Protein AF-J3BHJ6-F1 (afdb_monomer_lite)

Foldseek 3Di:
DDPPPPPVVVVVVVVVVVVVVVVVVVVVVLVVLVVVLCVLFQQQKKKKWKWFAFQVRDIDTAIAIWGWADFDQFKTKIKFWAVRHFDPFLDNVRGRGADHDPSDGGMDMWMWGQDPVRFTGTDDFDKDWDPLPPQPPPATMTMIMGRHGDTDGAAADDCVPDPDQKAFWWWWFAAVVGRHTDPDIDTWIWGDDPQKIFIPDFDDHRSGQTFTAGSPPSHGQWGHHAADPPDDHGGRITGGSNSVVVSCCVVCVVVVPDDDDPDPDDDDDDDDDDDDDDDDDLDDQDPLLVQAEEEEQAAVCQVCQLVCLCVVNSHDYDYDHHDPVCNNPAFAEKEALWQSNLVVSLVSLVSCVVSPRQHQYYAYDPHRDHRYIYGGDDPQSSLGGRDDNVNSVPPNIRDYPLFRFGLKQKEFAQDPAFFKKKWKWFQDRVVRHIAIDIDGGQGHGHMDIDHDPSSTTDTQWIWMAIDTPPPDDDPDDDDPPPPDDPDPVSVRVVSVPPDSVRTDTDGSYHYDDDDD

Sequence (516 aa):
MNAGKLCRALIWAGAACCLIFSWSSFAQVSSKRVEKVVNDSRRAIAKIHVTGTGPGGEHIDKEGTGFFVGSDEKRTFIVTAQHLIGAIALEQAKNPDWKVENGRVARKIDVSSLDDTNTLVPRTGTVHVLPAGAGPEGTDFVLLMIEQGRFPTLVLGDPLTEKDSIHDVILLGFSAGGTDLIKPYQIGVGQPSGISYVTSLPSREGESGGPWIDIESGKVFGVASGITSGATGATNESTIATIVRAALAIWFGGAANAMPVPEKIADTPNPEIAKPEVTPSQESAPPEFAGLDVIYFERSSDNELVRKVLHDTGLKWRKQTSDAKYAKYPSNVVTCGSDRGLLAAKSLAMMLLDKGVQVKGIAPQRKPISNKVTVEYYPNYSRHPVLTGPAVDAISACPTWSEIPSPIIKVENVCDHGRLDIYLRYFNPVENSWVTAVRYGLGPRENWIVTDEGGTVGSGLPYVLIAPVVAVDYVAGGVIEAQGKTDAADVWHTLDFIPDQYFYKTRPVVRYGCPQ

Structure (mmCIF, N/CA/C/O backbone):
data_AF-J3BHJ6-F1
#
_entry.id   AF-J3BHJ6-F1
#
loop_
_atom_site.group_PDB
_atom_site.id
_atom_site.type_symbol
_atom_site.label_atom_id
_atom_site.label_alt_id
_atom_site.label_comp_id
_atom_site.label_asym_id
_atom_site.label_entity_id
_atom_site.label_seq_id
_atom_site.pdbx_PDB_ins_code
_atom_site.Cartn_x
_atom_site.Cartn_y
_atom_site.Cartn_z
_atom_site.occupancy
_atom_site.B_iso_or_equiv
_atom_site.auth_seq_id
_atom_site.auth_comp_id
_atom_site.auth_asym_id
_atom_site.auth_atom_id
_atom_site.pdbx_PDB_model_num
ATOM 1 N N . MET A 1 1 ? -71.864 32.678 13.046 1.00 41.16 1 MET A N 1
ATOM 2 C CA . MET A 1 1 ? -70.564 33.182 13.549 1.00 41.16 1 MET A CA 1
ATOM 3 C C . MET A 1 1 ? -69.628 31.985 13.649 1.00 41.16 1 MET A C 1
ATOM 5 O O . MET A 1 1 ? -69.883 31.107 14.458 1.00 41.16 1 MET A O 1
ATOM 9 N N . ASN A 1 2 ? -68.648 31.870 12.744 1.00 38.66 2 ASN A N 1
ATOM 10 C CA . ASN A 1 2 ? -67.925 30.613 12.499 1.00 38.66 2 ASN A CA 1
ATOM 11 C C . ASN A 1 2 ? -66.576 30.552 13.230 1.00 38.66 2 ASN A C 1
ATOM 13 O O . ASN A 1 2 ? -65.609 31.190 12.820 1.00 38.66 2 ASN A O 1
ATOM 17 N N . ALA A 1 3 ? -66.507 29.691 14.248 1.00 44.12 3 ALA A N 1
ATOM 18 C CA . ALA A 1 3 ? -65.334 29.358 15.064 1.00 44.12 3 ALA A CA 1
ATOM 19 C C . ALA A 1 3 ? -64.279 28.475 14.348 1.00 44.12 3 ALA A C 1
ATOM 21 O O . ALA A 1 3 ? -63.518 27.757 14.988 1.00 44.12 3 ALA A O 1
ATOM 22 N N . GLY A 1 4 ? -64.215 28.506 13.012 1.00 39.50 4 GLY A N 1
ATOM 23 C CA . GLY A 1 4 ? -63.407 27.571 12.214 1.00 39.50 4 GLY A CA 1
ATOM 24 C C . GLY A 1 4 ? -62.048 28.092 11.734 1.00 39.50 4 GLY A C 1
ATOM 25 O O . GLY A 1 4 ? -61.316 27.347 11.090 1.00 39.50 4 GLY A O 1
ATOM 26 N N . LYS A 1 5 ? -61.698 29.363 11.984 1.00 44.12 5 LYS A N 1
ATOM 27 C CA . LYS A 1 5 ? -60.512 29.993 11.365 1.00 44.12 5 LYS A CA 1
ATOM 28 C C . LYS A 1 5 ? -59.304 30.203 12.282 1.00 44.12 5 LYS A C 1
ATOM 30 O O . LYS A 1 5 ? -58.220 30.435 11.759 1.00 44.12 5 LYS A O 1
ATOM 35 N N . LEU A 1 6 ? -59.428 30.054 13.604 1.00 45.56 6 LEU A N 1
ATOM 36 C CA . LEU A 1 6 ? -58.285 30.263 14.509 1.00 45.56 6 LEU A CA 1
ATOM 37 C C . LEU A 1 6 ? -57.364 29.041 14.677 1.00 45.56 6 LEU A C 1
ATOM 39 O O . LEU A 1 6 ? -56.221 29.199 15.089 1.00 45.56 6 LEU A O 1
ATOM 43 N N . CYS A 1 7 ? -57.804 27.832 14.318 1.00 43.16 7 CYS A N 1
ATOM 44 C CA . CYS A 1 7 ? -57.032 26.615 14.604 1.00 43.16 7 CYS A CA 1
ATOM 45 C C . CYS A 1 7 ? -55.974 26.265 13.531 1.00 43.16 7 CYS A C 1
ATOM 47 O O . CYS A 1 7 ? -55.094 25.448 13.774 1.00 43.16 7 CYS A O 1
ATOM 49 N N . ARG A 1 8 ? -56.001 26.901 12.347 1.00 43.28 8 ARG A N 1
ATOM 50 C CA . ARG A 1 8 ? -55.033 26.618 11.262 1.00 43.28 8 ARG A CA 1
ATOM 51 C C . ARG A 1 8 ? -53.787 27.512 11.257 1.00 43.28 8 ARG A C 1
ATOM 53 O O . ARG A 1 8 ? -52.798 27.134 10.641 1.00 43.28 8 ARG A O 1
ATOM 60 N N . ALA A 1 9 ? -53.798 28.645 11.961 1.00 44.38 9 ALA A N 1
ATOM 61 C CA . ALA A 1 9 ? -52.648 29.557 12.013 1.00 44.38 9 ALA A CA 1
ATOM 62 C C . ALA A 1 9 ? -51.586 29.146 13.054 1.00 44.38 9 ALA A C 1
ATOM 64 O O . ALA A 1 9 ? -50.407 29.428 12.870 1.00 44.38 9 ALA A O 1
ATOM 65 N N . LEU A 1 10 ? -51.972 28.421 14.111 1.00 44.16 10 LEU A N 1
ATOM 66 C CA . LEU A 1 10 ? -51.051 27.986 15.173 1.00 44.16 10 LEU A CA 1
ATOM 67 C C . LEU A 1 10 ? -50.219 26.741 14.819 1.00 44.16 10 LEU A C 1
ATOM 69 O O . LEU A 1 10 ? -49.172 26.523 15.418 1.00 44.16 10 LEU A O 1
ATOM 73 N N . ILE A 1 11 ? -50.622 25.962 13.810 1.00 46.56 11 ILE A N 1
ATOM 74 C CA . ILE A 1 11 ? -49.881 24.760 13.380 1.00 46.56 11 ILE A CA 1
ATOM 75 C C . ILE A 1 11 ? -48.715 25.121 12.436 1.00 46.56 11 ILE A C 1
ATOM 77 O O . ILE A 1 11 ? -47.694 24.438 12.427 1.00 46.56 11 ILE A O 1
ATOM 81 N N . TRP A 1 12 ? -48.798 26.239 11.706 1.00 41.75 12 TRP A N 1
ATOM 82 C CA . TRP A 1 12 ? -47.737 26.671 10.781 1.00 41.75 12 TRP A CA 1
ATOM 83 C C . TRP A 1 12 ? -46.576 27.422 11.454 1.00 41.75 12 TRP A C 1
ATOM 85 O O . TRP A 1 12 ? -45.466 27.412 10.928 1.00 41.75 12 TRP A O 1
ATOM 95 N N . ALA A 1 13 ? -46.779 28.006 12.640 1.00 42.84 13 ALA A N 1
ATOM 96 C CA . ALA A 1 13 ? -45.703 28.663 13.393 1.00 42.84 13 ALA A CA 1
ATOM 97 C C . ALA A 1 13 ? -44.799 27.673 14.165 1.00 42.84 13 ALA A C 1
ATOM 99 O O . ALA A 1 13 ? -43.632 27.970 14.409 1.00 42.84 13 ALA A O 1
ATOM 100 N N . GLY A 1 14 ? -45.300 26.478 14.508 1.00 40.72 14 GLY A N 1
ATOM 101 C CA . GLY A 1 14 ? -44.516 25.443 15.199 1.00 40.72 14 GLY A CA 1
ATOM 102 C C . GLY A 1 14 ? -43.522 24.707 14.291 1.00 40.72 14 GLY A C 1
ATOM 103 O O . GLY A 1 14 ? -42.405 24.413 14.707 1.00 40.72 14 GLY A O 1
ATOM 104 N N . ALA A 1 15 ? -43.885 24.468 13.026 1.00 43.59 15 ALA A N 1
ATOM 105 C CA . ALA A 1 15 ? -43.036 23.742 12.077 1.00 43.59 15 ALA A CA 1
ATOM 106 C C . ALA A 1 15 ? -41.845 24.576 11.558 1.00 43.59 15 ALA A C 1
ATOM 108 O O . ALA A 1 15 ? -40.767 24.033 11.327 1.00 43.59 15 ALA A O 1
ATOM 109 N N . ALA A 1 16 ? -42.001 25.900 11.438 1.00 42.44 16 ALA A N 1
ATOM 110 C CA . ALA A 1 16 ? -40.912 26.792 11.030 1.00 42.44 16 ALA A CA 1
ATOM 111 C C . ALA A 1 16 ? -39.845 26.967 12.130 1.00 42.44 16 ALA A C 1
ATOM 113 O O . ALA A 1 16 ? -38.661 27.091 11.827 1.00 42.44 16 ALA A O 1
ATOM 114 N N . CYS A 1 17 ? -40.234 26.906 13.410 1.00 37.22 17 CYS A N 1
ATOM 115 C CA . CYS A 1 17 ? -39.292 27.022 14.525 1.00 37.22 17 CYS A CA 1
ATOM 116 C C . CYS A 1 17 ? -38.440 25.746 14.695 1.00 37.22 17 CYS A C 1
ATOM 118 O O . CYS A 1 17 ? -37.239 25.834 14.935 1.00 37.22 17 CYS A O 1
ATOM 120 N N . CYS A 1 18 ? -39.002 24.551 14.472 1.00 38.75 18 CYS A N 1
ATOM 121 C CA . CYS A 1 18 ? -38.233 23.299 14.539 1.00 38.75 18 CYS A CA 1
ATOM 122 C C . CYS A 1 18 ? -37.221 23.122 13.391 1.00 38.75 18 CYS A C 1
ATOM 124 O O . CYS A 1 18 ? -36.191 22.477 13.585 1.00 38.75 18 CYS A O 1
ATOM 126 N N . LEU A 1 19 ? -37.456 23.720 12.218 1.00 38.03 19 LEU A N 1
ATOM 127 C CA . LEU A 1 19 ? -36.508 23.649 11.099 1.00 38.03 19 LEU A CA 1
ATOM 128 C C . LEU A 1 19 ? -35.297 24.576 11.289 1.00 38.03 19 LEU A C 1
ATOM 130 O O . LEU A 1 19 ? -34.191 24.195 10.918 1.00 38.03 19 LEU A O 1
ATOM 134 N N . ILE A 1 20 ? -35.457 25.723 11.958 1.00 42.91 20 ILE A N 1
ATOM 135 C CA . ILE A 1 20 ? -34.348 26.664 12.209 1.00 42.91 20 ILE A CA 1
ATOM 136 C C . ILE A 1 20 ? -33.437 26.192 13.363 1.00 42.91 20 ILE A C 1
ATOM 138 O O . ILE A 1 20 ? -32.231 26.427 13.324 1.00 42.91 20 ILE A O 1
ATOM 142 N N . PHE A 1 21 ? -33.958 25.458 14.356 1.00 39.09 21 PHE A N 1
ATOM 143 C CA . PHE A 1 21 ? -33.143 24.927 15.467 1.00 39.09 21 PHE A CA 1
ATOM 144 C C . PHE A 1 21 ? -32.345 23.654 15.134 1.00 39.09 21 PHE A C 1
ATOM 146 O O . PHE A 1 21 ? -31.392 23.324 15.842 1.00 39.09 21 PHE A O 1
ATOM 153 N N . SER A 1 22 ? -32.693 22.939 14.061 1.00 38.28 22 SER A N 1
ATOM 154 C CA . SER A 1 22 ? -31.949 21.738 13.657 1.00 38.28 22 SER A CA 1
ATOM 155 C C . SER A 1 22 ? -30.633 22.070 12.937 1.00 38.28 22 SER A C 1
ATOM 157 O O . SER A 1 22 ? -29.629 21.401 13.165 1.00 38.28 22 SER A O 1
ATOM 159 N N . TRP A 1 23 ? -30.579 23.145 12.145 1.00 36.09 23 TRP A N 1
ATOM 160 C CA . TRP A 1 23 ? -29.394 23.495 11.343 1.00 36.09 23 TRP A CA 1
ATOM 161 C C . TRP A 1 23 ? -28.231 24.060 12.168 1.00 36.09 23 TRP A C 1
ATOM 163 O O . TRP A 1 23 ? -27.068 23.786 11.871 1.00 36.09 23 TRP A O 1
ATOM 173 N N . SER A 1 24 ? -28.522 24.795 13.241 1.00 39.50 24 SER A N 1
ATOM 174 C CA . SER A 1 24 ? -27.497 25.341 14.140 1.00 39.50 24 SER A CA 1
ATOM 175 C C . SER A 1 24 ? -26.762 24.249 14.923 1.00 39.50 24 SER A C 1
ATOM 177 O O . SER A 1 24 ? -25.565 24.374 15.177 1.00 39.50 24 SER A O 1
ATOM 179 N N . SER A 1 25 ? -27.439 23.140 15.228 1.00 42.84 25 SER A N 1
ATOM 180 C CA . SER A 1 25 ? -26.840 22.011 15.946 1.00 42.84 25 SER A CA 1
ATOM 181 C C . SER A 1 25 ? -25.900 21.185 15.054 1.00 42.84 25 SER A C 1
ATOM 183 O O . SER A 1 25 ? -24.825 20.800 15.507 1.00 42.84 25 SER A O 1
ATOM 185 N N . PHE A 1 26 ? -26.232 20.973 13.774 1.00 43.53 26 PHE A N 1
ATOM 186 C CA . PHE A 1 26 ? -25.344 20.274 12.830 1.00 43.53 26 PHE A CA 1
ATOM 187 C C . PHE A 1 26 ? -24.079 21.081 12.493 1.00 43.53 26 PHE A C 1
ATOM 189 O O . PHE A 1 26 ? -22.978 20.528 12.528 1.00 43.53 26 PHE A O 1
ATOM 196 N N . ALA A 1 27 ? -24.202 22.394 12.258 1.00 51.09 27 ALA A N 1
ATOM 197 C CA . ALA A 1 27 ? -23.047 23.257 11.988 1.00 51.09 27 ALA A CA 1
ATOM 198 C C . ALA A 1 27 ? -22.076 23.333 13.184 1.00 51.09 27 ALA A C 1
ATOM 200 O O . ALA A 1 27 ? -20.860 23.279 13.007 1.00 51.09 27 ALA A O 1
ATOM 201 N N . GLN A 1 28 ? -22.606 23.390 14.412 1.00 52.75 28 GLN A N 1
ATOM 202 C CA . GLN A 1 28 ? -21.800 23.481 15.633 1.00 52.75 28 GLN A CA 1
ATOM 203 C C . GLN A 1 28 ? -21.138 22.146 16.028 1.00 52.75 28 GLN A C 1
ATOM 205 O O . GLN A 1 28 ? -20.083 22.139 16.663 1.00 52.75 28 GLN A O 1
ATOM 210 N N . VAL A 1 29 ? -21.734 21.001 15.670 1.00 56.84 29 VAL A N 1
ATOM 211 C CA . VAL A 1 29 ? -21.122 19.675 15.879 1.00 56.84 29 VAL A CA 1
ATOM 212 C C . VAL A 1 29 ? -20.005 19.425 14.863 1.00 56.84 29 VAL A C 1
ATOM 214 O O . VAL A 1 29 ? -18.937 18.955 15.254 1.00 56.84 29 VAL A O 1
ATOM 217 N N . SER A 1 30 ? -20.212 19.792 13.593 1.00 63.16 30 SER A N 1
ATOM 218 C CA . SER A 1 30 ? -19.185 19.705 12.545 1.00 63.16 30 SER A CA 1
ATOM 219 C C . SER A 1 30 ? -17.961 20.573 12.876 1.00 63.16 30 SER A C 1
ATOM 221 O O . SER A 1 30 ? -16.834 20.077 12.851 1.00 63.16 30 SER A O 1
ATOM 223 N N . SER A 1 31 ? -18.164 21.820 13.323 1.00 73.94 31 SER A N 1
ATOM 224 C CA . SER A 1 31 ? -17.055 22.720 13.674 1.00 73.94 31 SER A CA 1
ATOM 225 C C . SER A 1 31 ? -16.201 22.194 14.835 1.00 73.94 31 SER A C 1
ATOM 227 O O . SER A 1 31 ? -14.975 22.227 14.759 1.00 73.94 31 SER A O 1
ATOM 229 N N . LYS A 1 32 ? -16.823 21.631 15.882 1.00 83.88 32 LYS A N 1
ATOM 230 C CA . LYS A 1 32 ? -16.099 21.041 17.025 1.00 83.88 32 LYS A CA 1
ATOM 231 C C . LYS A 1 32 ? -15.287 19.804 16.642 1.00 83.88 32 LYS A C 1
ATOM 233 O O . LYS A 1 32 ? -14.196 19.605 17.172 1.00 83.88 32 LYS A O 1
ATOM 238 N N . ARG A 1 33 ? -15.815 18.957 15.750 1.00 86.94 33 ARG A N 1
ATOM 239 C CA . ARG A 1 33 ? -15.100 17.765 15.264 1.00 86.94 33 ARG A CA 1
ATOM 240 C C . ARG A 1 33 ? -13.881 18.159 14.436 1.00 86.94 33 ARG A C 1
ATOM 242 O O . ARG A 1 33 ? -12.797 17.643 14.690 1.00 86.94 33 ARG A O 1
ATOM 249 N N . VAL A 1 34 ? -14.038 19.124 13.529 1.00 90.75 34 VAL A N 1
ATOM 250 C CA . VAL A 1 34 ? -12.925 19.666 12.737 1.00 90.75 34 VAL A CA 1
ATOM 251 C C . VAL A 1 34 ? -11.851 20.265 13.637 1.00 90.75 34 VAL A C 1
ATOM 253 O O . VAL A 1 34 ? -10.687 19.899 13.515 1.00 90.75 34 VAL A O 1
ATOM 256 N N . GLU A 1 35 ? -12.224 21.135 14.580 1.00 91.38 35 GLU A N 1
ATOM 257 C CA . GLU A 1 35 ? -11.269 21.733 15.521 1.00 91.38 35 GLU A CA 1
ATOM 258 C C . GLU A 1 35 ? -10.490 20.674 16.302 1.00 91.38 35 GLU A C 1
ATOM 260 O O . GLU A 1 35 ? -9.275 20.797 16.457 1.00 91.38 35 GLU A O 1
ATOM 265 N N . LYS A 1 36 ? -11.171 19.619 16.761 1.00 93.12 36 LYS A N 1
ATOM 266 C CA . LYS A 1 36 ? -10.527 18.499 17.446 1.00 93.12 36 LYS A CA 1
ATOM 267 C C . LYS A 1 36 ? -9.514 17.800 16.537 1.00 93.12 36 LYS A C 1
ATOM 269 O O . LYS A 1 36 ? -8.357 17.690 16.922 1.00 93.12 36 LYS A O 1
ATOM 274 N N . VAL A 1 37 ? -9.919 17.377 15.338 1.00 95.44 37 VAL A N 1
ATOM 275 C CA . VAL A 1 37 ? -9.034 16.670 14.394 1.00 95.44 37 VAL A CA 1
ATOM 276 C C . VAL A 1 37 ? -7.824 17.523 14.023 1.00 95.44 37 VAL A C 1
ATOM 278 O O . VAL A 1 37 ? -6.699 17.028 14.045 1.00 95.44 37 VAL A O 1
ATOM 281 N N . VAL A 1 38 ? -8.021 18.817 13.759 1.00 94.94 38 VAL A N 1
ATOM 282 C CA . VAL A 1 38 ? -6.920 19.750 13.494 1.00 94.94 38 VAL A CA 1
ATOM 283 C C . VAL A 1 38 ? -5.983 19.854 14.695 1.00 94.94 38 VAL A C 1
ATOM 285 O O . VAL A 1 38 ? -4.770 19.760 14.524 1.00 94.94 38 VAL A O 1
ATOM 288 N N . ASN A 1 39 ? -6.507 20.050 15.906 1.00 94.06 39 ASN A N 1
ATOM 289 C CA . ASN A 1 39 ? -5.676 20.190 17.103 1.00 94.06 39 ASN A CA 1
ATOM 290 C C . ASN A 1 39 ? -4.881 18.917 17.413 1.00 94.06 39 ASN A C 1
ATOM 292 O O . ASN A 1 39 ? -3.702 19.019 17.753 1.00 94.06 39 ASN A O 1
ATOM 296 N N . ASP A 1 40 ? -5.499 17.750 17.238 1.00 94.69 40 ASP A N 1
ATOM 297 C CA . ASP A 1 40 ? -4.868 16.448 17.455 1.00 94.69 40 ASP A CA 1
ATOM 298 C C . ASP A 1 40 ? -3.788 16.164 16.390 1.00 94.69 40 ASP A C 1
ATOM 300 O O . ASP A 1 40 ? -2.757 15.562 16.691 1.00 94.69 40 ASP A O 1
ATOM 304 N N . SER A 1 41 ? -3.986 16.641 15.155 1.00 96.88 41 SER A N 1
ATOM 305 C CA . SER A 1 41 ? -3.148 16.269 14.003 1.00 96.88 41 SER A CA 1
ATOM 306 C C . SER A 1 41 ? -2.053 17.278 13.655 1.00 96.88 41 SER A C 1
ATOM 308 O O . SER A 1 41 ? -1.009 16.893 13.133 1.00 96.88 41 SER A O 1
ATOM 310 N N . ARG A 1 42 ? -2.244 18.575 13.938 1.00 96.06 42 ARG A N 1
ATOM 311 C CA . ARG A 1 42 ? -1.404 19.677 13.414 1.00 96.06 42 ARG A CA 1
ATOM 312 C C . ARG A 1 42 ? 0.096 19.530 13.675 1.00 96.06 42 ARG A C 1
ATOM 314 O O . ARG A 1 42 ? 0.900 19.962 12.858 1.00 96.06 42 ARG A O 1
ATOM 321 N N . ARG A 1 43 ? 0.488 18.921 14.798 1.00 95.38 43 ARG A N 1
ATOM 322 C CA . ARG A 1 43 ? 1.905 18.739 15.162 1.00 95.38 43 ARG A CA 1
ATOM 323 C C . ARG A 1 43 ? 2.593 17.623 14.378 1.00 95.38 43 ARG A C 1
ATOM 325 O O . ARG A 1 43 ? 3.819 17.595 14.310 1.00 95.38 43 ARG A O 1
ATOM 332 N N . ALA A 1 44 ? 1.810 16.701 13.824 1.00 97.88 44 ALA A N 1
ATOM 333 C CA . ALA A 1 44 ? 2.304 15.637 12.965 1.00 97.88 44 ALA A CA 1
ATOM 334 C C . ALA A 1 44 ? 2.437 16.085 11.500 1.00 97.88 44 ALA A C 1
ATOM 336 O O . ALA A 1 44 ? 2.988 15.342 10.693 1.00 97.88 44 ALA A O 1
ATOM 337 N N . ILE A 1 45 ? 1.957 17.287 11.157 1.00 98.25 45 ILE A N 1
ATOM 338 C CA . ILE A 1 45 ? 2.104 17.877 9.825 1.00 98.25 45 ILE A CA 1
ATOM 339 C C . ILE A 1 45 ? 3.475 18.541 9.718 1.00 98.25 45 ILE A C 1
ATOM 341 O O . ILE A 1 45 ? 3.883 19.322 10.582 1.00 98.25 45 ILE A O 1
ATOM 345 N N . ALA A 1 46 ? 4.181 18.233 8.640 1.00 98.19 46 ALA A N 1
ATOM 346 C CA . ALA A 1 46 ? 5.510 18.732 8.350 1.00 98.19 46 ALA A CA 1
ATOM 347 C C . ALA A 1 46 ? 5.490 19.623 7.105 1.00 98.19 46 ALA A C 1
ATOM 349 O O . ALA A 1 46 ? 4.896 19.272 6.089 1.00 98.19 46 ALA A O 1
ATOM 350 N N . LYS A 1 47 ? 6.179 20.759 7.173 1.00 98.25 47 LYS A N 1
ATOM 351 C CA . LYS A 1 47 ? 6.563 21.537 6.000 1.00 98.25 47 LYS A CA 1
ATOM 352 C C . LYS A 1 47 ? 7.842 20.940 5.425 1.00 98.25 47 LYS A C 1
ATOM 354 O O . LYS A 1 47 ? 8.801 20.711 6.167 1.00 98.25 47 LYS A O 1
ATOM 359 N N . ILE A 1 48 ? 7.844 20.700 4.121 1.00 97.88 48 ILE A N 1
ATOM 360 C CA . ILE A 1 48 ? 8.971 20.140 3.380 1.00 97.88 48 ILE A CA 1
ATOM 361 C C . ILE A 1 48 ? 9.458 21.196 2.396 1.00 97.88 48 ILE A C 1
ATOM 363 O O . ILE A 1 48 ? 8.678 21.722 1.604 1.00 97.88 48 ILE A O 1
ATOM 367 N N . HIS A 1 49 ? 10.748 21.498 2.450 1.00 97.31 49 HIS A N 1
ATOM 368 C CA . HIS A 1 49 ? 11.410 22.430 1.546 1.00 97.31 49 HIS A CA 1
ATOM 369 C C . HIS A 1 49 ? 12.541 21.699 0.832 1.00 97.31 49 HIS A C 1
ATOM 371 O O . HIS A 1 49 ? 13.390 21.082 1.476 1.00 97.31 49 HIS A O 1
ATOM 377 N N . VAL A 1 50 ? 12.527 21.710 -0.498 1.00 96.19 50 VAL A N 1
ATOM 378 C CA . VAL A 1 50 ? 13.517 21.021 -1.325 1.00 96.19 50 VAL A CA 1
ATOM 379 C C . VAL A 1 50 ? 14.197 22.031 -2.228 1.00 96.19 50 VAL A C 1
ATOM 381 O O . VAL A 1 50 ? 13.558 22.647 -3.075 1.00 96.19 50 VAL A O 1
ATOM 384 N N . THR A 1 51 ? 15.509 22.158 -2.078 1.00 96.69 51 THR A N 1
ATOM 385 C CA . THR A 1 51 ? 16.341 23.027 -2.915 1.00 96.69 51 THR A CA 1
ATOM 386 C C . THR A 1 51 ? 17.410 22.209 -3.615 1.00 96.69 51 THR A C 1
ATOM 388 O O . THR A 1 51 ? 17.905 21.223 -3.072 1.00 96.69 51 THR A O 1
ATOM 391 N N . GLY A 1 52 ? 17.801 22.590 -4.824 1.00 96.00 52 GLY A N 1
ATOM 392 C CA . GLY A 1 52 ? 18.837 21.855 -5.539 1.00 96.00 52 GLY A CA 1
ATOM 393 C C . GLY A 1 52 ? 19.180 22.437 -6.895 1.00 96.00 52 GLY A C 1
ATOM 394 O O . GLY A 1 52 ? 18.880 23.595 -7.196 1.00 96.00 52 GLY A O 1
ATOM 395 N N . THR A 1 53 ? 19.834 21.615 -7.704 1.00 95.31 53 THR A N 1
ATOM 396 C CA . THR A 1 53 ? 20.222 21.952 -9.073 1.00 95.31 53 THR A CA 1
ATOM 397 C C . THR A 1 53 ? 19.559 20.970 -10.028 1.00 95.31 53 THR A C 1
ATOM 399 O O . THR A 1 53 ? 19.688 19.761 -9.839 1.00 95.31 53 THR A O 1
ATOM 402 N N . GLY A 1 54 ? 18.851 21.473 -11.036 1.00 94.44 54 GLY A N 1
ATOM 403 C CA . GLY A 1 54 ? 18.253 20.653 -12.087 1.00 94.44 54 GLY A CA 1
ATOM 404 C C . GLY A 1 54 ? 19.282 20.167 -13.116 1.00 94.44 54 GLY A C 1
ATOM 405 O O . GLY A 1 54 ? 20.436 20.613 -13.098 1.00 94.44 54 GLY A O 1
ATOM 406 N N . PRO A 1 55 ? 18.913 19.246 -14.025 1.00 91.81 55 PRO A N 1
ATOM 407 C CA . PRO A 1 55 ? 19.850 18.669 -14.992 1.00 91.81 55 PRO A CA 1
ATOM 408 C C . PRO A 1 55 ? 20.528 19.704 -15.906 1.00 91.81 55 PRO A C 1
ATOM 410 O O . PRO A 1 55 ? 21.663 19.486 -16.331 1.00 91.81 55 PRO A O 1
ATOM 413 N N . GLY A 1 56 ? 19.863 20.832 -16.186 1.00 92.62 56 GLY A N 1
ATOM 414 C CA . GLY A 1 56 ? 20.398 21.938 -16.986 1.00 92.62 56 GLY A CA 1
ATOM 415 C C . GLY A 1 56 ? 21.289 22.916 -16.208 1.00 92.62 56 GLY A C 1
ATOM 416 O O . GLY A 1 56 ? 21.865 23.823 -16.808 1.00 92.62 56 GLY A O 1
ATOM 417 N N . GLY A 1 57 ? 21.455 22.727 -14.894 1.00 92.44 57 GLY A N 1
ATOM 418 C CA . GLY A 1 57 ? 22.223 23.615 -14.018 1.00 92.44 57 GLY A CA 1
ATOM 419 C C . GLY A 1 57 ? 21.404 24.736 -13.369 1.00 92.44 57 GLY A C 1
ATOM 420 O O . GLY A 1 57 ? 21.953 25.509 -12.585 1.00 92.44 57 GLY A O 1
ATOM 421 N N . GLU A 1 58 ? 20.110 24.829 -13.663 1.00 95.69 58 GLU A N 1
ATOM 422 C CA . GLU A 1 58 ? 19.182 25.760 -13.032 1.00 95.69 58 GLU A CA 1
ATOM 423 C C . GLU A 1 58 ? 18.982 25.454 -11.543 1.00 95.69 58 GLU A C 1
ATOM 425 O O . GLU A 1 58 ? 19.047 24.303 -11.107 1.00 95.69 58 GLU A O 1
ATOM 430 N N . HIS A 1 59 ? 18.723 26.493 -10.747 1.00 95.81 59 HIS A N 1
ATOM 431 C CA . HIS A 1 59 ? 18.329 26.314 -9.356 1.00 95.81 59 HIS A CA 1
ATOM 432 C C . HIS A 1 59 ? 16.845 25.953 -9.280 1.00 95.81 59 HIS A C 1
ATOM 434 O O . HIS A 1 59 ? 16.011 26.642 -9.868 1.00 95.81 59 HIS A O 1
ATOM 440 N N . ILE A 1 60 ? 16.530 24.889 -8.545 1.00 94.56 60 ILE A N 1
ATOM 441 C CA . ILE A 1 60 ? 15.160 24.444 -8.292 1.00 94.56 60 ILE A CA 1
ATOM 442 C C . ILE A 1 60 ? 14.867 24.633 -6.808 1.00 94.56 60 ILE A C 1
ATOM 444 O O . ILE A 1 60 ? 15.645 24.187 -5.961 1.00 94.56 60 ILE A O 1
ATOM 448 N N . ASP A 1 61 ? 13.731 25.262 -6.525 1.00 94.19 61 ASP A N 1
ATOM 449 C CA . ASP A 1 61 ? 13.195 25.494 -5.189 1.00 94.19 61 ASP A CA 1
ATOM 450 C C . ASP A 1 61 ? 11.725 25.051 -5.167 1.00 94.19 61 ASP A C 1
ATOM 452 O O . ASP A 1 61 ? 10.924 25.497 -5.993 1.00 94.19 61 ASP A O 1
ATOM 456 N N . LYS A 1 62 ? 11.389 24.111 -4.281 1.00 93.00 62 LYS A N 1
ATOM 457 C CA . LYS A 1 62 ? 10.047 23.541 -4.144 1.00 93.00 62 LYS A CA 1
ATOM 458 C C . LYS A 1 62 ? 9.649 23.477 -2.678 1.00 93.00 62 LYS A C 1
ATOM 460 O O . LYS A 1 62 ? 10.414 23.015 -1.832 1.00 93.00 62 LYS A O 1
ATOM 465 N N . GLU A 1 63 ? 8.402 23.826 -2.394 1.00 94.50 63 GLU A N 1
ATOM 466 C CA . GLU A 1 63 ? 7.798 23.646 -1.079 1.00 94.50 63 GLU A CA 1
ATOM 467 C C . GLU A 1 63 ? 6.566 22.750 -1.158 1.00 94.50 63 GLU A C 1
ATOM 469 O O . GLU A 1 63 ? 5.819 22.758 -2.137 1.00 94.50 63 GLU A O 1
ATOM 474 N N . GLY A 1 64 ? 6.344 21.991 -0.094 1.00 95.38 64 GLY A N 1
ATOM 475 C CA . GLY A 1 64 ? 5.154 21.180 0.059 1.00 95.38 64 GLY A CA 1
ATOM 476 C C . GLY A 1 64 ? 4.940 20.742 1.497 1.00 95.38 64 GLY A C 1
ATOM 477 O O . GLY A 1 64 ? 5.563 21.238 2.442 1.00 95.38 64 GLY A O 1
ATOM 478 N N . THR A 1 65 ? 4.052 19.774 1.653 1.00 97.62 65 THR A N 1
ATOM 479 C CA . THR A 1 65 ? 3.630 19.240 2.938 1.00 97.62 65 THR A CA 1
ATOM 480 C C . THR A 1 65 ? 3.982 17.756 3.025 1.00 97.62 65 THR A C 1
ATOM 482 O O . THR A 1 65 ? 4.004 17.021 2.043 1.00 97.62 65 THR A O 1
ATOM 485 N N . GLY A 1 66 ? 4.280 17.286 4.224 1.00 97.88 66 GLY A N 1
ATOM 486 C CA . GLY A 1 66 ? 4.310 15.873 4.565 1.00 97.88 66 GLY A CA 1
ATOM 487 C C . GLY A 1 66 ? 3.696 15.656 5.937 1.00 97.88 66 GLY A C 1
ATOM 488 O O . GLY A 1 66 ? 3.231 16.594 6.587 1.00 97.88 66 GLY A O 1
ATOM 489 N N . PHE A 1 67 ? 3.707 14.421 6.412 1.00 98.56 67 PHE A N 1
ATOM 490 C CA . PHE A 1 67 ? 3.252 14.111 7.762 1.00 98.56 67 PHE A CA 1
ATOM 491 C C . PHE A 1 67 ? 3.978 12.904 8.344 1.00 98.56 67 PHE A C 1
ATOM 493 O O . PHE A 1 67 ? 4.429 12.010 7.625 1.00 98.56 67 PHE A O 1
ATOM 500 N N . PHE A 1 68 ? 4.115 12.895 9.667 1.00 98.19 68 PHE A N 1
ATOM 501 C CA . PHE A 1 68 ? 4.797 11.837 10.402 1.00 98.19 68 PHE A CA 1
ATOM 502 C C . PHE A 1 68 ? 3.887 10.616 10.561 1.00 98.19 68 PHE A C 1
ATOM 504 O O . PHE A 1 68 ? 2.755 10.745 11.017 1.00 98.19 68 PHE A O 1
ATOM 511 N N . VAL A 1 69 ? 4.390 9.426 10.229 1.00 95.62 69 VAL A N 1
ATOM 512 C CA . VAL A 1 69 ? 3.618 8.159 10.235 1.00 95.62 69 VAL A CA 1
ATOM 513 C C . VAL A 1 69 ? 4.195 7.083 11.154 1.00 95.62 69 VAL A C 1
ATOM 515 O O . VAL A 1 69 ? 3.601 6.027 11.347 1.00 95.62 69 VAL A O 1
ATOM 518 N N . GLY A 1 70 ? 5.363 7.341 11.734 1.00 93.25 70 GLY A N 1
ATOM 519 C CA . GLY A 1 70 ? 5.998 6.483 12.727 1.00 93.25 70 GLY A CA 1
ATOM 520 C C . GLY A 1 70 ? 7.204 7.192 13.324 1.00 93.25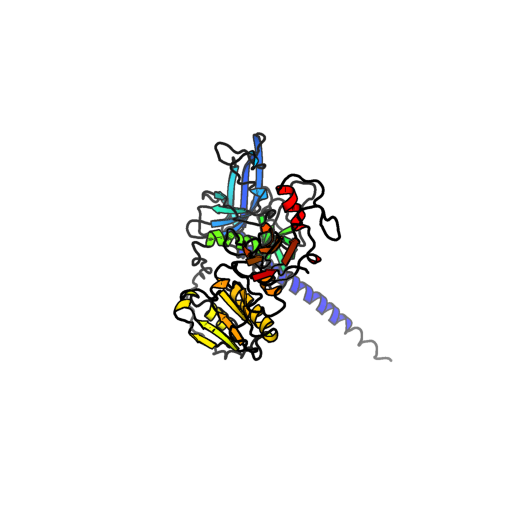 70 GLY A C 1
ATOM 521 O O . GLY A 1 70 ? 7.942 7.855 12.599 1.00 93.25 70 GLY A O 1
ATOM 522 N N . SER A 1 71 ? 7.398 7.083 14.634 1.00 93.94 71 SER A N 1
ATOM 523 C CA . SER A 1 71 ? 8.496 7.744 15.337 1.00 93.94 71 SER A CA 1
ATOM 524 C C . SER A 1 71 ? 8.969 6.870 16.494 1.00 93.94 71 SER A C 1
ATOM 526 O O . SER A 1 71 ? 8.160 6.435 17.311 1.00 93.94 71 SER A O 1
ATOM 528 N N . ASP A 1 72 ? 10.271 6.593 16.538 1.00 90.56 72 ASP A N 1
ATOM 529 C CA . ASP A 1 72 ? 10.946 5.973 17.679 1.00 90.56 72 ASP A CA 1
ATOM 530 C C . ASP A 1 72 ? 11.795 7.027 18.419 1.00 90.56 72 ASP A C 1
ATOM 532 O O . ASP A 1 72 ? 11.633 8.230 18.213 1.00 90.56 72 ASP A O 1
ATOM 536 N N . GLU A 1 73 ? 12.684 6.619 19.326 1.00 89.06 73 GLU A N 1
ATOM 537 C CA . GLU A 1 73 ? 13.530 7.568 20.064 1.00 89.06 73 GLU A CA 1
ATOM 538 C C . GLU A 1 73 ? 14.556 8.309 19.195 1.00 89.06 73 GLU A C 1
ATOM 540 O O . GLU A 1 73 ? 15.040 9.371 19.583 1.00 89.06 73 GLU A O 1
ATOM 545 N N . LYS A 1 74 ? 14.917 7.746 18.042 1.00 91.06 74 LYS A N 1
ATOM 546 C CA . LYS A 1 74 ? 16.042 8.185 17.211 1.00 91.06 74 LYS A CA 1
ATOM 547 C C . LYS A 1 74 ? 15.623 8.616 15.816 1.00 91.06 74 LYS A C 1
ATOM 549 O O . LYS A 1 74 ? 16.368 9.348 15.176 1.00 91.06 74 LYS A O 1
ATOM 554 N N . ARG A 1 75 ? 14.493 8.127 15.314 1.00 93.19 75 ARG A N 1
ATOM 555 C CA . ARG A 1 75 ? 14.097 8.258 13.914 1.00 93.19 75 ARG A CA 1
ATOM 556 C C . ARG A 1 75 ? 12.612 8.528 13.787 1.00 93.19 75 ARG A C 1
ATOM 558 O O . ARG A 1 75 ? 11.811 8.021 14.570 1.00 93.19 75 ARG A O 1
ATOM 565 N N . THR A 1 76 ? 12.253 9.256 12.740 1.00 95.25 76 THR A N 1
ATOM 566 C CA . THR A 1 76 ? 10.860 9.481 12.353 1.00 95.25 76 THR A CA 1
ATOM 567 C C . THR A 1 76 ? 10.694 9.295 10.859 1.00 95.25 76 THR A C 1
ATOM 569 O O . THR A 1 76 ? 11.537 9.723 10.075 1.00 95.25 76 THR A O 1
ATOM 572 N N . PHE A 1 77 ? 9.595 8.659 10.473 1.00 95.25 77 PHE A N 1
ATOM 573 C CA . PHE A 1 77 ? 9.211 8.416 9.093 1.00 95.25 77 PHE A CA 1
ATOM 574 C C . PHE A 1 77 ? 8.173 9.442 8.656 1.00 95.25 77 PHE A C 1
ATOM 576 O O . PHE A 1 77 ? 7.209 9.707 9.380 1.00 95.25 77 PHE A O 1
ATOM 583 N N . ILE A 1 78 ? 8.377 9.999 7.468 1.00 97.00 78 ILE A N 1
ATOM 584 C CA . ILE A 1 78 ? 7.536 11.034 6.873 1.00 97.00 78 ILE A CA 1
ATOM 585 C C . ILE A 1 78 ? 7.007 10.516 5.542 1.00 97.00 78 ILE A C 1
ATOM 587 O O . ILE A 1 78 ? 7.765 9.960 4.748 1.00 97.00 78 ILE A O 1
ATOM 591 N N . VAL A 1 79 ? 5.722 10.733 5.292 1.00 96.50 79 VAL A N 1
ATOM 592 C CA . VAL A 1 79 ? 5.110 10.558 3.974 1.00 96.50 79 VAL A CA 1
ATOM 593 C C . VAL A 1 79 ? 4.927 11.933 3.346 1.00 96.50 79 VAL A C 1
ATOM 595 O O . VAL A 1 79 ? 4.502 12.868 4.022 1.00 96.50 79 VAL A O 1
ATOM 598 N N . THR A 1 80 ? 5.268 12.063 2.067 1.00 95.88 80 THR A N 1
ATOM 599 C CA . THR A 1 80 ? 5.022 13.263 1.252 1.00 95.88 80 THR A CA 1
ATOM 600 C C . THR A 1 80 ? 4.868 12.864 -0.220 1.00 95.88 80 THR A C 1
ATOM 602 O O . THR A 1 80 ? 4.955 11.679 -0.550 1.00 95.88 80 THR A O 1
ATOM 605 N N . ALA A 1 81 ? 4.627 13.824 -1.110 1.00 92.44 81 ALA A N 1
ATOM 606 C CA . ALA A 1 81 ? 4.454 13.571 -2.535 1.00 92.44 81 ALA A CA 1
ATOM 607 C C . ALA A 1 81 ? 5.796 13.323 -3.242 1.00 92.44 81 ALA A C 1
ATOM 609 O O . ALA A 1 81 ? 6.815 13.946 -2.926 1.00 92.44 81 ALA A O 1
ATOM 610 N N . GLN A 1 82 ? 5.804 12.427 -4.231 1.00 91.12 82 GLN A N 1
ATOM 611 C CA . GLN A 1 82 ? 7.028 12.083 -4.952 1.00 91.12 82 GLN A CA 1
ATOM 612 C C . GLN A 1 82 ? 7.503 13.236 -5.835 1.00 91.12 82 GLN A C 1
ATOM 614 O O . GLN A 1 82 ? 8.698 13.516 -5.847 1.00 91.12 82 GLN A O 1
ATOM 619 N N . HIS A 1 83 ? 6.602 13.942 -6.523 1.00 87.88 83 HIS A N 1
ATOM 620 C CA . HIS A 1 83 ? 6.962 15.069 -7.399 1.00 87.88 83 HIS A CA 1
ATOM 621 C C . HIS A 1 83 ? 7.639 16.239 -6.653 1.00 87.88 83 HIS A C 1
ATOM 623 O O . HIS A 1 83 ? 8.387 17.022 -7.256 1.00 87.88 83 HIS A O 1
ATOM 629 N N . LEU A 1 84 ? 7.399 16.354 -5.340 1.00 90.38 84 LEU A N 1
ATOM 630 C CA . LEU A 1 84 ? 8.050 17.338 -4.477 1.00 90.38 84 LEU A CA 1
ATOM 631 C C . LEU A 1 84 ? 9.532 17.000 -4.287 1.00 90.38 84 LEU A C 1
ATOM 633 O O . LEU A 1 84 ? 10.396 17.859 -4.447 1.00 90.38 84 LEU A O 1
ATOM 637 N N . ILE A 1 85 ? 9.825 15.733 -3.986 1.00 92.44 85 ILE A N 1
ATOM 638 C CA . ILE A 1 85 ? 11.190 15.258 -3.739 1.00 92.44 85 ILE A CA 1
ATOM 639 C C . ILE A 1 85 ? 11.940 14.994 -5.049 1.00 92.44 85 ILE A C 1
ATOM 641 O O . ILE A 1 85 ? 13.138 15.255 -5.124 1.00 92.44 85 ILE A O 1
ATOM 645 N N . GLY A 1 86 ? 11.259 14.509 -6.085 1.00 88.56 86 GLY A N 1
ATOM 646 C CA . GLY A 1 86 ? 11.802 14.092 -7.380 1.00 88.56 86 GLY A CA 1
ATOM 647 C C . GLY A 1 86 ? 12.538 12.745 -7.350 1.00 88.56 86 GLY A C 1
ATOM 648 O O . GLY A 1 86 ? 12.725 12.120 -6.300 1.00 88.56 86 GLY A O 1
ATOM 649 N N . ALA A 1 87 ? 12.993 12.303 -8.518 1.00 85.81 87 ALA A N 1
ATOM 650 C CA . ALA A 1 87 ? 13.637 11.017 -8.741 1.00 85.81 87 ALA A CA 1
ATOM 651 C C . ALA A 1 87 ? 14.837 10.761 -7.810 1.00 85.81 87 ALA A C 1
ATOM 653 O O . ALA A 1 87 ? 15.605 11.657 -7.450 1.00 85.81 87 ALA A O 1
ATOM 654 N N . ILE A 1 88 ? 14.996 9.498 -7.407 1.00 86.25 88 ILE A N 1
ATOM 655 C CA . ILE A 1 88 ? 16.058 9.037 -6.494 1.00 86.25 88 ILE A CA 1
ATOM 656 C C . ILE A 1 88 ? 17.239 8.388 -7.225 1.00 86.25 88 ILE A C 1
ATOM 658 O O . ILE A 1 88 ? 18.229 8.035 -6.589 1.00 86.25 88 ILE A O 1
ATOM 662 N N . ALA A 1 89 ? 17.131 8.192 -8.542 1.00 86.06 89 ALA A N 1
ATOM 663 C CA . ALA A 1 89 ? 18.136 7.483 -9.319 1.00 86.06 89 ALA A CA 1
ATOM 664 C C . ALA A 1 89 ? 19.492 8.204 -9.277 1.00 86.06 89 ALA A C 1
ATOM 666 O O . ALA A 1 89 ? 19.566 9.429 -9.389 1.00 86.06 89 ALA A O 1
ATOM 667 N N . LEU A 1 90 ? 20.566 7.421 -9.151 1.00 88.25 90 LEU A N 1
ATOM 668 C CA . LEU A 1 90 ? 21.952 7.909 -9.115 1.00 88.25 90 LEU A CA 1
ATOM 669 C C . LEU A 1 90 ? 22.610 7.933 -10.505 1.00 88.25 90 LEU A C 1
ATOM 671 O O . LEU A 1 90 ? 23.804 8.188 -10.631 1.00 88.25 90 LEU A O 1
ATOM 675 N N . GLU A 1 91 ? 21.832 7.666 -11.549 1.00 88.25 91 GLU A N 1
ATOM 676 C CA . GLU A 1 91 ? 22.232 7.811 -12.943 1.00 88.25 91 GLU A CA 1
ATOM 677 C C . GLU A 1 91 ? 21.497 9.021 -13.522 1.00 88.25 91 GLU A C 1
ATOM 679 O O . GLU A 1 91 ? 20.268 9.067 -13.468 1.00 88.25 91 GLU A O 1
ATOM 684 N N . GLN A 1 92 ? 22.223 9.978 -14.114 1.00 91.69 92 GLN A N 1
ATOM 685 C CA . GLN A 1 92 ? 21.610 11.195 -14.666 1.00 91.69 92 GLN A CA 1
ATOM 686 C C . GLN A 1 92 ? 20.519 10.884 -15.702 1.00 91.69 92 GLN A C 1
ATOM 688 O O . GLN A 1 92 ? 19.482 11.535 -15.711 1.00 91.69 92 GLN A O 1
ATOM 693 N N . ALA A 1 93 ? 20.718 9.855 -16.533 1.00 89.50 93 ALA A N 1
ATOM 694 C CA . ALA A 1 93 ? 19.750 9.439 -17.552 1.00 89.50 93 ALA A CA 1
ATOM 695 C C . ALA A 1 93 ? 18.401 8.968 -16.970 1.00 89.50 93 ALA A C 1
ATOM 697 O O . ALA A 1 93 ? 17.397 8.976 -17.674 1.00 89.50 93 ALA A O 1
ATOM 698 N N . LYS A 1 94 ? 18.376 8.567 -15.693 1.00 85.38 94 LYS A N 1
ATOM 699 C CA . LYS A 1 94 ? 17.183 8.112 -14.962 1.00 85.38 94 LYS A CA 1
ATOM 700 C C . LYS A 1 94 ? 16.701 9.138 -13.926 1.00 85.38 94 LYS A C 1
ATOM 702 O O . LYS A 1 94 ? 15.762 8.853 -13.186 1.00 85.38 94 LYS A O 1
ATOM 707 N N . ASN A 1 95 ? 17.349 10.302 -13.834 1.00 86.62 95 ASN A N 1
ATOM 708 C CA . ASN A 1 95 ? 17.001 11.371 -12.902 1.00 86.62 95 ASN A CA 1
ATOM 709 C C . ASN A 1 95 ? 16.680 12.660 -13.680 1.00 86.62 95 ASN A C 1
ATOM 711 O O . ASN A 1 95 ? 17.579 13.462 -13.936 1.00 86.62 95 ASN A O 1
ATOM 715 N N . PRO A 1 96 ? 15.418 12.844 -14.107 1.00 89.44 96 PRO A N 1
ATOM 716 C CA . PRO A 1 96 ? 15.013 14.031 -14.857 1.00 89.44 96 PRO A CA 1
ATOM 717 C C . PRO A 1 96 ? 14.826 15.267 -13.967 1.00 89.44 96 PRO A C 1
ATOM 719 O O . PRO A 1 96 ? 14.770 16.377 -14.483 1.00 89.44 96 PRO A O 1
ATOM 722 N N . ASP A 1 97 ? 14.716 15.090 -12.648 1.00 89.00 97 ASP A N 1
ATOM 723 C CA . ASP A 1 97 ? 14.379 16.173 -11.721 1.00 89.00 97 ASP A CA 1
ATOM 724 C C . ASP A 1 97 ? 15.607 16.926 -11.211 1.00 89.00 97 ASP A C 1
ATOM 726 O O . ASP A 1 97 ? 15.528 18.113 -10.901 1.00 89.00 97 ASP A O 1
ATOM 730 N N . TRP A 1 98 ? 16.742 16.237 -11.096 1.00 94.06 98 TRP A N 1
ATOM 731 C CA . TRP A 1 98 ? 17.919 16.756 -10.415 1.00 94.06 98 TRP A CA 1
ATOM 732 C C . TRP A 1 98 ? 19.196 16.417 -11.167 1.00 94.06 98 TRP A C 1
ATOM 734 O O . TRP A 1 98 ? 19.336 15.370 -11.806 1.00 94.06 98 TRP A O 1
ATOM 744 N N . LYS A 1 99 ? 20.188 17.286 -11.009 1.00 94.75 99 LYS A N 1
ATOM 745 C CA . LYS A 1 99 ? 21.559 16.993 -11.387 1.00 94.75 99 LYS A CA 1
ATOM 746 C C . LYS A 1 99 ? 22.113 15.889 -10.494 1.00 94.75 99 LYS A C 1
ATOM 748 O O . LYS A 1 99 ? 21.935 15.907 -9.274 1.00 94.75 99 LYS A O 1
ATOM 753 N N . VAL A 1 100 ? 22.816 14.943 -11.097 1.00 92.62 100 VAL A N 1
ATOM 754 C CA . VAL A 1 100 ? 23.507 13.867 -10.397 1.00 92.62 100 VAL A CA 1
ATOM 755 C C . VAL A 1 100 ? 25.009 14.061 -10.547 1.00 92.62 100 VAL A C 1
ATOM 757 O O . VAL A 1 100 ? 25.555 13.992 -11.645 1.00 92.62 100 VAL A O 1
ATOM 760 N N . GLU A 1 101 ? 25.690 14.283 -9.428 1.00 88.38 101 GLU A N 1
ATOM 761 C CA . GLU A 1 101 ? 27.132 14.514 -9.379 1.00 88.38 101 GLU A CA 1
ATOM 762 C C . GLU A 1 101 ? 27.784 13.510 -8.433 1.00 88.38 101 GLU A C 1
ATOM 764 O O . GLU A 1 101 ? 27.364 13.350 -7.288 1.00 88.38 101 GLU A O 1
ATOM 769 N N . ASN A 1 102 ? 28.826 12.817 -8.903 1.00 83.69 102 ASN A N 1
ATOM 770 C CA . ASN A 1 102 ? 29.588 11.851 -8.101 1.00 83.69 102 ASN A CA 1
ATOM 771 C C . ASN A 1 102 ? 28.707 10.782 -7.420 1.00 83.69 102 ASN A C 1
ATOM 773 O O . ASN A 1 102 ? 28.930 10.420 -6.264 1.00 83.69 102 ASN A O 1
ATOM 777 N N . GLY A 1 103 ? 27.673 10.306 -8.124 1.00 81.19 103 GLY A N 1
ATOM 778 C CA . GLY A 1 103 ? 26.726 9.319 -7.597 1.00 81.19 103 GLY A CA 1
ATOM 779 C C . GLY A 1 103 ? 25.807 9.861 -6.498 1.00 81.19 103 GLY A C 1
ATOM 780 O O . GLY A 1 103 ? 25.292 9.081 -5.701 1.00 81.19 103 GLY A O 1
ATOM 781 N N . ARG A 1 104 ? 25.612 11.183 -6.418 1.00 85.25 104 ARG A N 1
ATOM 782 C CA . ARG A 1 104 ? 24.685 11.836 -5.487 1.00 85.25 104 ARG A CA 1
ATOM 783 C C . ARG A 1 104 ? 23.728 12.749 -6.233 1.00 85.25 104 AR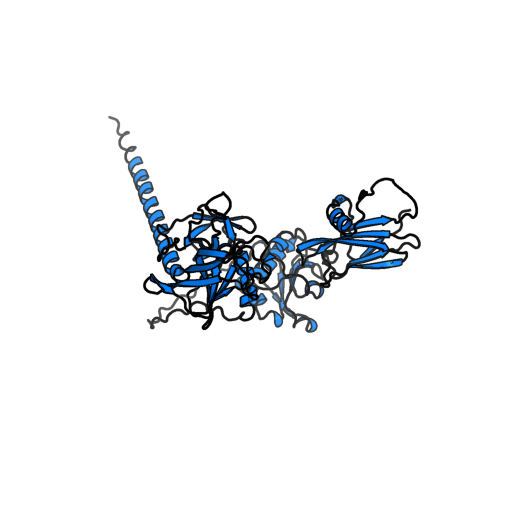G A C 1
ATOM 785 O O . ARG A 1 104 ? 24.123 13.464 -7.147 1.00 85.25 104 ARG A O 1
ATOM 792 N N . VAL A 1 105 ? 22.475 12.749 -5.799 1.00 90.12 105 VAL A N 1
ATOM 793 C CA . VAL A 1 105 ? 21.460 13.690 -6.274 1.00 90.12 105 VAL A CA 1
ATOM 794 C C . VAL A 1 105 ? 21.724 15.053 -5.631 1.00 90.12 105 VAL A C 1
ATOM 796 O O . VAL A 1 105 ? 21.765 15.149 -4.403 1.00 90.12 105 VAL A O 1
ATOM 799 N N . ALA A 1 106 ? 21.915 16.097 -6.437 1.00 90.50 106 ALA A N 1
ATOM 800 C CA . ALA A 1 106 ? 22.221 17.453 -5.986 1.00 90.50 106 ALA A CA 1
ATOM 801 C C . ALA A 1 106 ? 20.963 18.173 -5.469 1.00 90.50 106 ALA A C 1
ATOM 803 O O . ALA A 1 106 ? 20.452 19.107 -6.091 1.00 90.50 106 ALA A O 1
ATOM 804 N N . ARG A 1 107 ? 20.461 17.721 -4.315 1.00 93.94 107 ARG A N 1
ATOM 805 C CA . ARG A 1 107 ? 19.337 18.332 -3.601 1.00 93.94 107 ARG A CA 1
ATOM 806 C C . ARG A 1 107 ? 19.549 18.327 -2.092 1.00 93.94 107 ARG A C 1
ATOM 808 O O . ARG A 1 107 ? 20.212 17.446 -1.545 1.00 93.94 107 ARG A O 1
ATOM 815 N N . LYS A 1 108 ? 18.919 19.282 -1.425 1.00 95.38 108 LYS A N 1
ATOM 816 C CA . LYS A 1 108 ? 18.790 19.401 0.022 1.00 95.38 108 LYS A CA 1
ATOM 817 C C . LYS A 1 108 ? 17.310 19.353 0.374 1.00 95.38 108 LYS A C 1
ATOM 819 O O . LYS A 1 108 ? 16.505 19.997 -0.289 1.00 95.38 108 LYS A O 1
ATOM 824 N N . ILE A 1 109 ? 16.970 18.573 1.395 1.00 97.19 109 ILE A N 1
ATOM 825 C CA . ILE A 1 109 ? 15.601 18.427 1.893 1.00 97.19 109 ILE A CA 1
ATOM 826 C C . ILE A 1 109 ? 15.598 18.913 3.337 1.00 97.19 109 ILE A C 1
ATOM 828 O O . ILE A 1 109 ? 16.229 18.297 4.195 1.00 97.19 109 ILE A O 1
ATOM 832 N N . ASP A 1 110 ? 14.895 20.008 3.589 1.00 97.62 110 ASP A N 1
ATOM 833 C CA . ASP A 1 110 ? 14.690 20.578 4.911 1.00 97.62 110 ASP A CA 1
ATOM 834 C C . ASP A 1 110 ? 13.267 20.262 5.390 1.00 97.62 110 ASP A C 1
ATOM 836 O O . ASP A 1 110 ? 12.289 20.391 4.650 1.00 97.62 110 ASP A O 1
ATOM 840 N N . VAL A 1 111 ? 13.147 19.830 6.646 1.00 98.00 111 VAL A N 1
ATOM 841 C CA . VAL A 1 111 ? 11.867 19.484 7.276 1.00 98.00 111 VAL A CA 1
ATOM 842 C C . VAL A 1 111 ? 11.638 20.417 8.456 1.00 98.00 111 VAL A C 1
ATOM 844 O O . VAL A 1 111 ? 12.518 20.597 9.294 1.00 98.00 111 VAL A O 1
ATOM 847 N N . SER A 1 112 ? 10.440 20.983 8.557 1.00 98.12 112 SER A N 1
ATOM 848 C CA . SER A 1 112 ? 9.987 21.759 9.716 1.00 98.12 112 SER A CA 1
ATOM 849 C C . SER A 1 112 ? 8.614 21.268 10.166 1.00 98.12 112 SER A C 1
ATOM 851 O O . SER A 1 112 ? 7.856 20.744 9.360 1.00 98.12 112 SER A O 1
ATOM 853 N N . SER A 1 113 ? 8.252 21.422 11.438 1.00 97.62 113 SER A N 1
ATOM 854 C CA . SER A 1 113 ? 6.871 21.161 11.882 1.00 97.62 113 SER A CA 1
ATOM 855 C C . SER A 1 113 ? 6.492 22.015 13.083 1.00 97.62 113 SER A C 1
ATOM 857 O O . SER A 1 113 ? 7.360 22.623 13.709 1.00 97.62 113 SER A O 1
ATOM 859 N N . LEU A 1 114 ? 5.200 22.070 13.402 1.00 95.94 114 LEU A N 1
ATOM 860 C CA . LEU A 1 114 ? 4.693 22.875 14.511 1.00 95.94 114 LEU A CA 1
ATOM 861 C C . LEU A 1 114 ? 5.086 22.279 15.873 1.00 95.94 114 LEU A C 1
ATOM 863 O O . LEU A 1 114 ? 5.009 21.066 16.085 1.00 95.94 114 LEU A O 1
ATOM 867 N N . ASP A 1 115 ? 5.502 23.135 16.804 1.00 92.38 115 ASP A N 1
ATOM 868 C CA . ASP A 1 115 ? 5.740 22.774 18.204 1.00 92.38 115 ASP A CA 1
ATOM 869 C C . ASP A 1 115 ? 4.472 22.893 19.080 1.00 92.38 115 ASP A C 1
ATOM 871 O O . ASP A 1 115 ? 3.360 23.087 18.584 1.00 92.38 115 ASP A O 1
ATOM 875 N N . ASP A 1 116 ? 4.621 22.746 20.402 1.00 87.50 116 ASP A N 1
ATOM 876 C CA . ASP A 1 116 ? 3.519 22.869 21.371 1.00 87.50 116 ASP A CA 1
ATOM 877 C C . ASP A 1 116 ? 2.869 24.265 21.393 1.00 87.50 116 ASP A C 1
ATOM 879 O O . ASP A 1 116 ? 1.717 24.412 21.805 1.00 87.50 116 ASP A O 1
ATOM 883 N N . THR A 1 117 ? 3.585 25.284 20.916 1.00 90.56 117 THR A N 1
ATOM 884 C CA . THR A 1 117 ? 3.137 26.681 20.848 1.00 90.56 117 THR A CA 1
ATOM 885 C C . THR A 1 117 ? 2.577 27.071 19.478 1.00 90.56 117 THR A C 1
ATOM 887 O O . THR A 1 117 ? 2.179 28.219 19.295 1.00 90.56 117 THR A O 1
ATOM 890 N N . ASN A 1 118 ? 2.481 26.121 18.537 1.00 88.62 118 ASN A N 1
ATOM 891 C CA . ASN A 1 118 ? 2.161 26.351 17.122 1.00 88.62 118 ASN A CA 1
ATOM 892 C C . ASN A 1 118 ? 3.202 27.179 16.367 1.00 88.62 118 ASN A C 1
ATOM 894 O O . ASN A 1 118 ? 2.874 27.804 15.363 1.00 88.62 118 ASN A O 1
ATOM 898 N N . THR A 1 119 ? 4.453 27.166 16.813 1.00 94.56 119 THR A N 1
ATOM 899 C CA . THR A 1 119 ? 5.546 27.786 16.069 1.00 94.56 119 THR A CA 1
ATOM 900 C C . THR A 1 119 ? 6.137 26.760 15.108 1.00 94.56 119 THR A C 1
ATOM 902 O O . THR A 1 119 ? 6.427 25.627 15.503 1.00 94.56 119 THR A O 1
ATOM 905 N N . LEU A 1 120 ? 6.322 27.136 13.839 1.00 96.50 120 LEU A N 1
ATOM 906 C CA . LEU A 1 120 ? 7.025 26.301 12.868 1.00 96.50 120 LEU A CA 1
ATOM 907 C C . LEU A 1 120 ? 8.517 26.276 13.207 1.00 96.50 120 LEU A C 1
ATOM 909 O O . LEU A 1 120 ? 9.192 27.300 13.127 1.00 96.50 120 LEU A O 1
ATOM 913 N N . VAL A 1 121 ? 9.029 25.102 13.573 1.00 96.81 121 VAL A N 1
ATOM 914 C CA . VAL A 1 121 ? 10.431 24.935 13.964 1.00 96.81 121 VAL A CA 1
ATOM 915 C C . VAL A 1 121 ? 11.161 23.956 13.034 1.00 96.81 121 VAL A C 1
ATOM 917 O O . VAL A 1 121 ? 10.597 22.909 12.686 1.00 96.81 121 VAL A O 1
ATOM 920 N N . PRO A 1 122 ? 12.418 24.251 12.645 1.00 97.06 122 PRO A N 1
ATOM 921 C CA . PRO A 1 122 ? 13.235 23.337 11.854 1.00 97.06 122 PRO A CA 1
ATOM 922 C C . PRO A 1 122 ? 13.535 22.037 12.597 1.00 97.06 122 PRO A C 1
ATOM 924 O O . PRO A 1 122 ? 13.748 22.023 13.813 1.00 97.06 122 PRO A O 1
ATOM 927 N N . ARG A 1 123 ? 13.599 20.933 11.854 1.00 95.69 123 ARG A N 1
ATOM 928 C CA . ARG A 1 123 ? 14.039 19.625 12.344 1.00 95.69 123 ARG A CA 1
ATOM 929 C C . ARG A 1 123 ? 15.465 19.383 11.868 1.00 95.69 123 ARG A C 1
ATOM 931 O O . ARG A 1 123 ? 15.765 19.524 10.690 1.00 95.69 123 ARG A O 1
ATOM 938 N N . THR A 1 124 ? 16.359 19.096 12.809 1.00 92.31 124 THR A N 1
ATOM 939 C CA . THR A 1 124 ? 17.815 19.146 12.598 1.00 92.31 124 THR A CA 1
ATOM 940 C C . THR A 1 124 ? 18.434 17.789 12.280 1.00 92.31 124 THR A C 1
ATOM 942 O O . THR A 1 124 ? 19.619 17.725 11.953 1.00 92.31 124 THR A O 1
ATOM 945 N N . GLY A 1 125 ? 17.664 16.703 12.391 1.00 90.88 125 GLY A N 1
ATOM 946 C CA . GLY A 1 125 ? 18.121 15.372 12.001 1.00 90.88 125 GLY A CA 1
ATOM 947 C C . GLY A 1 125 ? 18.457 15.295 10.510 1.00 90.88 125 GLY A C 1
ATOM 948 O O . GLY A 1 125 ? 17.874 15.997 9.685 1.00 90.88 125 GLY A O 1
ATOM 949 N N . THR A 1 126 ? 19.389 14.412 10.150 1.00 92.00 126 THR A N 1
ATOM 950 C CA . THR A 1 126 ? 19.680 14.130 8.738 1.00 92.00 126 THR A CA 1
ATOM 951 C C . THR A 1 126 ? 18.475 13.465 8.079 1.00 92.00 126 THR A C 1
ATOM 953 O O . THR A 1 126 ? 17.898 12.538 8.647 1.00 92.00 126 THR A O 1
ATOM 956 N N . VAL A 1 127 ? 18.096 13.953 6.896 1.00 94.62 127 VAL A N 1
ATOM 957 C CA . VAL A 1 127 ? 16.954 13.457 6.120 1.00 94.62 127 VAL A CA 1
ATOM 958 C C . VAL A 1 127 ? 17.440 12.498 5.040 1.00 94.62 127 VAL A C 1
ATOM 960 O O . VAL A 1 127 ? 18.282 12.841 4.212 1.00 94.62 127 VAL A O 1
ATOM 963 N N . HIS A 1 128 ? 16.855 11.308 5.023 1.00 91.25 128 HIS A N 1
ATOM 964 C CA . HIS A 1 128 ? 17.102 10.257 4.048 1.00 91.25 128 HIS A CA 1
ATOM 965 C C . HIS A 1 128 ? 15.855 10.029 3.205 1.00 91.25 128 HIS A C 1
ATOM 967 O O . HIS A 1 128 ? 14.746 9.987 3.736 1.00 91.25 128 HIS A O 1
ATOM 973 N N . VAL A 1 129 ? 16.038 9.828 1.901 1.00 90.50 129 VAL A N 1
ATOM 974 C CA . VAL A 1 129 ? 14.958 9.382 1.014 1.00 90.50 129 VAL A CA 1
ATOM 975 C C . VAL A 1 129 ? 14.995 7.865 0.956 1.00 90.50 129 VAL A C 1
ATOM 977 O O . VAL A 1 129 ? 16.001 7.281 0.552 1.00 90.50 129 VAL A O 1
ATOM 980 N N . LEU A 1 130 ? 13.916 7.227 1.391 1.00 85.19 130 LEU A N 1
ATOM 981 C CA . LEU A 1 130 ? 13.809 5.779 1.411 1.00 85.19 130 LEU A CA 1
ATOM 982 C C . LEU A 1 130 ? 13.247 5.282 0.076 1.00 85.19 130 LEU A C 1
ATOM 984 O O . LEU A 1 130 ? 12.300 5.879 -0.442 1.00 85.19 130 LEU A O 1
ATOM 988 N N . PRO A 1 131 ? 13.763 4.172 -0.480 1.00 71.81 131 PRO A N 1
ATOM 989 C CA . PRO A 1 131 ? 13.081 3.516 -1.580 1.00 71.81 131 PRO A CA 1
ATOM 990 C C . PRO A 1 131 ? 11.700 3.054 -1.098 1.00 71.81 131 PRO A C 1
ATOM 992 O O . PRO A 1 131 ? 11.581 2.250 -0.168 1.00 71.81 131 PRO A O 1
ATOM 995 N N . ALA A 1 132 ? 10.644 3.574 -1.722 1.00 59.66 132 ALA A N 1
ATOM 996 C CA . ALA A 1 132 ? 9.312 3.003 -1.612 1.00 59.66 132 ALA A CA 1
ATOM 997 C C . ALA A 1 132 ? 9.361 1.661 -2.356 1.00 59.66 132 ALA A C 1
ATOM 999 O O . ALA A 1 132 ? 9.224 1.613 -3.575 1.00 59.66 132 ALA A O 1
ATOM 1000 N N . GLY A 1 133 ? 9.728 0.585 -1.651 1.00 49.97 133 GLY A N 1
ATOM 1001 C CA . GLY A 1 133 ? 9.894 -0.734 -2.258 1.00 49.97 133 GLY A CA 1
ATOM 1002 C C . GLY A 1 133 ? 8.648 -1.109 -3.056 1.00 49.97 133 GLY A C 1
ATOM 1003 O O . GLY A 1 133 ? 7.557 -1.008 -2.511 1.00 49.97 133 GLY A O 1
ATOM 1004 N N . ALA A 1 134 ? 8.824 -1.475 -4.330 1.00 38.75 134 ALA A N 1
ATOM 1005 C CA . ALA A 1 134 ? 7.782 -1.955 -5.246 1.00 38.75 134 ALA A CA 1
ATOM 1006 C C . ALA A 1 134 ? 6.397 -1.287 -5.081 1.00 38.75 134 ALA A C 1
ATOM 1008 O O . ALA A 1 134 ? 5.370 -1.965 -5.118 1.00 38.75 134 ALA A O 1
ATOM 1009 N N . GLY A 1 135 ? 6.352 0.036 -4.875 1.00 45.22 135 GLY A N 1
ATOM 1010 C CA . GLY A 1 135 ? 5.111 0.779 -5.071 1.00 45.22 135 GLY A CA 1
ATOM 1011 C C . GLY A 1 135 ? 4.659 0.598 -6.526 1.00 45.22 135 GLY A C 1
ATOM 1012 O O . GLY A 1 135 ? 5.528 0.470 -7.395 1.00 45.22 135 GLY A O 1
ATOM 1013 N N . PRO A 1 136 ? 3.347 0.545 -6.818 1.00 51.53 136 PRO A N 1
ATOM 1014 C CA . PRO A 1 136 ? 2.878 0.482 -8.197 1.00 51.53 136 PRO A CA 1
ATOM 1015 C C . PRO A 1 136 ? 3.499 1.628 -9.001 1.00 51.53 136 PRO A C 1
ATOM 1017 O O . PRO A 1 136 ? 3.535 2.767 -8.526 1.00 51.53 136 PRO A O 1
ATOM 1020 N N . GLU A 1 137 ? 3.997 1.344 -10.206 1.00 57.00 137 GLU A N 1
ATOM 1021 C CA . GLU A 1 137 ? 4.421 2.410 -11.113 1.00 57.00 137 GLU A CA 1
ATOM 1022 C C . GLU A 1 137 ? 3.270 3.418 -11.275 1.00 57.00 137 GLU A C 1
ATOM 1024 O O . GLU A 1 137 ? 2.120 3.034 -11.488 1.00 57.00 137 GLU A O 1
ATOM 1029 N N . GLY A 1 138 ? 3.570 4.711 -11.122 1.00 63.00 138 GLY A N 1
ATOM 1030 C CA . GLY A 1 138 ? 2.583 5.786 -11.259 1.00 63.00 138 GLY A CA 1
ATOM 1031 C C . GLY A 1 138 ? 1.969 6.325 -9.960 1.00 63.00 138 GLY A C 1
ATOM 1032 O O . GLY A 1 138 ? 1.121 7.209 -10.042 1.00 63.00 138 GLY A O 1
ATOM 1033 N N . THR A 1 139 ? 2.382 5.872 -8.770 1.00 77.44 139 THR A N 1
ATOM 1034 C CA . THR A 1 139 ? 1.936 6.498 -7.507 1.00 77.44 139 THR A CA 1
ATOM 1035 C C . THR A 1 139 ? 2.795 7.700 -7.120 1.00 77.44 139 THR A C 1
ATOM 1037 O O . THR A 1 139 ? 4.016 7.589 -7.071 1.00 77.44 139 THR A O 1
ATOM 1040 N N . ASP A 1 140 ? 2.174 8.824 -6.765 1.00 86.94 140 ASP A N 1
ATOM 1041 C CA . ASP A 1 140 ? 2.864 10.070 -6.407 1.00 86.94 140 ASP A CA 1
ATOM 1042 C C . ASP A 1 140 ? 3.067 10.206 -4.886 1.00 86.94 140 ASP A C 1
ATOM 1044 O O . ASP A 1 140 ? 2.523 11.097 -4.233 1.00 86.94 140 ASP A O 1
ATOM 1048 N N . PHE A 1 141 ? 3.867 9.314 -4.295 1.00 89.62 141 PHE A N 1
ATOM 1049 C CA . PHE A 1 141 ? 4.292 9.437 -2.897 1.00 89.62 141 PHE A CA 1
ATOM 1050 C C . PHE A 1 141 ? 5.722 8.942 -2.678 1.00 89.62 141 PHE A C 1
ATOM 1052 O O . PHE A 1 141 ? 6.253 8.120 -3.422 1.00 89.62 141 PHE A O 1
ATOM 1059 N N . VAL A 1 142 ? 6.353 9.429 -1.614 1.00 89.94 142 VAL A N 1
ATOM 1060 C CA . VAL A 1 142 ? 7.701 9.029 -1.211 1.00 89.94 142 VAL A CA 1
ATOM 1061 C C . VAL A 1 142 ? 7.819 8.988 0.306 1.00 89.94 142 VAL A C 1
ATOM 1063 O O . VAL A 1 142 ? 7.139 9.716 1.034 1.00 89.94 142 VAL A O 1
ATOM 1066 N N . LEU A 1 143 ? 8.701 8.110 0.777 1.00 92.69 143 LEU A N 1
ATOM 1067 C CA . LEU A 1 143 ? 9.020 7.947 2.185 1.00 92.69 143 LEU A CA 1
ATOM 1068 C C . LEU A 1 143 ? 10.335 8.655 2.505 1.00 92.69 143 LEU A C 1
ATOM 1070 O O . LEU A 1 143 ? 11.356 8.420 1.857 1.00 92.69 143 LEU A O 1
ATOM 1074 N N . LEU A 1 144 ? 10.316 9.490 3.537 1.00 94.62 144 LEU A N 1
ATOM 1075 C CA . LEU A 1 144 ? 11.516 10.072 4.127 1.00 94.62 144 LEU A CA 1
ATOM 1076 C C . LEU A 1 144 ? 11.742 9.489 5.519 1.00 94.62 144 LEU A C 1
ATOM 1078 O O . LEU A 1 144 ? 10.795 9.131 6.220 1.00 94.62 144 LEU A O 1
ATOM 1082 N N . MET A 1 145 ? 12.998 9.450 5.945 1.00 94.94 145 MET A N 1
ATOM 1083 C CA . MET A 1 145 ? 13.375 9.171 7.325 1.00 94.94 145 MET A CA 1
ATOM 1084 C C . MET A 1 145 ? 14.296 10.271 7.824 1.00 94.94 145 MET A C 1
ATOM 1086 O O . MET A 1 145 ? 15.321 10.549 7.212 1.00 94.94 145 MET A O 1
ATOM 1090 N N . ILE A 1 146 ? 13.917 10.904 8.928 1.00 96.19 146 ILE A N 1
ATOM 1091 C CA . ILE A 1 146 ? 14.758 11.857 9.642 1.00 96.19 146 ILE A CA 1
ATOM 1092 C C . ILE A 1 146 ? 15.389 11.158 10.844 1.00 96.19 146 ILE A C 1
ATOM 1094 O O . ILE A 1 146 ? 14.692 10.486 11.606 1.00 96.19 146 ILE A O 1
ATOM 1098 N N . GLU A 1 147 ? 16.691 11.351 11.055 1.00 95.06 147 GLU A N 1
ATOM 1099 C CA . GLU A 1 147 ? 17.429 10.905 12.250 1.00 95.06 147 GLU A CA 1
ATOM 1100 C C . GLU A 1 147 ? 17.124 11.789 13.472 1.00 95.06 147 GLU A C 1
ATOM 1102 O O . GLU A 1 147 ? 18.002 12.369 14.111 1.00 95.06 147 GLU A O 1
ATOM 1107 N N . GLN A 1 148 ? 15.835 11.947 13.758 1.00 93.25 148 GLN A N 1
ATOM 1108 C CA . GLN A 1 148 ? 15.307 12.625 14.927 1.00 93.25 148 GLN A CA 1
ATOM 1109 C C . GLN A 1 148 ? 13.961 11.989 15.289 1.00 93.25 148 GLN A C 1
ATOM 1111 O O . GLN A 1 148 ? 13.088 11.830 14.434 1.00 93.25 148 GLN A O 1
ATOM 1116 N N . GLY A 1 149 ? 13.812 11.586 16.548 1.00 91.88 149 GLY A N 1
ATOM 1117 C CA . GLY A 1 149 ? 12.658 10.841 17.047 1.00 91.88 149 GLY A CA 1
ATOM 1118 C C . GLY A 1 149 ? 11.675 11.656 17.891 1.00 91.88 149 GLY A C 1
ATOM 1119 O O . GLY A 1 149 ? 11.841 12.863 18.074 1.00 91.88 149 GLY A O 1
ATOM 1120 N N . ARG A 1 150 ? 10.699 10.947 18.472 1.00 92.19 150 ARG A N 1
ATOM 1121 C CA . ARG A 1 150 ? 9.684 11.439 19.426 1.00 92.19 150 ARG A CA 1
ATOM 1122 C C . ARG A 1 150 ? 8.757 12.526 18.877 1.00 92.19 150 ARG A C 1
ATOM 1124 O O . ARG A 1 150 ? 8.352 13.432 19.606 1.00 92.19 150 ARG A O 1
ATOM 1131 N N . PHE A 1 151 ? 8.395 12.426 17.605 1.00 94.31 151 PHE A N 1
ATOM 1132 C CA . PHE A 1 151 ? 7.374 13.287 17.019 1.00 94.31 151 PHE A CA 1
ATOM 1133 C C . PHE A 1 151 ? 5.983 12.644 17.100 1.00 94.31 151 PHE A C 1
ATOM 1135 O O . PHE A 1 151 ? 5.869 11.419 17.024 1.00 94.31 151 PHE A O 1
ATOM 1142 N N . PRO A 1 152 ? 4.913 13.447 17.244 1.00 94.62 152 PRO A N 1
ATOM 1143 C CA . PRO A 1 152 ? 3.549 12.945 17.119 1.00 94.62 152 PRO A CA 1
ATOM 1144 C C . PRO A 1 152 ? 3.329 12.404 15.707 1.00 94.62 152 PRO A C 1
ATOM 1146 O O . PRO A 1 152 ? 3.858 12.952 14.745 1.00 94.62 152 PRO A O 1
ATOM 1149 N N . THR A 1 153 ? 2.557 11.330 15.581 1.00 96.69 153 THR A N 1
ATOM 1150 C CA . THR A 1 153 ? 2.344 10.636 14.305 1.00 96.69 153 THR A CA 1
ATOM 1151 C C . THR A 1 153 ? 0.862 10.537 13.991 1.00 96.69 153 THR A C 1
ATOM 1153 O O . THR A 1 153 ? 0.030 10.516 14.898 1.00 96.69 153 THR A O 1
ATOM 1156 N N . LEU A 1 154 ? 0.536 10.484 12.702 1.00 97.56 154 LEU A N 1
ATOM 1157 C CA . LEU A 1 154 ? -0.801 10.182 12.219 1.00 97.56 154 LEU A CA 1
ATOM 1158 C C . LEU A 1 154 ? -0.922 8.697 11.904 1.00 97.56 154 LEU A C 1
ATOM 1160 O O . LEU A 1 154 ? 0.003 8.064 11.392 1.00 97.56 154 LEU A O 1
ATOM 1164 N N . VAL A 1 155 ? -2.105 8.159 12.178 1.00 95.38 155 VAL A N 1
ATOM 1165 C CA . VAL A 1 155 ? -2.444 6.774 11.863 1.00 95.38 155 VAL A CA 1
ATOM 1166 C C . VAL A 1 155 ? -2.984 6.715 10.440 1.00 95.38 155 VAL A C 1
ATOM 1168 O O . VAL A 1 155 ? -3.933 7.421 10.099 1.00 95.38 155 VAL A O 1
ATOM 1171 N N . LEU A 1 156 ? -2.397 5.853 9.612 1.00 95.19 156 LEU A N 1
ATOM 1172 C CA . LEU A 1 156 ? -2.944 5.547 8.294 1.00 95.19 156 LEU A CA 1
ATOM 1173 C C . LEU A 1 156 ? -4.186 4.670 8.443 1.00 95.19 156 LEU A C 1
ATOM 1175 O O . LEU A 1 156 ? -4.158 3.641 9.122 1.00 95.19 156 LEU A O 1
ATOM 1179 N N . GLY A 1 157 ? -5.268 5.086 7.802 1.00 92.31 157 GLY A N 1
ATOM 1180 C CA . GLY A 1 157 ? -6.456 4.270 7.645 1.00 92.31 157 GLY A CA 1
ATOM 1181 C C . GLY A 1 157 ? -6.343 3.291 6.490 1.00 92.31 157 GLY A C 1
ATOM 1182 O O . GLY A 1 157 ? -5.304 3.170 5.839 1.00 92.31 157 GLY A O 1
ATOM 1183 N N . ASP A 1 158 ? -7.443 2.591 6.250 1.00 90.56 158 ASP A N 1
ATOM 1184 C CA . ASP A 1 158 ? -7.564 1.661 5.138 1.00 90.56 158 ASP A CA 1
ATOM 1185 C C . ASP A 1 158 ? -8.926 1.846 4.457 1.00 90.56 158 ASP A C 1
ATOM 1187 O O . ASP A 1 158 ? -9.836 1.042 4.669 1.00 90.56 158 ASP A O 1
ATOM 1191 N N . PRO A 1 159 ? -9.089 2.927 3.670 1.00 80.25 159 PRO A N 1
ATOM 1192 C CA . PRO A 1 159 ? -10.371 3.290 3.061 1.00 80.25 159 PRO A CA 1
ATOM 1193 C C . PRO A 1 159 ? -10.931 2.224 2.105 1.00 80.25 159 PRO A C 1
ATOM 1195 O O . PRO A 1 159 ? -12.096 2.304 1.740 1.00 80.25 159 PRO A O 1
ATOM 1198 N N . LEU A 1 160 ? -10.143 1.217 1.704 1.00 79.94 160 LEU A N 1
ATOM 1199 C CA . LEU A 1 160 ? -10.639 0.066 0.934 1.00 79.94 160 LEU A CA 1
ATOM 1200 C C . LEU A 1 160 ? -11.382 -0.968 1.793 1.00 79.94 160 LEU A C 1
ATOM 1202 O O . LEU A 1 160 ? -12.074 -1.825 1.249 1.00 79.94 160 LEU A O 1
ATOM 1206 N N . THR A 1 161 ? -11.215 -0.912 3.114 1.00 77.56 161 THR A N 1
ATOM 1207 C CA . THR A 1 161 ? -11.766 -1.881 4.079 1.00 77.56 161 THR A CA 1
ATOM 1208 C C . THR A 1 161 ? -12.702 -1.245 5.108 1.00 77.56 161 THR A C 1
ATOM 1210 O O . THR A 1 161 ? -13.372 -1.962 5.851 1.00 77.56 161 THR A O 1
ATOM 1213 N N . GLU A 1 162 ? -12.750 0.089 5.177 1.00 75.88 162 GLU A N 1
ATOM 1214 C CA . GLU A 1 162 ? -13.685 0.805 6.045 1.00 75.88 162 GLU A CA 1
ATOM 1215 C C . GLU A 1 162 ? -15.131 0.575 5.565 1.00 75.88 162 GLU A C 1
ATOM 1217 O O . GLU A 1 162 ? -15.410 0.380 4.381 1.00 75.88 162 GLU A O 1
ATOM 1222 N N . LYS A 1 163 ? -16.066 0.537 6.520 1.00 66.69 163 LYS A N 1
ATOM 1223 C CA . LYS A 1 163 ? -17.471 0.168 6.273 1.00 66.69 163 LYS A CA 1
ATOM 1224 C C . LYS A 1 163 ? -18.183 1.149 5.339 1.00 66.69 163 LYS A C 1
ATOM 1226 O O . LYS A 1 163 ? -19.021 0.739 4.537 1.00 66.69 163 LYS A O 1
ATOM 1231 N N . ASP A 1 164 ? -17.876 2.429 5.497 1.00 73.44 164 ASP A N 1
ATOM 1232 C CA . ASP A 1 164 ? -18.378 3.494 4.646 1.00 73.44 164 ASP A CA 1
ATOM 1233 C C . ASP A 1 164 ? -17.335 3.748 3.562 1.00 73.44 164 ASP A C 1
ATOM 1235 O O . ASP A 1 164 ? -16.156 3.870 3.859 1.00 73.44 164 ASP A O 1
ATOM 1239 N N . SER A 1 165 ? -17.748 3.800 2.298 1.00 75.69 165 SER A N 1
ATOM 1240 C CA . SER A 1 165 ? -16.832 4.091 1.188 1.00 75.69 165 SER A CA 1
ATOM 1241 C C . SER A 1 165 ? -16.667 5.591 0.942 1.00 75.69 165 SER A C 1
ATOM 1243 O O . SER A 1 165 ? -15.918 5.991 0.061 1.00 75.69 165 SER A O 1
ATOM 1245 N N . ILE A 1 166 ? -17.422 6.427 1.654 1.00 86.94 166 ILE A N 1
ATOM 1246 C CA . ILE A 1 166 ? -17.477 7.875 1.470 1.00 86.94 166 ILE A CA 1
ATOM 1247 C C . ILE A 1 166 ? -17.281 8.524 2.834 1.00 86.94 166 ILE A C 1
ATOM 1249 O O . ILE A 1 166 ? -18.000 8.200 3.778 1.00 86.94 166 ILE A O 1
ATOM 1253 N N . HIS A 1 167 ? -16.342 9.460 2.914 1.00 89.88 167 HIS A N 1
ATOM 1254 C CA . HIS A 1 167 ? -15.915 10.068 4.167 1.00 89.88 167 HIS A CA 1
ATOM 1255 C C . HIS A 1 167 ? -15.864 11.583 4.078 1.00 89.88 167 HIS A C 1
ATOM 1257 O O . HIS A 1 167 ? -15.396 12.136 3.080 1.00 89.88 167 HIS A O 1
ATOM 1263 N N . ASP A 1 168 ? -16.268 12.249 5.155 1.00 94.00 168 ASP A N 1
ATOM 1264 C CA . ASP A 1 168 ? -15.985 13.666 5.334 1.00 94.00 168 ASP A CA 1
ATOM 1265 C C . ASP A 1 168 ? -14.508 13.820 5.705 1.00 94.00 168 ASP A C 1
ATOM 1267 O O . ASP A 1 168 ? -14.057 13.365 6.758 1.00 94.00 168 ASP A O 1
ATOM 1271 N N . VAL A 1 169 ? -13.741 14.467 4.833 1.00 96.25 169 VAL A N 1
ATOM 1272 C CA . VAL A 1 169 ? -12.291 14.604 4.968 1.00 96.25 169 VAL A CA 1
ATOM 1273 C C . VAL A 1 169 ? -11.858 16.059 5.031 1.00 96.25 169 VAL A C 1
ATOM 1275 O O . VAL A 1 169 ? -12.494 16.959 4.483 1.00 96.25 169 VAL A O 1
ATOM 1278 N N . ILE A 1 170 ? -10.718 16.282 5.668 1.00 96.56 170 ILE A N 1
ATOM 1279 C CA . ILE A 1 170 ? -10.021 17.562 5.721 1.00 96.56 170 ILE A CA 1
ATOM 1280 C C . ILE A 1 170 ? -8.580 17.377 5.244 1.00 96.56 170 ILE A C 1
ATOM 1282 O O . ILE A 1 170 ? -7.904 16.436 5.656 1.00 96.56 170 ILE A O 1
ATOM 1286 N N . LEU A 1 171 ? -8.099 18.284 4.393 1.00 96.50 171 LEU A N 1
ATOM 1287 C CA . LEU A 1 171 ? -6.680 18.379 4.051 1.00 96.50 171 LEU A CA 1
ATOM 1288 C C . LEU A 1 171 ? -5.988 19.321 5.029 1.00 96.50 171 LEU A C 1
ATOM 1290 O O . LEU A 1 171 ? -6.446 20.445 5.243 1.00 96.50 171 LEU A O 1
ATOM 1294 N N . LEU A 1 172 ? -4.883 18.865 5.615 1.00 97.25 172 LEU A N 1
ATOM 1295 C CA . LEU A 1 172 ? -3.997 19.716 6.402 1.00 97.25 172 LEU A CA 1
ATOM 1296 C C . LEU A 1 172 ? -2.680 19.910 5.655 1.00 97.25 172 LEU A C 1
ATOM 1298 O O . LEU A 1 172 ? -1.956 18.951 5.414 1.00 97.25 172 LEU A O 1
ATOM 1302 N N . GLY A 1 173 ? -2.339 21.156 5.340 1.00 95.94 173 GLY A N 1
ATOM 1303 C CA . GLY A 1 173 ? -1.061 21.483 4.723 1.00 95.94 173 GLY A CA 1
ATOM 1304 C C . GLY A 1 173 ? -0.660 22.936 4.901 1.00 95.94 173 GLY A C 1
ATOM 1305 O O . GLY A 1 173 ? -1.435 23.762 5.388 1.00 95.94 173 GLY A O 1
ATOM 1306 N N . PHE A 1 174 ? 0.589 23.222 4.551 1.00 95.31 174 PHE A N 1
ATOM 1307 C CA . PHE A 1 174 ? 1.153 24.567 4.546 1.00 95.31 174 PHE A CA 1
ATOM 1308 C C . PHE A 1 174 ? 0.951 25.213 3.179 1.00 95.31 174 PHE A C 1
ATOM 1310 O O . PHE A 1 174 ? 0.989 24.536 2.156 1.00 95.31 174 PHE A O 1
ATOM 1317 N N . SER A 1 175 ? 0.785 26.534 3.142 1.00 88.94 175 SER A N 1
ATOM 1318 C CA . SER A 1 175 ? 0.890 27.264 1.879 1.00 88.94 175 SER A CA 1
ATOM 1319 C C . SER A 1 175 ? 2.352 27.415 1.482 1.00 88.94 175 SER A C 1
ATOM 1321 O O . SER A 1 175 ? 3.229 27.518 2.348 1.00 88.94 175 SER A O 1
ATOM 1323 N N . ALA A 1 176 ? 2.609 27.536 0.180 1.00 85.50 176 ALA A N 1
ATOM 1324 C CA . ALA A 1 176 ? 3.901 28.011 -0.304 1.00 85.50 176 ALA A CA 1
ATOM 1325 C C . ALA A 1 176 ? 4.269 29.349 0.375 1.00 85.50 176 ALA A C 1
ATOM 1327 O O . ALA A 1 176 ? 3.428 30.238 0.535 1.00 85.50 176 ALA A O 1
ATOM 1328 N N . GLY A 1 177 ? 5.499 29.455 0.876 1.00 88.56 177 GLY A N 1
ATOM 1329 C CA . GLY A 1 177 ? 6.022 30.572 1.669 1.00 88.56 177 GLY A CA 1
ATOM 1330 C C . GLY A 1 177 ? 5.408 30.740 3.068 1.00 88.56 177 GLY A C 1
ATOM 1331 O O . GLY A 1 177 ? 5.875 31.572 3.842 1.00 88.56 177 GLY A O 1
ATOM 1332 N N . GLY A 1 178 ? 4.381 29.963 3.427 1.00 91.25 178 GLY A N 1
ATOM 1333 C CA . GLY A 1 178 ? 3.653 30.100 4.689 1.00 91.25 178 GLY A CA 1
ATOM 1334 C C . GLY A 1 178 ? 4.335 29.409 5.867 1.00 91.25 178 GLY A C 1
ATOM 1335 O O . GLY A 1 178 ? 5.039 28.411 5.699 1.00 91.25 178 GLY A O 1
ATOM 1336 N N . THR A 1 179 ? 4.092 29.923 7.072 1.00 94.12 179 THR A N 1
ATOM 1337 C CA . THR A 1 179 ? 4.543 29.322 8.342 1.00 94.12 179 THR A CA 1
ATOM 1338 C C . THR A 1 179 ? 3.427 28.612 9.103 1.00 94.12 179 THR A C 1
ATOM 1340 O O . THR A 1 179 ? 3.701 27.919 10.077 1.00 94.12 179 THR A O 1
ATOM 1343 N N . ASP A 1 180 ? 2.183 28.764 8.654 1.00 93.25 180 ASP A N 1
ATOM 1344 C CA . ASP A 1 180 ? 0.987 28.218 9.288 1.00 93.25 180 ASP A CA 1
ATOM 1345 C C . ASP A 1 180 ? 0.263 27.239 8.362 1.00 93.25 180 ASP A C 1
ATOM 1347 O O . ASP A 1 180 ? 0.390 27.302 7.135 1.00 93.25 180 ASP A O 1
ATOM 1351 N N . LEU A 1 181 ? -0.547 26.360 8.959 1.00 94.19 181 LEU A N 1
ATOM 1352 C CA . LEU A 1 181 ? -1.495 25.545 8.203 1.00 94.19 181 LEU A CA 1
ATOM 1353 C C . LEU A 1 181 ? -2.538 26.436 7.518 1.00 94.19 181 LEU A C 1
ATOM 1355 O O . LEU A 1 181 ? -3.022 27.412 8.104 1.00 94.19 181 LEU A O 1
ATOM 1359 N N . ILE A 1 182 ? -2.914 26.066 6.296 1.00 91.81 182 ILE A N 1
ATOM 1360 C CA . ILE A 1 182 ? -3.858 26.818 5.474 1.00 91.81 182 ILE A CA 1
ATOM 1361 C C . ILE A 1 182 ? -5.231 26.893 6.150 1.00 91.81 182 ILE A C 1
ATOM 1363 O O . ILE A 1 182 ? -5.813 25.893 6.569 1.00 91.81 182 ILE A O 1
ATOM 1367 N N . LYS A 1 183 ? -5.772 28.114 6.214 1.00 89.56 183 LYS A N 1
ATOM 1368 C CA . LYS A 1 183 ? -7.112 28.426 6.729 1.00 89.56 183 LYS A CA 1
ATOM 1369 C C . LYS A 1 183 ? -7.917 29.210 5.678 1.00 89.56 183 LYS A C 1
ATOM 1371 O O . LYS A 1 183 ? -7.319 29.929 4.879 1.00 89.56 183 LYS A O 1
ATOM 1376 N N . PRO A 1 184 ? -9.260 29.125 5.678 1.00 87.25 184 PRO A N 1
ATOM 1377 C CA . PRO A 1 184 ? -10.072 28.249 6.518 1.00 87.25 184 PRO A CA 1
ATOM 1378 C C . PRO A 1 184 ? -9.916 26.781 6.115 1.00 87.25 184 PRO A C 1
ATOM 1380 O O . PRO A 1 184 ? -9.713 26.467 4.940 1.00 87.25 184 PRO A O 1
ATOM 1383 N N . TYR A 1 185 ? -10.047 25.902 7.104 1.00 89.56 185 TYR A N 1
ATOM 1384 C CA . TYR A 1 185 ? -10.110 24.467 6.885 1.00 89.56 185 TYR A CA 1
ATOM 1385 C C . TYR A 1 185 ? -11.390 24.118 6.129 1.00 89.56 185 TYR A C 1
ATOM 1387 O O . TYR A 1 185 ? -12.485 24.480 6.564 1.00 89.56 185 TYR A O 1
ATOM 1395 N N . GLN A 1 186 ? -11.252 23.444 4.991 1.00 86.88 186 GLN A N 1
ATOM 1396 C CA . GLN A 1 186 ? -12.390 23.033 4.179 1.00 86.88 186 GLN A CA 1
ATOM 1397 C C . GLN A 1 186 ? -12.676 21.552 4.390 1.00 86.88 186 GLN A C 1
ATOM 1399 O O . GLN A 1 186 ? -11.768 20.725 4.345 1.00 86.88 186 GLN A O 1
ATOM 1404 N N . ILE A 1 187 ? -13.952 21.247 4.609 1.00 92.00 187 ILE A N 1
ATOM 1405 C CA . ILE A 1 187 ? -14.457 19.879 4.647 1.00 92.00 187 ILE A CA 1
ATOM 1406 C C . ILE A 1 187 ? -14.806 19.492 3.215 1.00 92.00 187 ILE A C 1
ATOM 1408 O O . ILE A 1 187 ? -15.610 20.167 2.566 1.00 92.00 187 ILE A O 1
ATOM 1412 N N . GLY A 1 188 ? -14.172 18.437 2.728 1.00 90.88 188 GLY A N 1
ATOM 1413 C CA . GLY A 1 188 ? -14.515 17.779 1.479 1.00 90.88 188 GLY A CA 1
ATOM 1414 C C . GLY A 1 188 ? -15.116 16.407 1.738 1.00 90.88 188 GLY A C 1
ATOM 1415 O O . GLY A 1 188 ? -15.169 15.933 2.868 1.00 90.88 188 GLY A O 1
ATOM 1416 N N . VAL A 1 189 ? -15.524 15.758 0.660 1.00 91.12 189 VAL A N 1
ATOM 1417 C CA . VAL A 1 189 ? -15.936 14.357 0.652 1.00 91.12 189 VAL A CA 1
ATOM 1418 C C . VAL A 1 189 ? -14.868 13.565 -0.085 1.00 91.12 189 VAL A C 1
ATOM 1420 O O . VAL A 1 189 ? -14.455 13.980 -1.164 1.00 91.12 189 VAL A O 1
ATOM 1423 N N . GLY A 1 190 ? -14.402 12.459 0.483 1.00 91.94 190 GLY A N 1
ATOM 1424 C CA . GLY A 1 190 ? -13.403 11.579 -0.112 1.00 91.94 190 GLY A CA 1
ATOM 1425 C C . GLY A 1 190 ? -13.912 10.150 -0.245 1.00 91.94 190 GLY A C 1
ATOM 1426 O O . GLY A 1 190 ? -14.701 9.696 0.580 1.00 91.94 190 GLY A O 1
ATOM 1427 N N . GLN A 1 191 ? -13.468 9.450 -1.285 1.00 91.19 191 GLN A N 1
ATOM 1428 C CA . GLN A 1 191 ? -13.785 8.040 -1.506 1.00 91.19 191 GLN A CA 1
ATOM 1429 C C . GLN A 1 191 ? -12.657 7.333 -2.274 1.00 91.19 191 GLN A C 1
ATOM 1431 O O . GLN A 1 191 ? -11.961 7.971 -3.074 1.00 91.19 191 GLN A O 1
ATOM 1436 N N . PRO A 1 192 ? -12.460 6.021 -2.075 1.00 87.56 192 PRO A N 1
ATOM 1437 C CA . PRO A 1 192 ? -11.529 5.253 -2.882 1.00 87.56 192 PRO A CA 1
ATOM 1438 C C . PRO A 1 192 ? -12.032 5.120 -4.327 1.00 87.56 192 PRO A C 1
ATOM 1440 O O . PRO A 1 192 ? -13.220 4.933 -4.583 1.00 87.56 192 PRO A O 1
ATOM 1443 N N . SER A 1 193 ? -11.106 5.174 -5.280 1.00 82.94 193 SER A N 1
ATOM 1444 C CA . SER A 1 193 ? -11.345 4.927 -6.703 1.00 82.94 193 SER A CA 1
ATOM 1445 C C . SER A 1 193 ? -10.168 4.134 -7.270 1.00 82.94 193 SER A C 1
ATOM 1447 O O . SER A 1 193 ? -9.154 4.696 -7.688 1.00 82.94 193 SER A O 1
ATOM 1449 N N . GLY A 1 194 ? -10.277 2.804 -7.239 1.00 81.31 194 GLY A N 1
ATOM 1450 C CA . GLY A 1 194 ? -9.179 1.908 -7.606 1.00 81.31 194 GLY A CA 1
ATOM 1451 C C . GLY A 1 194 ? -7.992 2.053 -6.650 1.00 81.31 194 GLY A C 1
ATOM 1452 O O . GLY A 1 194 ? -8.123 1.799 -5.456 1.00 81.31 194 GLY A O 1
ATOM 1453 N N . ILE A 1 195 ? -6.838 2.460 -7.185 1.00 76.38 195 ILE A N 1
ATOM 1454 C CA . ILE A 1 195 ? -5.605 2.719 -6.417 1.00 76.38 195 ILE A CA 1
ATOM 1455 C C . ILE A 1 195 ? -5.464 4.181 -5.957 1.00 76.38 195 ILE A C 1
ATOM 1457 O O . ILE A 1 195 ? -4.490 4.526 -5.288 1.00 76.38 195 ILE A O 1
ATOM 1461 N N . SER A 1 196 ? -6.430 5.032 -6.300 1.00 86.75 196 SER A N 1
ATOM 1462 C CA . SER A 1 196 ? -6.451 6.449 -5.941 1.00 86.75 196 SER A CA 1
ATOM 1463 C C . SER A 1 196 ? -7.491 6.721 -4.855 1.00 86.75 196 SER A C 1
ATOM 1465 O O . SER A 1 196 ? -8.453 5.973 -4.676 1.00 86.75 196 SER A O 1
ATOM 1467 N N . TYR A 1 197 ? -7.316 7.823 -4.137 1.00 90.75 197 TYR A N 1
ATOM 1468 C CA . TYR A 1 197 ? -8.331 8.413 -3.274 1.00 90.75 197 TYR A CA 1
ATOM 1469 C C . TYR A 1 197 ? -8.790 9.723 -3.910 1.00 90.75 197 TYR A C 1
ATOM 1471 O O . TYR A 1 197 ? -7.965 10.594 -4.177 1.00 90.75 197 TYR A O 1
ATOM 1479 N N . VAL A 1 198 ? -10.082 9.842 -4.207 1.00 91.31 198 VAL A N 1
ATOM 1480 C CA . VAL A 1 198 ? -10.640 10.994 -4.925 1.00 91.31 198 VAL A CA 1
ATOM 1481 C C . VAL A 1 198 ? -11.454 11.830 -3.959 1.00 91.31 198 VAL A C 1
ATOM 1483 O O . VAL A 1 198 ? -12.322 11.307 -3.260 1.00 91.31 198 VAL A O 1
ATOM 1486 N N . THR A 1 199 ? -11.192 13.131 -3.938 1.00 92.88 199 THR A N 1
ATOM 1487 C CA . THR A 1 199 ? -11.874 14.086 -3.065 1.00 92.88 199 THR A CA 1
ATOM 1488 C C . THR A 1 199 ? -12.756 15.055 -3.850 1.00 92.88 199 THR A C 1
ATOM 1490 O O . THR A 1 199 ? -12.632 15.232 -5.061 1.00 92.88 199 THR A O 1
ATOM 1493 N N . SER A 1 200 ? -13.687 15.715 -3.167 1.00 88.25 200 SER A N 1
ATOM 1494 C CA . SER A 1 200 ? -14.514 16.780 -3.745 1.00 88.25 200 SER A CA 1
ATOM 1495 C C . SER A 1 200 ? -13.787 18.126 -3.819 1.00 88.25 200 SER A C 1
ATOM 1497 O O . SER A 1 200 ? -14.318 19.082 -4.380 1.00 88.25 200 SER A O 1
ATOM 1499 N N . LEU A 1 201 ? -12.609 18.225 -3.199 1.00 88.62 201 LEU A N 1
ATOM 1500 C CA . LEU A 1 201 ? -11.799 19.433 -3.104 1.00 88.62 201 LEU A CA 1
ATOM 1501 C C . LEU A 1 201 ? -10.395 19.137 -3.625 1.00 88.62 201 LEU A C 1
ATOM 1503 O O . LEU A 1 201 ? -9.786 18.175 -3.158 1.00 88.62 201 LEU A O 1
ATOM 1507 N N . PRO A 1 202 ? -9.856 19.951 -4.540 1.00 89.81 202 PRO A N 1
ATOM 1508 C CA . PRO A 1 202 ? -8.490 19.764 -4.983 1.00 89.81 202 PRO A CA 1
ATOM 1509 C C . PRO A 1 202 ? -7.495 20.282 -3.935 1.00 89.81 202 PRO A C 1
ATOM 1511 O O . PRO A 1 202 ? -7.820 21.183 -3.155 1.00 89.81 202 PRO A O 1
ATOM 1514 N N . SER A 1 203 ? -6.270 19.753 -3.934 1.00 87.69 203 SER A N 1
ATOM 1515 C CA . SER A 1 203 ? -5.187 20.303 -3.107 1.00 87.69 203 SER A CA 1
ATOM 1516 C C . SER A 1 203 ? -4.735 21.667 -3.630 1.00 87.69 203 SER A C 1
ATOM 1518 O O . SER A 1 203 ? -4.672 21.875 -4.844 1.00 87.69 203 SER A O 1
ATOM 1520 N N . ARG A 1 204 ? -4.348 22.581 -2.743 1.00 87.19 204 ARG A N 1
ATOM 1521 C CA . ARG A 1 204 ? -3.789 23.890 -3.104 1.00 87.19 204 ARG A CA 1
ATOM 1522 C C . ARG A 1 204 ? -2.267 23.838 -3.214 1.00 87.19 204 ARG A C 1
ATOM 1524 O O . ARG A 1 204 ? -1.613 22.882 -2.802 1.00 87.19 204 ARG A O 1
ATOM 1531 N N . GLU A 1 205 ? -1.693 24.906 -3.753 1.00 85.00 205 GLU A N 1
ATOM 1532 C CA . GLU A 1 205 ? -0.243 25.079 -3.815 1.00 85.00 205 GLU A CA 1
ATOM 1533 C C . GLU A 1 205 ? 0.387 25.034 -2.407 1.00 85.00 205 GLU A C 1
ATOM 1535 O O . GLU A 1 205 ? -0.040 25.747 -1.495 1.00 85.00 205 GLU A O 1
ATOM 1540 N N . GLY A 1 206 ? 1.395 24.174 -2.235 1.00 88.62 206 GLY A N 1
ATOM 1541 C CA . GLY A 1 206 ? 2.043 23.884 -0.949 1.00 88.62 206 GLY A CA 1
ATOM 1542 C C . GLY A 1 206 ? 1.420 22.724 -0.156 1.00 88.62 206 GLY A C 1
ATOM 1543 O O . GLY A 1 206 ? 2.095 22.129 0.687 1.00 88.62 206 GLY A O 1
ATOM 1544 N N . GLU A 1 207 ? 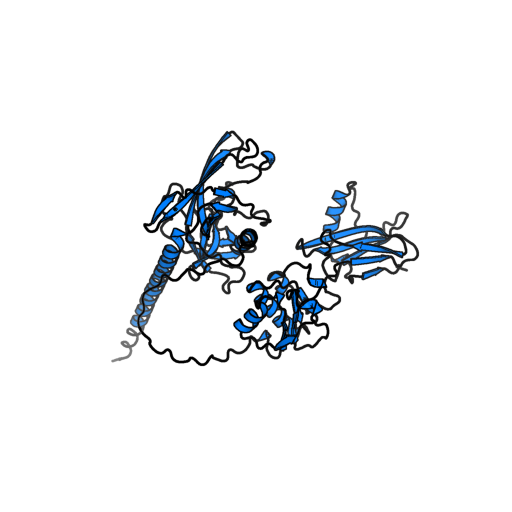0.181 22.316 -0.451 1.00 92.88 207 GLU A N 1
ATOM 1545 C CA . GLU A 1 207 ? -0.475 21.196 0.247 1.00 92.88 207 GLU A CA 1
ATOM 1546 C C . GLU A 1 207 ? -0.082 19.821 -0.311 1.00 92.88 207 GLU A C 1
ATOM 1548 O O . GLU A 1 207 ? -0.417 18.800 0.291 1.00 92.88 207 GLU A O 1
ATOM 1553 N N . SER A 1 208 ? 0.654 19.778 -1.428 1.00 92.06 208 SER A N 1
ATOM 1554 C CA . SER A 1 208 ? 1.202 18.553 -2.018 1.00 92.06 208 SER A CA 1
ATOM 1555 C C . SER A 1 208 ? 1.927 17.704 -0.977 1.00 92.06 208 SER A C 1
ATOM 1557 O O . SER A 1 208 ? 2.862 18.180 -0.338 1.00 92.06 208 SER A O 1
ATOM 1559 N N . GLY A 1 209 ? 1.523 16.444 -0.839 1.00 94.50 209 GLY A N 1
ATOM 1560 C CA . GLY A 1 209 ? 2.034 15.484 0.138 1.00 94.50 209 GLY A CA 1
ATOM 1561 C C . GLY A 1 209 ? 1.360 15.548 1.512 1.00 94.50 209 GLY A C 1
ATOM 1562 O O . GLY A 1 209 ? 1.673 14.732 2.381 1.00 94.50 209 GLY A O 1
ATOM 1563 N N . GLY A 1 210 ? 0.429 16.483 1.721 1.00 97.00 210 GLY A N 1
ATOM 1564 C CA . GLY A 1 210 ? -0.367 16.593 2.939 1.00 97.00 210 GLY A CA 1
ATOM 1565 C C . GLY A 1 210 ? -1.395 15.465 3.100 1.00 97.00 210 GLY A C 1
ATOM 1566 O O . GLY A 1 210 ? -1.821 14.861 2.112 1.00 97.00 210 GLY A O 1
ATOM 1567 N N . PRO A 1 211 ? -1.804 15.146 4.339 1.00 98.12 211 PRO A N 1
ATOM 1568 C CA . PRO A 1 211 ? -2.782 14.100 4.602 1.00 98.12 211 PRO A CA 1
ATOM 1569 C C . PRO A 1 211 ? -4.224 14.582 4.396 1.00 98.12 211 PRO A C 1
ATOM 1571 O O . PRO A 1 211 ? -4.638 15.600 4.955 1.00 98.12 211 PRO A O 1
ATOM 1574 N N . TRP A 1 212 ? -5.016 13.779 3.686 1.00 97.62 212 TRP A N 1
ATOM 1575 C CA . TRP A 1 212 ? -6.476 13.799 3.763 1.00 97.62 212 TRP A CA 1
ATOM 1576 C C . TRP A 1 212 ? -6.922 12.984 4.974 1.00 97.62 212 TRP A C 1
ATOM 1578 O O . TRP A 1 212 ? -6.817 11.755 4.972 1.00 97.62 212 TRP A O 1
ATOM 1588 N N . ILE A 1 213 ? -7.386 13.673 6.013 1.00 98.06 213 ILE A N 1
ATOM 1589 C CA . ILE A 1 213 ? -7.767 13.086 7.298 1.00 98.06 213 ILE A CA 1
ATOM 1590 C C . ILE A 1 213 ? -9.282 12.941 7.352 1.00 98.06 213 ILE A C 1
ATOM 1592 O O . ILE A 1 213 ? -10.003 13.919 7.169 1.00 98.06 213 ILE A O 1
ATOM 1596 N N . ASP A 1 214 ? -9.761 11.734 7.626 1.00 96.44 214 ASP A N 1
ATOM 1597 C CA . ASP A 1 214 ? -11.170 11.484 7.906 1.00 96.44 214 ASP A CA 1
ATOM 1598 C C . ASP A 1 214 ? -11.570 12.120 9.241 1.00 96.44 214 ASP A C 1
ATOM 1600 O O . ASP A 1 214 ? -10.924 11.916 10.273 1.00 96.44 214 ASP A O 1
ATOM 1604 N N . ILE A 1 215 ? -12.629 12.926 9.216 1.00 94.94 215 ILE A N 1
ATOM 1605 C CA . ILE A 1 215 ? -13.052 13.737 10.362 1.00 94.94 215 ILE A CA 1
ATOM 1606 C C . ILE A 1 215 ? -13.603 12.858 11.489 1.00 94.94 215 ILE A C 1
ATOM 1608 O O . ILE A 1 215 ? -13.519 13.236 12.662 1.00 94.94 215 ILE A O 1
ATOM 1612 N N . GLU A 1 216 ? -14.166 11.694 11.162 1.00 91.50 216 GLU A N 1
ATOM 1613 C CA . GLU A 1 216 ? -14.760 10.804 12.160 1.00 91.50 216 GLU A CA 1
ATOM 1614 C C . GLU A 1 216 ? -13.707 9.984 12.908 1.00 91.50 216 GLU A C 1
ATOM 1616 O O . GLU A 1 216 ? -13.712 9.939 14.141 1.00 91.50 216 GLU A O 1
ATOM 1621 N N . SER A 1 217 ? -12.786 9.359 12.178 1.00 92.75 217 SER A N 1
ATOM 1622 C CA . SER A 1 217 ? -11.764 8.473 12.735 1.00 92.75 217 SER A CA 1
ATOM 1623 C C . SER A 1 217 ? -10.464 9.187 13.111 1.00 92.75 217 SER A C 1
ATOM 1625 O O . SER A 1 217 ? -9.697 8.658 13.918 1.00 92.75 217 SER A O 1
ATOM 1627 N N . GLY A 1 218 ? -10.186 10.360 12.533 1.00 95.12 218 GLY A N 1
ATOM 1628 C CA . GLY A 1 218 ? -8.900 11.051 12.658 1.00 95.12 218 GLY A CA 1
ATOM 1629 C C . GLY A 1 218 ? -7.743 10.345 11.939 1.00 95.12 218 GLY A C 1
ATOM 1630 O O . GLY A 1 218 ? -6.582 10.683 12.172 1.00 95.12 218 GLY A O 1
ATOM 1631 N N . LYS A 1 219 ? -8.032 9.344 11.098 1.00 96.75 219 LYS A N 1
ATOM 1632 C CA . LYS A 1 219 ? -7.033 8.601 10.323 1.00 96.75 219 LYS A CA 1
ATOM 1633 C C . LYS A 1 219 ? -6.805 9.250 8.960 1.00 96.75 219 LYS A C 1
ATOM 1635 O O . LYS A 1 219 ? -7.689 9.896 8.406 1.00 96.75 219 LYS A O 1
ATOM 1640 N N . VAL A 1 220 ? -5.629 9.026 8.385 1.00 97.88 220 VAL A N 1
ATOM 1641 C CA . VAL A 1 220 ? -5.293 9.487 7.031 1.00 97.88 220 VAL A CA 1
ATOM 1642 C C . VAL A 1 220 ? -5.793 8.481 6.001 1.00 97.88 220 VAL A C 1
ATOM 1644 O O . VAL A 1 220 ? -5.396 7.318 6.058 1.00 97.88 220 VAL A O 1
ATOM 1647 N N . PHE A 1 221 ? -6.617 8.916 5.047 1.00 96.25 221 PHE A N 1
ATOM 1648 C CA . PHE A 1 221 ? -7.147 8.074 3.962 1.00 96.25 221 PHE A CA 1
ATOM 1649 C C . PHE A 1 221 ? -6.516 8.358 2.598 1.00 96.25 221 PHE A C 1
ATOM 1651 O O . PHE A 1 221 ? -6.521 7.490 1.725 1.00 96.25 221 PHE A O 1
ATOM 1658 N N . GLY A 1 222 ? -5.881 9.516 2.434 1.00 95.44 222 GLY A N 1
ATOM 1659 C CA . GLY A 1 222 ? -5.146 9.844 1.219 1.00 95.44 222 GLY A CA 1
ATOM 1660 C C . GLY A 1 222 ? -3.961 10.764 1.475 1.00 95.44 222 GLY A C 1
ATOM 1661 O O . GLY A 1 222 ? -3.901 11.456 2.489 1.00 95.44 222 GLY A O 1
ATOM 1662 N N . VAL A 1 223 ? -3.029 10.777 0.531 1.00 95.25 223 VAL A N 1
ATOM 1663 C CA . VAL A 1 223 ? -1.906 11.714 0.459 1.00 95.25 223 VAL A CA 1
ATOM 1664 C C . VAL A 1 223 ? -2.139 12.606 -0.746 1.00 95.25 223 VAL A C 1
ATOM 1666 O O . VAL A 1 223 ? -2.186 12.104 -1.870 1.00 95.25 223 VAL A O 1
ATOM 1669 N N . ALA A 1 224 ? -2.317 13.902 -0.504 1.00 94.19 224 ALA A N 1
ATOM 1670 C CA . ALA A 1 224 ? -2.589 14.879 -1.543 1.00 94.19 224 ALA A CA 1
ATOM 1671 C C . ALA A 1 224 ? -1.500 14.844 -2.618 1.00 94.19 224 ALA A C 1
ATOM 1673 O O . ALA A 1 224 ? -0.319 15.037 -2.323 1.00 94.19 224 ALA A O 1
ATOM 1674 N N . SER A 1 225 ? -1.902 14.619 -3.863 1.00 84.25 225 SER A N 1
ATOM 1675 C CA . SER A 1 225 ? -1.033 14.808 -5.019 1.00 84.25 225 SER A CA 1
ATOM 1676 C C . SER A 1 225 ? -1.165 16.244 -5.509 1.00 84.25 225 SER A C 1
ATOM 1678 O O . SER A 1 225 ? -2.223 16.853 -5.409 1.00 84.25 225 SER A O 1
ATOM 1680 N N . GLY A 1 226 ? -0.055 16.809 -5.964 1.00 64.62 226 GLY A N 1
ATOM 1681 C CA . GLY A 1 226 ? 0.046 18.222 -6.308 1.00 64.62 226 GLY A CA 1
ATOM 1682 C C . GLY A 1 226 ? -0.324 18.530 -7.749 1.00 64.62 226 GLY A C 1
ATOM 1683 O O . GLY A 1 226 ? -0.643 17.645 -8.538 1.00 64.62 226 GLY A O 1
ATOM 1684 N N . ILE A 1 227 ? -0.202 19.810 -8.103 1.00 52.75 227 ILE A N 1
ATOM 1685 C CA . ILE A 1 227 ? -0.281 20.303 -9.482 1.00 52.75 227 ILE A CA 1
ATOM 1686 C C . ILE A 1 227 ? 0.821 19.609 -10.297 1.00 52.75 227 ILE A C 1
ATOM 1688 O O . ILE A 1 227 ? 1.995 19.972 -10.207 1.00 52.75 227 ILE A O 1
ATOM 1692 N N . THR A 1 228 ? 0.461 18.604 -11.094 1.00 43.62 228 THR A N 1
ATOM 1693 C CA . THR A 1 228 ? 1.357 18.082 -12.127 1.00 43.62 228 THR A CA 1
ATOM 1694 C C . THR A 1 228 ? 1.677 19.223 -13.084 1.00 43.62 228 THR A C 1
ATOM 1696 O O . THR A 1 228 ? 0.778 19.911 -13.559 1.00 43.62 228 THR A O 1
ATOM 1699 N N . SER A 1 229 ? 2.953 19.431 -13.387 1.00 38.34 229 SER A N 1
ATOM 1700 C CA . SER A 1 229 ? 3.484 20.527 -14.211 1.00 38.34 229 SER A CA 1
ATOM 1701 C C . SER A 1 229 ? 3.018 20.542 -15.683 1.00 38.34 229 SER A C 1
ATOM 1703 O O . SER A 1 229 ? 3.554 21.298 -16.490 1.00 38.34 229 SER A O 1
ATOM 1705 N N . GLY A 1 230 ? 2.003 19.757 -16.054 1.00 35.84 230 GLY A N 1
ATOM 1706 C CA . GLY A 1 230 ? 1.313 19.841 -17.338 1.00 35.84 230 GLY A CA 1
ATOM 1707 C C . GLY A 1 230 ? -0.080 20.440 -17.162 1.00 35.84 230 GLY A C 1
ATOM 1708 O O . GLY A 1 230 ? -0.852 19.864 -16.420 1.00 35.84 230 GLY A O 1
ATOM 1709 N N . ALA A 1 231 ? -0.350 21.566 -17.844 1.00 30.41 231 ALA A N 1
ATOM 1710 C CA . ALA A 1 231 ? -1.606 22.228 -18.281 1.00 30.41 231 ALA A CA 1
ATOM 1711 C C . ALA A 1 231 ? -2.967 22.077 -17.539 1.00 30.41 231 ALA A C 1
ATOM 1713 O O . ALA A 1 231 ? -3.888 22.841 -17.831 1.00 30.41 231 ALA A O 1
ATOM 1714 N N . THR A 1 232 ? -3.144 21.160 -16.601 1.00 36.31 232 THR A N 1
ATOM 1715 C CA . THR A 1 232 ? -4.358 20.889 -15.834 1.00 36.31 232 THR A CA 1
ATOM 1716 C C . THR A 1 232 ? -4.043 21.162 -14.369 1.00 36.31 232 THR A C 1
ATOM 1718 O O . THR A 1 232 ? -3.135 20.551 -13.819 1.00 36.31 232 THR A O 1
ATOM 1721 N N . GLY A 1 233 ? -4.724 22.147 -13.780 1.00 49.06 233 GLY A N 1
ATOM 1722 C CA . GLY A 1 233 ? -4.428 22.699 -12.456 1.00 49.06 233 GLY A CA 1
ATOM 1723 C C . GLY A 1 233 ? -4.638 21.746 -11.270 1.00 49.06 233 GLY A C 1
ATOM 1724 O O . GLY A 1 233 ? -4.455 20.541 -11.367 1.00 49.06 233 GLY A O 1
ATOM 1725 N N . ALA A 1 234 ? -4.988 22.325 -10.119 1.00 63.91 234 ALA A N 1
ATOM 1726 C CA . ALA A 1 234 ? -5.200 21.630 -8.849 1.00 63.91 234 ALA A CA 1
ATOM 1727 C C . ALA A 1 234 ? -5.984 20.308 -9.016 1.00 63.91 234 ALA A C 1
ATOM 1729 O O . ALA A 1 234 ? -7.089 20.311 -9.561 1.00 63.91 234 ALA A O 1
ATOM 1730 N N . THR A 1 235 ? -5.406 19.196 -8.552 1.00 77.94 235 THR A N 1
ATOM 1731 C CA . THR A 1 235 ? -5.997 17.855 -8.666 1.00 77.94 235 THR A CA 1
ATOM 1732 C C . THR A 1 235 ? -6.731 17.468 -7.388 1.00 77.94 235 THR A C 1
ATOM 1734 O O . THR A 1 235 ? -6.350 17.857 -6.282 1.00 77.94 235 THR A O 1
ATOM 1737 N N . ASN A 1 236 ? -7.817 16.723 -7.556 1.00 86.69 236 ASN A N 1
ATOM 1738 C CA . ASN A 1 236 ? -8.577 16.091 -6.486 1.00 86.69 236 ASN A CA 1
ATOM 1739 C C . ASN A 1 236 ? -8.298 14.582 -6.383 1.00 86.69 236 ASN A C 1
ATOM 1741 O O . ASN A 1 236 ? -8.942 13.885 -5.601 1.00 86.69 236 ASN A O 1
ATOM 1745 N N . GLU A 1 237 ? -7.358 14.071 -7.175 1.00 88.25 237 GLU A N 1
ATOM 1746 C CA . GLU A 1 237 ? -6.836 12.719 -7.038 1.00 88.25 237 GLU A CA 1
ATOM 1747 C C . GLU A 1 237 ? -5.652 12.716 -6.072 1.00 88.25 237 GLU A C 1
ATOM 1749 O O . GLU A 1 237 ? -4.863 13.656 -5.993 1.00 88.25 237 GLU A O 1
ATOM 1754 N N . SER A 1 238 ? -5.556 11.668 -5.269 1.00 91.25 238 SER A N 1
ATOM 1755 C CA . SER A 1 238 ? -4.561 11.520 -4.213 1.00 91.25 238 SER A CA 1
ATOM 1756 C C . SER A 1 238 ? -4.114 10.069 -4.130 1.00 91.25 238 SER A C 1
ATOM 1758 O O . SER A 1 238 ? -4.860 9.154 -4.486 1.00 91.25 238 SER A O 1
ATOM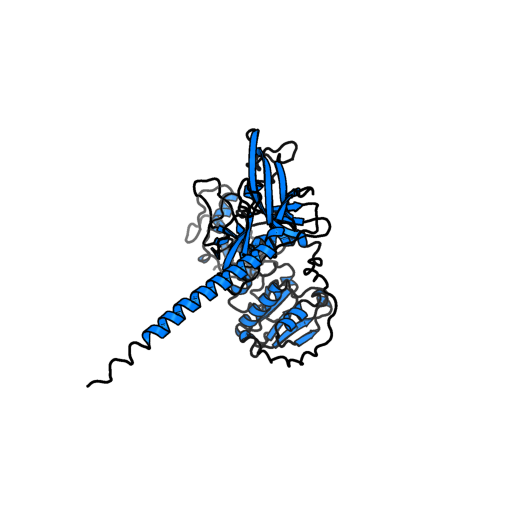 1760 N N . THR A 1 239 ? -2.910 9.832 -3.617 1.00 91.25 239 THR A N 1
ATOM 1761 C CA . THR A 1 239 ? -2.462 8.459 -3.357 1.00 91.25 239 THR A CA 1
ATOM 1762 C C . THR A 1 239 ? -3.249 7.893 -2.177 1.00 91.25 239 THR A C 1
ATOM 1764 O O . THR A 1 239 ? -3.275 8.498 -1.104 1.00 91.25 239 THR A O 1
ATOM 1767 N N . ILE A 1 240 ? -3.883 6.732 -2.346 1.00 92.00 240 ILE A N 1
ATOM 1768 C CA . ILE A 1 240 ? -4.668 6.098 -1.279 1.00 92.00 240 ILE A CA 1
ATOM 1769 C C . ILE A 1 240 ? -3.775 5.604 -0.129 1.00 92.00 240 ILE A C 1
ATOM 1771 O O . ILE A 1 240 ? -2.722 4.996 -0.347 1.00 92.00 240 ILE A O 1
ATOM 1775 N N . ALA A 1 241 ? -4.202 5.825 1.119 1.00 93.25 241 ALA A N 1
ATOM 1776 C CA . ALA A 1 241 ? -3.412 5.477 2.304 1.00 93.25 241 ALA A CA 1
ATOM 1777 C C . ALA A 1 241 ? -3.105 3.973 2.423 1.00 93.25 241 ALA A C 1
ATOM 1779 O O . ALA A 1 241 ? -2.067 3.608 2.977 1.00 93.25 241 ALA A O 1
ATOM 1780 N N . THR A 1 242 ? -3.945 3.098 1.858 1.00 88.44 242 THR A N 1
ATOM 1781 C CA . THR A 1 242 ? -3.718 1.645 1.844 1.00 88.44 242 THR A CA 1
ATOM 1782 C C . THR A 1 242 ? -2.398 1.275 1.154 1.00 88.44 242 THR A C 1
ATOM 1784 O O . THR A 1 242 ? -1.652 0.435 1.660 1.00 88.44 242 THR A O 1
ATOM 1787 N N . ILE A 1 243 ? -2.046 1.948 0.051 1.00 85.44 243 ILE A N 1
ATOM 1788 C CA . ILE A 1 243 ? -0.780 1.710 -0.667 1.00 85.44 243 ILE A CA 1
ATOM 1789 C C . ILE A 1 243 ? 0.408 2.215 0.151 1.00 85.44 243 ILE A C 1
ATOM 1791 O O . ILE A 1 243 ? 1.413 1.519 0.297 1.00 85.44 243 ILE A O 1
ATOM 1795 N N . VAL A 1 244 ? 0.271 3.398 0.752 1.00 88.50 244 VAL A N 1
ATOM 1796 C CA . VAL A 1 244 ? 1.300 3.979 1.625 1.00 88.50 244 VAL A CA 1
ATOM 1797 C C . VAL A 1 244 ? 1.586 3.055 2.813 1.00 88.50 244 VAL A C 1
ATOM 1799 O O . VAL A 1 244 ? 2.744 2.797 3.146 1.00 88.50 244 VAL A O 1
ATOM 1802 N N . ARG A 1 245 ? 0.534 2.498 3.424 1.00 87.69 245 ARG A N 1
ATOM 1803 C CA . ARG A 1 245 ? 0.632 1.536 4.528 1.00 87.69 245 ARG A CA 1
ATOM 1804 C C . ARG A 1 245 ? 1.374 0.265 4.108 1.00 87.69 245 ARG A C 1
ATOM 1806 O O . ARG A 1 245 ? 2.220 -0.208 4.867 1.00 87.69 245 ARG A O 1
ATOM 1813 N N . ALA A 1 246 ? 1.104 -0.260 2.912 1.00 82.12 246 ALA A N 1
ATOM 1814 C CA . ALA A 1 246 ? 1.813 -1.422 2.380 1.00 82.12 246 ALA A CA 1
ATOM 1815 C C . ALA A 1 246 ? 3.314 -1.134 2.177 1.00 82.12 246 ALA A C 1
ATOM 1817 O O . ALA A 1 246 ? 4.154 -1.927 2.604 1.00 82.12 246 ALA A O 1
ATOM 1818 N N . ALA A 1 247 ? 3.662 0.030 1.619 1.00 80.94 247 ALA A N 1
ATOM 1819 C CA . ALA A 1 247 ? 5.055 0.439 1.427 1.00 80.94 247 ALA A CA 1
ATOM 1820 C C . ALA A 1 247 ? 5.810 0.621 2.758 1.00 80.94 247 ALA A C 1
ATOM 1822 O O . ALA A 1 247 ? 6.971 0.228 2.892 1.00 80.94 247 ALA A O 1
ATOM 1823 N N . LEU A 1 248 ? 5.145 1.174 3.776 1.00 81.75 248 LEU A N 1
ATOM 1824 C CA . LEU A 1 248 ? 5.715 1.347 5.114 1.00 81.75 248 LEU A CA 1
ATOM 1825 C C . LEU A 1 248 ? 5.960 0.023 5.847 1.00 81.75 248 LEU A C 1
ATOM 1827 O O . LEU A 1 248 ? 6.890 -0.062 6.651 1.00 81.75 248 LEU A O 1
ATOM 1831 N N . ALA A 1 249 ? 5.174 -1.022 5.572 1.00 79.31 249 ALA A N 1
ATOM 1832 C CA . ALA A 1 249 ? 5.326 -2.324 6.223 1.00 79.31 249 ALA A CA 1
ATOM 1833 C C . ALA A 1 249 ? 6.722 -2.939 6.004 1.00 79.31 249 ALA A C 1
ATOM 1835 O O . ALA A 1 249 ? 7.234 -3.624 6.888 1.00 79.31 249 ALA A O 1
ATOM 1836 N N . ILE A 1 250 ? 7.376 -2.636 4.878 1.00 72.56 250 ILE A N 1
ATOM 1837 C CA . ILE A 1 250 ? 8.753 -3.062 4.576 1.00 72.56 250 ILE A CA 1
ATOM 1838 C C . ILE A 1 250 ? 9.744 -2.455 5.581 1.00 72.56 250 ILE A C 1
ATOM 1840 O O . ILE A 1 250 ? 10.642 -3.137 6.072 1.00 72.56 250 ILE A O 1
ATOM 1844 N N . TRP A 1 251 ? 9.552 -1.182 5.927 1.00 72.81 251 TRP A N 1
ATOM 1845 C CA . TRP A 1 251 ? 10.440 -0.429 6.815 1.00 72.81 251 TRP A CA 1
ATOM 1846 C C . TRP A 1 251 ? 10.159 -0.687 8.297 1.00 72.81 251 TRP A C 1
ATOM 1848 O O . TRP A 1 251 ? 11.082 -0.672 9.112 1.00 72.81 251 TRP A O 1
ATOM 1858 N N . PHE A 1 252 ? 8.910 -1.001 8.646 1.00 72.00 252 PHE A N 1
ATOM 1859 C CA . PHE A 1 252 ? 8.527 -1.400 10.003 1.00 72.00 252 PHE A CA 1
ATOM 1860 C C . PHE A 1 252 ? 8.696 -2.907 10.276 1.00 72.00 252 PHE A C 1
ATOM 1862 O O . PHE A 1 252 ? 8.726 -3.318 11.436 1.00 72.00 252 PHE A O 1
ATOM 1869 N N . GLY A 1 253 ? 8.885 -3.734 9.241 1.00 50.78 253 GLY A N 1
ATOM 1870 C CA . GLY A 1 253 ? 8.999 -5.198 9.316 1.00 50.78 253 GLY A CA 1
ATOM 1871 C C . GLY A 1 253 ? 10.233 -5.752 10.046 1.00 50.78 253 GLY A C 1
ATOM 1872 O O . GLY A 1 253 ? 10.291 -6.949 10.309 1.00 50.78 253 GLY A O 1
ATOM 1873 N N . GLY A 1 254 ? 11.192 -4.903 10.434 1.00 41.06 254 GLY A N 1
ATOM 1874 C CA . GLY A 1 254 ? 12.288 -5.249 11.357 1.00 41.06 254 GLY A CA 1
ATOM 1875 C C . GLY A 1 254 ? 12.033 -4.863 12.825 1.00 41.06 254 GLY A C 1
ATOM 1876 O O . GLY A 1 254 ? 12.818 -5.218 13.699 1.00 41.06 254 GLY A O 1
ATOM 1877 N N . ALA A 1 255 ? 10.942 -4.143 13.103 1.00 35.81 255 ALA A N 1
ATOM 1878 C CA . ALA A 1 255 ? 10.578 -3.581 14.406 1.00 35.81 255 ALA A CA 1
ATOM 1879 C C . ALA A 1 255 ? 9.102 -3.864 14.753 1.00 35.81 255 ALA A C 1
ATOM 1881 O O . ALA A 1 255 ? 8.443 -3.066 15.419 1.00 35.81 255 ALA A O 1
ATOM 1882 N N . ALA A 1 256 ? 8.578 -5.013 14.312 1.00 30.91 256 ALA A N 1
ATOM 1883 C CA . ALA A 1 256 ? 7.164 -5.393 14.389 1.00 30.91 256 ALA A CA 1
ATOM 1884 C C . ALA A 1 256 ? 6.593 -5.609 15.815 1.00 30.91 256 ALA A C 1
ATOM 1886 O O . ALA A 1 256 ? 5.556 -6.241 15.962 1.00 30.91 256 ALA A O 1
ATOM 1887 N N . ASN A 1 257 ? 7.223 -5.061 16.861 1.00 35.03 257 ASN A N 1
ATOM 1888 C CA . ASN A 1 257 ? 6.691 -5.006 18.229 1.00 35.03 257 ASN A CA 1
ATOM 1889 C C . ASN A 1 257 ? 6.771 -3.606 18.876 1.00 35.03 257 ASN A C 1
ATOM 1891 O O . ASN A 1 257 ? 6.581 -3.490 20.083 1.00 35.03 257 ASN A O 1
ATOM 1895 N N . ALA A 1 258 ? 7.035 -2.534 18.121 1.00 30.67 258 ALA A N 1
ATOM 1896 C CA . ALA A 1 258 ? 7.117 -1.183 18.681 1.00 30.67 258 ALA A CA 1
ATOM 1897 C C . ALA A 1 258 ? 6.297 -0.165 17.873 1.00 30.67 258 ALA A C 1
ATOM 1899 O O . ALA A 1 258 ? 6.835 0.770 17.292 1.00 30.67 258 ALA A O 1
ATOM 1900 N N . MET A 1 259 ? 4.975 -0.325 17.873 1.00 32.59 259 MET A N 1
ATOM 1901 C CA . MET A 1 259 ? 4.096 0.844 17.855 1.00 32.59 259 MET A CA 1
ATOM 1902 C C . MET A 1 259 ? 3.593 1.038 19.286 1.00 32.59 259 MET A C 1
ATOM 1904 O O . MET A 1 259 ? 2.754 0.252 19.734 1.00 32.59 259 MET A O 1
ATOM 1908 N N . PRO A 1 260 ? 4.110 2.019 20.047 1.00 33.28 260 PRO A N 1
ATOM 1909 C CA . PRO A 1 260 ? 3.478 2.377 21.298 1.00 33.28 260 PRO A CA 1
ATOM 1910 C C . PRO A 1 260 ? 2.104 2.971 20.981 1.00 33.28 260 PRO A C 1
ATOM 1912 O O . PRO A 1 260 ? 1.972 3.967 20.271 1.00 33.28 260 PRO A O 1
ATOM 1915 N N . VAL A 1 261 ? 1.071 2.335 21.531 1.00 33.31 261 VAL A N 1
ATOM 1916 C CA . VAL A 1 261 ? -0.186 3.006 21.876 1.00 33.31 261 VAL A CA 1
ATOM 1917 C C . VAL A 1 261 ? 0.196 4.282 22.637 1.00 33.31 261 VAL A C 1
ATOM 1919 O O . VAL A 1 261 ? 1.060 4.180 23.512 1.00 33.31 261 VAL A O 1
ATOM 1922 N N . PRO A 1 262 ? -0.375 5.462 22.329 1.00 35.50 262 PRO A N 1
ATOM 1923 C CA . PRO A 1 262 ? -0.018 6.689 23.028 1.00 35.50 262 PRO A CA 1
ATOM 1924 C C . PRO A 1 262 ? -0.153 6.466 24.533 1.00 35.50 262 PRO A C 1
ATOM 1926 O O . PRO A 1 262 ? -1.217 6.096 25.038 1.00 35.50 262 PRO A O 1
ATOM 1929 N N . GLU A 1 263 ? 0.970 6.633 25.225 1.00 31.09 263 GLU A N 1
ATOM 1930 C CA . GLU A 1 263 ? 1.061 6.552 26.670 1.00 31.09 263 GLU A CA 1
ATOM 1931 C C . GLU A 1 263 ? 0.118 7.620 27.228 1.00 31.09 263 GLU A C 1
ATOM 1933 O O . GLU A 1 263 ? 0.311 8.822 27.027 1.00 31.09 263 GLU A O 1
ATOM 1938 N N . LYS A 1 264 ? -0.978 7.174 27.853 1.00 30.94 264 LYS A N 1
ATOM 1939 C CA . LYS A 1 264 ? -1.844 8.052 28.633 1.00 30.94 264 LYS A CA 1
ATOM 1940 C C . LYS A 1 264 ? -0.957 8.753 29.653 1.00 30.94 264 LYS A C 1
ATOM 1942 O O . LYS A 1 264 ? -0.434 8.104 30.556 1.00 30.94 264 LYS A O 1
ATOM 1947 N N . ILE A 1 265 ? -0.825 10.066 29.505 1.00 32.78 265 ILE A N 1
ATOM 1948 C CA . ILE A 1 265 ? -0.288 10.940 30.540 1.00 32.78 265 ILE A CA 1
ATOM 1949 C C . ILE A 1 265 ? -1.098 10.657 31.806 1.00 32.78 265 ILE A C 1
ATOM 1951 O O . ILE A 1 265 ? -2.329 10.723 31.807 1.00 32.78 265 ILE A O 1
ATOM 1955 N N . ALA A 1 266 ? -0.385 10.219 32.836 1.00 30.22 266 ALA A N 1
ATOM 1956 C CA . ALA A 1 266 ? -0.938 9.864 34.123 1.00 30.22 266 ALA A CA 1
ATOM 1957 C C . ALA A 1 266 ? -1.540 11.106 34.787 1.00 30.22 266 ALA A C 1
ATOM 1959 O O . ALA A 1 266 ? -0.806 12.025 35.141 1.00 30.22 266 ALA A O 1
ATOM 1960 N N . ASP A 1 267 ? -2.852 11.083 35.011 1.00 31.92 267 ASP A N 1
ATOM 1961 C CA . ASP A 1 267 ? -3.486 11.906 36.032 1.00 31.92 267 ASP A CA 1
ATOM 1962 C C . ASP A 1 267 ? -3.746 11.052 37.283 1.00 31.92 267 ASP A C 1
ATOM 1964 O O . ASP A 1 267 ? -4.283 9.944 37.232 1.00 31.92 267 ASP A O 1
ATOM 1968 N N . THR A 1 268 ? -3.284 11.611 38.397 1.00 30.97 268 THR A N 1
ATOM 1969 C CA . THR A 1 268 ? -3.387 11.244 39.820 1.00 30.97 268 THR A CA 1
ATOM 1970 C C . THR A 1 268 ? -4.753 10.662 40.258 1.00 30.97 268 THR A C 1
ATOM 1972 O O . THR A 1 268 ? -5.780 10.923 39.632 1.00 30.97 268 THR A O 1
ATOM 1975 N N . PRO A 1 269 ? -4.799 9.878 41.358 1.00 35.31 269 PRO A N 1
ATOM 1976 C CA . PRO A 1 269 ? -5.892 8.967 41.671 1.00 35.31 269 PRO A CA 1
ATOM 1977 C C . PRO A 1 269 ? -7.085 9.689 42.307 1.00 35.31 269 PRO A C 1
ATOM 1979 O O . PRO A 1 269 ? -6.917 10.526 43.192 1.00 35.31 269 PRO A O 1
ATOM 1982 N N . ASN A 1 270 ? -8.298 9.293 41.921 1.00 30.95 270 ASN A N 1
ATOM 1983 C CA . ASN A 1 270 ? -9.519 9.584 42.672 1.00 30.95 270 ASN A CA 1
ATOM 1984 C C . ASN A 1 270 ? -10.344 8.284 42.803 1.00 30.95 270 ASN A C 1
ATOM 1986 O O . ASN A 1 270 ? -10.281 7.445 41.899 1.00 30.95 270 ASN A O 1
ATOM 1990 N N . PRO A 1 271 ? -11.029 8.061 43.938 1.00 41.97 271 PRO A N 1
ATOM 1991 C CA . PRO A 1 271 ? -11.267 6.737 44.491 1.00 41.97 271 PRO A CA 1
ATOM 1992 C C . PRO A 1 271 ? -12.449 6.009 43.852 1.00 41.97 271 PRO A C 1
ATOM 1994 O O . PRO A 1 271 ? -13.342 6.606 43.254 1.00 41.97 271 PRO A O 1
ATOM 1997 N N . GLU A 1 272 ? -12.403 4.690 44.032 1.00 43.75 272 GLU A N 1
ATOM 1998 C CA . GLU A 1 272 ? -13.407 3.682 43.707 1.00 43.75 272 GLU A CA 1
ATOM 1999 C C . GLU A 1 272 ? -14.853 4.193 43.708 1.00 43.75 272 GLU A C 1
ATOM 2001 O O . GLU A 1 272 ? -15.440 4.498 44.745 1.00 43.75 272 GLU A O 1
ATOM 2006 N N . ILE A 1 273 ? -15.467 4.155 42.526 1.00 39.53 273 ILE A N 1
ATOM 2007 C CA . ILE A 1 273 ? -16.910 3.981 42.393 1.00 39.53 273 ILE A CA 1
ATOM 2008 C C . ILE A 1 273 ? -17.108 2.642 41.689 1.00 39.53 273 ILE A C 1
ATOM 2010 O O . ILE A 1 273 ? -16.710 2.462 40.536 1.00 39.53 273 ILE A O 1
ATOM 2014 N N . ALA A 1 274 ? -17.685 1.692 42.425 1.00 42.50 274 ALA A N 1
ATOM 2015 C CA . ALA A 1 274 ? -18.005 0.352 41.962 1.00 42.50 274 ALA A CA 1
ATOM 2016 C C . ALA A 1 274 ? -18.808 0.408 40.652 1.00 42.50 274 ALA A C 1
ATOM 2018 O O . ALA A 1 274 ? -19.904 0.970 40.591 1.00 42.50 274 ALA A O 1
ATOM 2019 N N . LYS A 1 275 ? -18.241 -0.177 39.594 1.00 36.03 275 LYS A N 1
ATOM 2020 C CA . LYS A 1 275 ? -18.892 -0.317 38.293 1.00 36.03 275 LYS A CA 1
ATOM 2021 C C . LYS A 1 275 ? -19.724 -1.608 38.308 1.00 36.03 275 LYS A C 1
ATOM 2023 O O . LYS A 1 275 ? -19.175 -2.648 38.670 1.00 36.03 275 LYS A O 1
ATOM 2028 N N . PRO A 1 276 ? -21.015 -1.574 37.940 1.00 39.00 276 PRO A N 1
ATOM 2029 C CA . PRO A 1 276 ? -21.847 -2.769 37.912 1.00 39.00 276 PRO A CA 1
ATOM 2030 C C . PRO A 1 276 ? -21.381 -3.732 36.814 1.00 39.00 276 PRO A C 1
ATOM 2032 O O . PRO A 1 276 ? -21.028 -3.324 35.705 1.00 39.00 276 PRO A O 1
ATOM 2035 N N . GLU A 1 277 ? -21.385 -5.014 37.161 1.00 37.22 277 GLU A N 1
ATOM 2036 C CA . GLU A 1 277 ? -21.073 -6.153 36.307 1.00 37.22 277 GLU A CA 1
ATOM 2037 C C . GLU A 1 277 ? -22.099 -6.235 35.165 1.00 37.22 277 GLU A C 1
ATOM 2039 O O . GLU A 1 277 ? -23.261 -6.592 35.358 1.00 37.22 277 GLU A O 1
ATOM 2044 N N . VAL A 1 278 ? -21.683 -5.829 33.964 1.00 35.09 278 VAL A N 1
ATOM 2045 C CA . VAL A 1 278 ? -22.492 -5.952 32.749 1.00 35.09 278 VAL A CA 1
ATOM 2046 C C . VAL A 1 278 ? -22.385 -7.394 32.273 1.00 35.09 278 VAL A C 1
ATOM 2048 O O . VAL A 1 278 ? -21.334 -7.826 31.803 1.00 35.09 278 VAL A O 1
ATOM 2051 N N . THR A 1 279 ? -23.480 -8.142 32.393 1.00 35.50 279 THR A N 1
ATOM 2052 C CA . THR A 1 279 ? -23.624 -9.457 31.767 1.00 35.50 279 THR A CA 1
ATOM 2053 C C . THR A 1 279 ? -23.450 -9.303 30.249 1.00 35.50 279 THR A C 1
ATOM 2055 O O . THR A 1 279 ? -24.193 -8.524 29.645 1.00 35.50 279 THR A O 1
ATOM 2058 N N . PRO A 1 280 ? -22.485 -9.992 29.610 1.00 42.47 280 PRO A N 1
ATOM 2059 C CA . PRO A 1 280 ? -22.272 -9.862 28.177 1.00 42.47 280 PRO A CA 1
ATOM 2060 C C . PRO A 1 280 ? -23.505 -10.371 27.430 1.00 42.47 280 PRO A C 1
ATOM 2062 O O . PRO A 1 280 ? -23.909 -11.528 27.564 1.00 42.47 280 PRO A O 1
ATOM 2065 N N . SER A 1 281 ? -24.113 -9.469 26.660 1.00 42.12 281 SER A N 1
ATOM 2066 C CA . SER A 1 281 ? -25.149 -9.775 25.679 1.00 42.12 281 SER A CA 1
ATOM 2067 C C . SER A 1 281 ? -24.652 -10.901 24.771 1.00 42.12 281 SER A C 1
ATOM 2069 O O . SER A 1 281 ? -23.584 -10.776 24.175 1.00 42.12 281 SER A O 1
ATOM 2071 N N . GLN A 1 282 ? -25.407 -12.000 24.680 1.00 49.88 282 GLN A N 1
ATOM 2072 C CA . GLN A 1 282 ? -25.168 -13.068 23.707 1.00 49.88 282 GLN A CA 1
ATOM 2073 C C . GLN A 1 282 ? -25.337 -12.498 22.296 1.00 49.88 282 GLN A C 1
ATOM 2075 O O . GLN A 1 282 ? -26.431 -12.489 21.738 1.00 49.88 282 GLN A O 1
ATOM 2080 N N . GLU A 1 283 ? -24.244 -12.003 21.731 1.00 56.81 283 GLU A N 1
ATOM 2081 C CA . GLU A 1 283 ? -24.173 -11.614 20.334 1.00 56.81 283 GLU A CA 1
ATOM 2082 C C . GLU A 1 283 ? -24.318 -12.888 19.491 1.00 56.81 283 GLU A C 1
ATOM 2084 O O . GLU A 1 283 ? -23.556 -13.851 19.617 1.00 56.81 283 GLU A O 1
ATOM 2089 N N . SER A 1 284 ? -25.398 -12.960 18.714 1.00 65.81 284 SER A N 1
ATOM 2090 C CA . SER A 1 284 ? -25.634 -14.068 17.795 1.00 65.81 284 SER A CA 1
ATOM 2091 C C . SER A 1 284 ? -24.502 -14.108 16.773 1.00 65.81 284 SER A C 1
ATOM 2093 O O . SER A 1 284 ? -24.196 -13.077 16.178 1.00 65.81 284 SER A O 1
ATOM 2095 N N . ALA A 1 285 ? -23.908 -15.288 16.558 1.00 70.31 285 ALA A N 1
ATOM 2096 C CA . ALA A 1 285 ? -22.857 -15.473 15.559 1.00 70.31 285 ALA A CA 1
ATOM 2097 C C . ALA A 1 285 ? -23.289 -14.899 14.194 1.00 70.31 285 ALA A C 1
ATOM 2099 O O . ALA A 1 285 ? -24.479 -15.000 13.864 1.00 70.31 285 ALA A O 1
ATOM 2100 N N . PRO A 1 286 ? -22.357 -14.337 13.398 1.00 84.75 286 PRO A N 1
ATOM 2101 C CA . PRO A 1 286 ? -22.700 -13.749 12.111 1.00 84.75 286 PRO A CA 1
ATOM 2102 C C . PRO A 1 286 ? -23.460 -14.755 11.224 1.00 84.75 286 PRO A C 1
ATOM 2104 O O . PRO A 1 286 ? -23.158 -15.957 11.278 1.00 84.75 286 PRO A O 1
ATOM 2107 N N . PRO A 1 287 ? -24.464 -14.308 10.443 1.00 87.75 287 PRO A N 1
ATOM 2108 C CA . PRO A 1 287 ? -25.396 -15.190 9.737 1.00 87.75 287 PRO A CA 1
ATOM 2109 C C . PRO A 1 287 ? -24.725 -16.250 8.858 1.00 87.75 287 PRO A C 1
ATOM 2111 O O . PRO A 1 287 ? -25.222 -17.371 8.749 1.00 87.75 287 PRO A O 1
ATOM 2114 N N . GLU A 1 288 ? -23.583 -15.929 8.257 1.00 91.31 288 GLU A N 1
ATOM 2115 C CA . GLU A 1 288 ? -22.833 -16.833 7.391 1.00 91.31 288 GLU A CA 1
ATOM 2116 C C . GLU A 1 288 ? -22.237 -18.042 8.134 1.00 91.31 288 GLU A C 1
ATOM 2118 O O . GLU A 1 288 ? -22.034 -19.088 7.521 1.00 91.31 288 GLU A O 1
ATOM 2123 N N . PHE A 1 289 ? -22.023 -17.954 9.452 1.00 93.38 289 PHE A N 1
ATOM 2124 C CA . PHE A 1 289 ? -21.527 -19.060 10.282 1.00 93.38 289 PHE A CA 1
ATOM 2125 C C . PHE A 1 289 ? -22.654 -19.919 10.875 1.00 93.38 289 PHE A C 1
ATOM 2127 O O . PHE A 1 289 ? -22.388 -20.893 11.587 1.00 93.38 289 PHE A O 1
ATOM 2134 N N . ALA A 1 290 ? -23.921 -19.597 10.598 1.00 90.31 290 ALA A N 1
ATOM 2135 C CA . ALA A 1 290 ? -25.060 -20.304 11.170 1.00 90.31 290 ALA A CA 1
ATOM 2136 C C . ALA A 1 290 ? -25.068 -21.797 10.784 1.00 90.31 290 ALA A C 1
ATOM 2138 O O . ALA A 1 290 ? -25.203 -22.180 9.620 1.00 90.31 290 ALA A O 1
ATOM 2139 N N . GLY A 1 291 ? -24.956 -22.665 11.796 1.00 89.19 291 GLY A N 1
ATOM 2140 C CA . GLY A 1 291 ? -24.934 -24.121 11.618 1.00 89.19 291 GLY A CA 1
ATOM 2141 C C . GLY A 1 291 ? -23.609 -24.682 11.089 1.00 89.19 291 GLY A C 1
ATOM 2142 O O . GLY A 1 291 ? -23.560 -25.864 10.742 1.00 89.19 291 GLY A O 1
ATOM 2143 N N . LEU A 1 292 ? -22.554 -23.863 11.033 1.00 92.69 292 LEU A N 1
ATOM 2144 C CA . LEU A 1 292 ? -21.201 -24.294 10.697 1.00 92.69 292 LEU A CA 1
ATOM 2145 C C . LEU A 1 292 ? -20.364 -24.505 11.961 1.00 92.69 292 LEU A C 1
ATOM 2147 O O . LEU A 1 292 ? -20.485 -23.789 12.951 1.00 92.69 292 LEU A O 1
ATOM 2151 N N . ASP A 1 293 ? -19.498 -25.508 11.910 1.00 93.62 293 ASP A N 1
ATOM 2152 C CA . ASP A 1 293 ? -18.526 -25.822 12.950 1.00 93.62 293 ASP A CA 1
ATOM 2153 C C . ASP A 1 293 ? -17.157 -25.278 12.524 1.00 93.62 293 ASP A C 1
ATOM 2155 O O . ASP A 1 293 ? -16.535 -25.795 11.588 1.00 93.62 293 ASP A O 1
ATOM 2159 N N . VAL A 1 294 ? -16.722 -24.200 13.184 1.00 95.75 294 VAL A N 1
ATOM 2160 C CA . VAL A 1 294 ? -15.415 -23.575 12.952 1.00 95.75 294 VAL A CA 1
ATOM 2161 C C . VAL A 1 294 ? -14.362 -24.316 13.769 1.00 95.75 294 VAL A C 1
ATOM 2163 O O . VAL A 1 294 ? -14.443 -24.377 14.997 1.00 95.75 294 VAL A O 1
ATOM 2166 N N . ILE A 1 295 ? -13.361 -24.886 13.103 1.00 96.31 295 ILE A N 1
ATOM 2167 C CA . ILE A 1 295 ? -12.302 -25.662 13.757 1.00 96.31 295 ILE A CA 1
ATOM 2168 C C . ILE A 1 295 ? -10.952 -25.004 13.513 1.00 96.31 295 ILE A C 1
ATOM 2170 O O . ILE A 1 295 ? -10.522 -24.837 12.374 1.00 96.31 295 ILE A O 1
ATOM 2174 N N . TYR A 1 296 ? -10.237 -24.698 14.587 1.00 97.06 296 TYR A N 1
ATOM 2175 C CA . TYR A 1 296 ? -8.858 -24.234 14.503 1.00 97.06 296 TYR A CA 1
ATOM 2176 C C . TYR A 1 296 ? -7.907 -25.370 14.871 1.00 97.06 296 TYR A C 1
ATOM 2178 O O . TYR A 1 296 ? -7.960 -25.901 15.985 1.00 97.06 296 TYR A O 1
ATOM 2186 N N . PHE A 1 297 ? -7.034 -25.740 13.932 1.00 95.62 297 PHE A N 1
ATOM 2187 C CA . PHE A 1 297 ? -5.949 -26.680 14.184 1.00 95.62 297 PHE A CA 1
ATOM 2188 C C . PHE A 1 297 ? -4.779 -25.939 14.816 1.00 95.62 297 PHE A C 1
ATOM 2190 O O . PHE A 1 297 ? -3.922 -25.433 14.098 1.00 95.62 297 PHE A O 1
ATOM 2197 N N . GLU A 1 298 ? -4.760 -25.880 16.146 1.00 93.50 298 GLU A N 1
ATOM 2198 C CA . GLU A 1 298 ? -3.870 -24.996 16.897 1.00 93.50 298 GLU A CA 1
ATOM 2199 C C . GLU A 1 298 ? -2.389 -25.235 16.591 1.00 93.50 298 GLU A C 1
ATOM 2201 O O . GLU A 1 298 ? -1.926 -26.383 16.557 1.00 93.50 298 GLU A O 1
ATOM 2206 N N . ARG A 1 299 ? -1.645 -24.141 16.392 1.00 91.31 299 ARG A N 1
ATOM 2207 C CA . ARG A 1 299 ? -0.204 -24.150 16.110 1.00 91.31 299 ARG A CA 1
ATOM 2208 C C . ARG A 1 299 ? 0.518 -23.148 16.992 1.00 91.31 299 ARG A C 1
ATOM 2210 O O . ARG A 1 299 ? 0.047 -22.030 17.182 1.00 91.31 299 ARG A O 1
ATOM 2217 N N . SER A 1 300 ? 1.695 -23.521 17.487 1.00 87.69 300 SER A N 1
ATOM 2218 C CA . SER A 1 300 ? 2.510 -22.622 18.312 1.00 87.69 300 SER A CA 1
ATOM 2219 C C . SER A 1 300 ? 3.071 -21.452 17.502 1.00 87.69 300 SER A C 1
ATOM 2221 O O . SER A 1 300 ? 3.180 -20.344 18.012 1.00 87.69 300 SER A O 1
ATOM 2223 N N . SER A 1 301 ? 3.361 -21.672 16.220 1.00 88.69 301 SER A N 1
ATOM 2224 C CA . SER A 1 301 ? 3.858 -20.649 15.292 1.00 88.69 301 SER A CA 1
ATOM 2225 C C . SER A 1 301 ? 2.831 -19.584 14.903 1.00 88.69 301 SER A C 1
ATOM 2227 O O . SER A 1 301 ? 3.216 -18.586 14.304 1.00 88.69 301 SER A O 1
ATOM 2229 N N . ASP A 1 302 ? 1.548 -19.773 15.229 1.00 89.12 302 ASP A N 1
ATOM 2230 C CA . ASP A 1 302 ? 0.529 -18.734 15.035 1.00 89.12 302 ASP A CA 1
ATOM 2231 C C . ASP A 1 302 ? 0.615 -17.634 16.107 1.00 89.12 302 ASP A C 1
ATOM 2233 O O . ASP A 1 302 ? -0.097 -16.637 16.005 1.00 89.12 302 ASP A O 1
ATOM 2237 N N . ASN A 1 303 ? 1.475 -17.793 17.128 1.00 87.50 303 ASN A N 1
ATOM 2238 C CA . ASN A 1 303 ? 1.702 -16.823 18.207 1.00 87.50 303 ASN A CA 1
ATOM 2239 C C . ASN A 1 303 ? 0.394 -16.304 18.826 1.00 87.50 303 ASN A C 1
ATOM 2241 O O . ASN A 1 303 ? 0.243 -15.114 19.087 1.00 87.50 303 ASN A O 1
ATOM 2245 N N . GLU A 1 304 ? -0.577 -17.202 19.016 1.00 91.00 304 GLU A N 1
ATOM 2246 C CA . GLU A 1 304 ? -1.915 -16.906 19.546 1.00 91.00 304 GLU A CA 1
ATOM 2247 C C . GLU A 1 304 ? -2.809 -16.013 18.674 1.00 91.00 304 GLU A C 1
ATOM 2249 O O . GLU A 1 304 ? -3.967 -15.781 19.030 1.00 91.00 304 GLU A O 1
ATOM 2254 N N . LEU A 1 305 ? -2.331 -15.561 17.512 1.00 92.44 305 LEU A N 1
ATOM 2255 C CA . LEU A 1 305 ? -3.029 -14.584 16.685 1.00 92.44 305 LEU A CA 1
ATOM 2256 C C . LEU A 1 305 ? -4.369 -15.129 16.187 1.00 92.44 305 LEU A C 1
ATOM 2258 O O . LEU A 1 305 ? -5.401 -14.517 16.439 1.00 92.44 305 LEU A O 1
ATOM 2262 N N . VAL A 1 306 ? -4.378 -16.324 15.585 1.00 95.50 306 VAL A N 1
ATOM 2263 C CA . VAL A 1 306 ? -5.606 -16.981 15.094 1.00 95.50 306 VAL A CA 1
ATOM 2264 C C . VAL A 1 306 ? -6.621 -17.183 16.223 1.00 95.50 306 VAL A C 1
ATOM 2266 O O . VAL A 1 306 ? -7.803 -16.890 16.055 1.00 95.50 306 VAL A O 1
ATOM 2269 N N . ARG A 1 307 ? -6.163 -17.630 17.403 1.00 95.56 307 ARG A N 1
ATOM 2270 C CA . ARG A 1 307 ? -7.028 -17.821 18.578 1.00 95.56 307 ARG A CA 1
ATOM 2271 C C . ARG A 1 307 ? -7.660 -16.502 19.012 1.00 95.56 307 ARG A C 1
ATOM 2273 O O . ARG A 1 307 ? -8.853 -16.468 19.305 1.00 95.56 307 ARG A O 1
ATOM 2280 N N . LYS A 1 308 ? -6.866 -15.431 19.036 1.00 93.75 308 LYS A N 1
ATOM 2281 C CA . LYS A 1 308 ? -7.329 -14.089 19.379 1.00 93.75 308 LYS A CA 1
ATOM 2282 C C . LYS A 1 308 ? -8.371 -13.588 18.380 1.00 93.75 308 LYS A C 1
ATOM 2284 O O . LYS A 1 308 ? -9.424 -13.153 18.819 1.00 93.75 308 LYS A O 1
ATOM 2289 N N . VAL A 1 309 ? -8.150 -13.741 17.069 1.00 94.81 309 VAL A N 1
ATOM 2290 C CA . VAL A 1 309 ? -9.150 -13.371 16.044 1.00 94.81 309 VAL A CA 1
ATOM 2291 C C . VAL A 1 309 ? -10.472 -14.099 16.273 1.00 94.81 309 VAL A C 1
ATOM 2293 O O . VAL A 1 309 ? -11.530 -13.475 16.306 1.00 94.81 309 VAL A O 1
ATOM 2296 N N . LEU A 1 310 ? -10.425 -15.417 16.468 1.00 95.25 310 LEU A N 1
ATOM 2297 C CA . LEU A 1 310 ? -11.627 -16.226 16.669 1.00 95.25 310 LEU A CA 1
ATOM 2298 C C . LEU A 1 310 ? -12.374 -15.876 17.967 1.00 95.25 310 LEU A C 1
ATOM 2300 O O . LEU A 1 310 ? -13.594 -15.987 18.021 1.00 95.25 310 LEU A O 1
ATOM 2304 N N . HIS A 1 311 ? -11.654 -15.459 19.011 1.00 93.50 311 HIS A N 1
ATOM 2305 C CA . HIS A 1 311 ? -12.249 -15.000 20.265 1.00 93.50 311 HIS A CA 1
ATOM 2306 C C . HIS A 1 311 ? -12.846 -13.591 20.137 1.00 93.50 311 HIS A C 1
ATOM 2308 O O . HIS A 1 311 ? -13.993 -13.374 20.520 1.00 93.50 311 HIS A O 1
ATOM 2314 N N . ASP A 1 312 ? -12.092 -12.648 19.569 1.00 89.75 312 ASP A N 1
ATOM 2315 C CA . ASP A 1 312 ? -12.484 -11.241 19.412 1.00 89.75 312 ASP A CA 1
ATOM 2316 C C . ASP A 1 312 ? -13.702 -11.076 18.485 1.00 89.75 312 ASP A C 1
ATOM 2318 O O . ASP A 1 312 ? -14.448 -10.112 18.609 1.00 89.75 312 ASP A O 1
ATOM 2322 N N . THR A 1 313 ? -13.920 -12.025 17.572 1.00 87.50 313 THR A N 1
ATOM 2323 C CA . THR A 1 313 ? -15.070 -12.055 16.650 1.00 87.50 313 THR A CA 1
ATOM 2324 C C . THR A 1 313 ? -16.324 -12.697 17.251 1.00 87.50 313 THR A C 1
ATOM 2326 O O . THR A 1 313 ? -17.351 -12.775 16.580 1.00 87.50 313 THR A O 1
ATOM 2329 N N . GLY A 1 314 ? -16.258 -13.207 18.487 1.00 89.31 314 GLY A N 1
ATOM 2330 C CA . GLY A 1 314 ? -17.383 -13.892 19.132 1.00 89.31 314 GLY A CA 1
ATOM 2331 C C . GLY A 1 314 ? -17.794 -15.203 18.447 1.00 89.31 314 GLY A C 1
ATOM 2332 O O . GLY A 1 314 ? -18.850 -15.764 18.753 1.00 89.31 314 GLY A O 1
ATOM 2333 N N . LEU A 1 315 ? -16.979 -15.717 17.518 1.00 91.25 315 LEU A N 1
ATOM 2334 C CA . LEU A 1 315 ? -17.274 -16.952 16.806 1.00 91.25 315 LEU A CA 1
ATOM 2335 C C . LEU A 1 315 ? -17.225 -18.140 17.769 1.00 91.25 315 LEU A C 1
ATOM 2337 O O . LEU A 1 315 ? -16.301 -18.301 18.564 1.00 91.25 315 LEU A O 1
ATOM 2341 N N . LYS A 1 316 ? -18.206 -19.040 17.668 1.00 93.19 316 LYS A N 1
ATOM 2342 C CA . LYS A 1 316 ? -18.115 -20.346 18.329 1.00 93.19 316 LYS A CA 1
ATOM 2343 C C . LYS A 1 316 ? -17.179 -21.228 17.514 1.00 93.19 316 LYS A C 1
ATOM 2345 O O . LYS A 1 316 ? -17.519 -21.631 16.406 1.00 93.19 316 LYS A O 1
ATOM 2350 N N . TRP A 1 317 ? -16.022 -21.551 18.078 1.00 95.94 317 TRP A N 1
ATOM 2351 C CA . TRP A 1 317 ? -15.031 -22.410 17.439 1.00 95.94 317 TRP A CA 1
ATOM 2352 C C . TRP A 1 317 ? -14.562 -23.513 18.387 1.00 95.94 317 TRP A C 1
ATOM 2354 O O . TRP A 1 317 ? -14.705 -23.425 19.609 1.00 95.94 317 TRP A O 1
ATOM 2364 N N . ARG A 1 318 ? -14.003 -24.582 17.817 1.00 96.19 318 ARG A N 1
ATOM 2365 C CA . ARG A 1 318 ? -13.398 -25.681 18.571 1.00 96.19 318 ARG A CA 1
ATOM 2366 C C . ARG A 1 318 ? -11.928 -25.810 18.229 1.00 96.19 318 ARG A C 1
ATOM 2368 O O . ARG A 1 318 ? -11.522 -25.748 17.069 1.00 96.19 318 ARG A O 1
ATOM 2375 N N . LYS A 1 319 ? -11.136 -26.036 19.266 1.00 95.12 319 LYS A N 1
ATOM 2376 C CA . LYS A 1 319 ? -9.725 -26.363 19.140 1.00 95.12 319 LYS A CA 1
ATOM 2377 C C . LYS A 1 319 ? -9.569 -27.814 18.699 1.00 95.12 319 LYS A C 1
ATOM 2379 O O . LYS A 1 319 ? -10.175 -28.712 19.280 1.00 95.12 319 LYS A O 1
ATOM 2384 N N . GLN A 1 320 ? -8.706 -28.039 17.720 1.00 94.88 320 GLN A N 1
ATOM 2385 C CA . GLN A 1 320 ? -8.213 -29.356 17.355 1.00 94.88 320 GLN A CA 1
ATOM 2386 C C . GLN A 1 320 ? -6.687 -29.351 17.413 1.00 94.88 320 GLN A C 1
ATOM 2388 O O . GLN A 1 320 ? -6.039 -28.402 16.980 1.00 94.88 320 GLN A O 1
ATOM 2393 N N . THR A 1 321 ? -6.094 -30.403 17.970 1.00 90.88 321 THR A N 1
ATOM 2394 C CA . THR A 1 321 ? -4.635 -30.530 18.019 1.00 90.88 321 THR A CA 1
ATOM 2395 C C . THR A 1 321 ? -4.098 -30.754 16.608 1.00 90.88 321 THR A C 1
ATOM 2397 O O . THR A 1 321 ? -4.560 -31.657 15.903 1.00 90.88 321 THR A O 1
ATOM 2400 N N . SER A 1 322 ? -3.141 -29.929 16.180 1.00 87.19 322 SER A N 1
ATOM 2401 C CA . SER A 1 322 ? -2.442 -30.136 14.912 1.00 87.19 322 SER A CA 1
ATOM 2402 C C . SER A 1 322 ? -1.494 -31.340 14.990 1.00 87.19 322 SER A C 1
ATOM 2404 O O . SER A 1 322 ? -1.020 -31.723 16.059 1.00 87.19 322 SER A O 1
ATOM 2406 N N . ASP A 1 323 ? -1.218 -31.965 13.845 1.00 87.50 323 ASP A N 1
ATOM 2407 C CA . ASP A 1 323 ? -0.154 -32.968 13.741 1.00 87.50 323 ASP A CA 1
ATOM 2408 C C . ASP A 1 323 ? 1.186 -32.326 14.145 1.00 87.50 323 ASP A C 1
ATOM 2410 O O . ASP A 1 323 ? 1.542 -31.255 13.640 1.00 87.50 323 ASP A O 1
ATOM 2414 N N . ALA A 1 324 ? 1.935 -32.993 15.029 1.00 86.06 324 ALA A N 1
ATOM 2415 C CA . ALA A 1 324 ? 3.222 -32.532 15.548 1.00 86.06 324 ALA A CA 1
ATOM 2416 C C . ALA A 1 324 ? 4.207 -32.139 14.434 1.00 86.06 324 ALA A C 1
ATOM 2418 O O . ALA A 1 324 ? 4.968 -31.182 14.590 1.00 86.06 324 ALA A O 1
ATOM 2419 N N . LYS A 1 325 ? 4.153 -32.809 13.271 1.00 89.50 325 LYS A N 1
ATOM 2420 C CA . LYS A 1 325 ? 4.975 -32.471 12.098 1.00 89.50 325 LYS A CA 1
ATOM 2421 C C . LYS A 1 325 ? 4.745 -31.040 11.611 1.00 89.50 325 LYS A C 1
ATOM 2423 O O . LYS A 1 325 ? 5.670 -30.408 11.094 1.00 89.50 325 LYS A O 1
ATOM 2428 N N . TYR A 1 326 ? 3.518 -30.543 11.744 1.00 87.62 326 TYR A N 1
ATOM 2429 C CA . TYR A 1 326 ? 3.102 -29.258 11.202 1.00 87.62 326 TYR A CA 1
ATOM 2430 C C . TYR A 1 326 ? 2.916 -28.165 12.264 1.00 87.62 326 TYR A C 1
ATOM 2432 O O . TYR A 1 326 ? 2.732 -27.010 11.891 1.00 87.62 326 TYR A O 1
ATOM 2440 N N . ALA A 1 327 ? 2.998 -28.485 13.559 1.00 86.69 327 ALA A N 1
ATOM 2441 C CA . ALA A 1 327 ? 2.778 -27.535 14.656 1.00 86.69 327 ALA A CA 1
ATOM 2442 C C . ALA A 1 327 ? 3.720 -26.309 14.639 1.00 86.69 327 ALA A C 1
ATOM 2444 O O . ALA A 1 327 ? 3.374 -25.266 15.184 1.00 86.69 327 ALA A O 1
ATOM 2445 N N . LYS A 1 328 ? 4.890 -26.436 13.995 1.00 89.44 328 LYS A N 1
ATOM 2446 C CA . LYS A 1 328 ? 5.912 -25.384 13.854 1.00 89.44 328 LYS A CA 1
ATOM 2447 C C . LYS A 1 328 ? 5.704 -24.417 12.679 1.00 89.44 328 LYS A C 1
ATOM 2449 O O . LYS A 1 328 ? 6.498 -23.494 12.528 1.00 89.44 328 LYS A O 1
ATOM 2454 N N . TYR A 1 329 ? 4.732 -24.673 11.802 1.00 90.81 329 TYR A N 1
ATOM 2455 C CA . TYR A 1 329 ? 4.452 -23.824 10.640 1.00 90.81 329 TYR A CA 1
ATOM 2456 C C . TYR A 1 329 ? 3.148 -23.064 10.856 1.00 90.81 329 TYR A C 1
ATOM 2458 O O . TYR A 1 329 ? 2.180 -23.697 11.277 1.00 90.81 329 TYR A O 1
ATOM 2466 N N . PRO A 1 330 ? 3.089 -21.751 10.574 1.00 92.69 330 PRO A N 1
ATOM 2467 C CA . PRO A 1 330 ? 1.879 -20.971 10.792 1.00 92.69 330 PRO A CA 1
ATOM 2468 C C . PRO A 1 330 ? 0.743 -21.465 9.896 1.00 92.69 330 PRO A C 1
ATOM 2470 O O . PRO A 1 330 ? 0.975 -21.986 8.801 1.00 92.69 330 PRO A O 1
ATOM 2473 N N . SER A 1 331 ? -0.488 -21.309 10.367 1.00 95.31 331 SER A N 1
ATOM 2474 C CA . SER A 1 331 ? -1.689 -21.555 9.582 1.00 95.31 331 SER A CA 1
ATOM 2475 C C . SER A 1 331 ? -1.666 -20.679 8.333 1.00 95.31 331 SER A C 1
ATOM 2477 O O . SER A 1 331 ? -1.334 -19.497 8.390 1.00 95.31 331 SER A O 1
ATOM 2479 N N . ASN A 1 332 ? -1.987 -21.273 7.187 1.00 90.38 332 ASN A N 1
ATOM 2480 C CA . ASN A 1 332 ? -1.893 -20.603 5.891 1.00 90.38 332 ASN A CA 1
ATOM 2481 C C . ASN A 1 332 ? -3.113 -20.831 4.998 1.00 90.38 332 ASN A C 1
ATOM 2483 O O . ASN A 1 332 ? -3.128 -20.337 3.875 1.00 90.38 332 ASN A O 1
ATOM 2487 N N . VAL A 1 333 ? -4.117 -21.583 5.449 1.00 94.62 333 VAL A N 1
ATOM 2488 C CA . VAL A 1 333 ? -5.302 -21.900 4.652 1.00 94.62 333 VAL A CA 1
ATOM 2489 C C . VAL A 1 333 ? -6.554 -21.858 5.516 1.00 94.62 333 VAL A C 1
ATOM 2491 O O . VAL A 1 333 ? -6.561 -22.372 6.636 1.00 94.62 333 VAL A O 1
ATOM 2494 N N . VAL A 1 334 ? -7.631 -21.310 4.949 1.00 96.81 334 VAL A N 1
ATOM 2495 C CA . VAL A 1 334 ? -8.998 -21.526 5.437 1.00 96.81 334 VAL A CA 1
ATOM 2496 C C . VAL A 1 334 ? -9.675 -22.560 4.546 1.00 96.81 334 VAL A C 1
ATOM 2498 O O . VAL A 1 334 ? -9.639 -22.445 3.325 1.00 96.81 334 VAL A O 1
ATOM 2501 N N . THR A 1 335 ? -10.275 -23.601 5.113 1.00 95.25 335 THR A N 1
ATOM 2502 C CA . THR A 1 335 ? -10.936 -24.636 4.312 1.00 95.25 335 THR A CA 1
ATOM 2503 C C . THR A 1 335 ? -12.447 -24.461 4.273 1.00 95.25 335 THR A C 1
ATOM 2505 O O . THR A 1 335 ? -13.067 -24.094 5.271 1.00 95.25 335 THR A O 1
ATOM 2508 N N . CYS A 1 336 ? -13.050 -24.803 3.139 1.00 92.38 336 CYS A N 1
ATOM 2509 C CA . CYS A 1 336 ? -14.492 -24.953 2.983 1.00 92.38 336 CYS A CA 1
ATOM 2510 C C . CYS A 1 336 ? -14.833 -26.430 2.719 1.00 92.38 336 CYS A C 1
ATOM 2512 O O . CYS A 1 336 ? -14.109 -27.154 2.032 1.00 92.38 336 CYS A O 1
ATOM 2514 N N . GLY A 1 337 ? -15.922 -26.919 3.318 1.00 85.88 337 GLY A N 1
ATOM 2515 C CA . GLY A 1 337 ? -16.405 -28.289 3.092 1.00 85.88 337 GLY A CA 1
ATOM 2516 C C . GLY A 1 337 ? -17.357 -28.436 1.900 1.00 85.88 337 GLY A C 1
ATOM 2517 O O . GLY A 1 337 ? -17.569 -29.545 1.418 1.00 85.88 337 GLY A O 1
ATOM 2518 N N . SER A 1 338 ? -17.969 -27.334 1.461 1.00 85.25 338 SER A N 1
ATOM 2519 C CA . SER A 1 338 ? -18.902 -27.232 0.330 1.00 85.25 338 SER A CA 1
ATOM 2520 C C . SER A 1 338 ? -19.100 -25.756 -0.038 1.00 85.25 338 SER A C 1
ATOM 2522 O O . SER A 1 338 ? -18.686 -24.886 0.732 1.00 85.25 338 SER A O 1
ATOM 2524 N N . ASP A 1 339 ? -19.800 -25.459 -1.136 1.00 80.81 339 ASP A N 1
ATOM 2525 C CA . ASP A 1 339 ? -20.162 -24.077 -1.507 1.00 80.81 339 ASP A CA 1
ATOM 2526 C C . ASP A 1 339 ? -20.987 -23.372 -0.422 1.00 80.81 339 ASP A C 1
ATOM 2528 O O . ASP A 1 339 ? -20.839 -22.173 -0.202 1.00 80.81 339 ASP A O 1
ATOM 2532 N N . ARG A 1 340 ? -21.781 -24.124 0.355 1.00 83.00 340 ARG A N 1
ATOM 2533 C CA . ARG A 1 340 ? -22.502 -23.582 1.518 1.00 83.00 340 ARG A CA 1
ATOM 2534 C C . ARG A 1 340 ? -21.554 -23.034 2.592 1.00 83.00 340 ARG A C 1
ATOM 2536 O O . ARG A 1 340 ? -21.906 -22.091 3.289 1.00 83.00 340 ARG A O 1
ATOM 2543 N N . GLY A 1 341 ? -20.370 -23.629 2.735 1.00 89.44 341 GLY A N 1
ATOM 2544 C CA . GLY A 1 341 ? -19.335 -23.180 3.668 1.00 89.44 341 GLY A CA 1
ATOM 2545 C C . GLY A 1 341 ? -18.397 -22.122 3.086 1.00 89.44 341 GLY A C 1
ATOM 2546 O O . GLY A 1 341 ? -17.565 -21.601 3.823 1.00 89.44 341 GLY A O 1
ATOM 2547 N N . LEU A 1 342 ? -18.502 -21.804 1.789 1.00 91.62 342 LEU A N 1
ATOM 2548 C CA . LEU A 1 342 ? -17.596 -20.863 1.135 1.00 91.62 342 LEU A CA 1
ATOM 2549 C C . LEU A 1 342 ? -17.745 -19.451 1.696 1.00 91.62 342 LEU A C 1
ATOM 2551 O O . LEU A 1 342 ? -16.735 -18.816 1.970 1.00 91.62 342 LEU A O 1
ATOM 2555 N N . LEU A 1 343 ? -18.976 -18.971 1.897 1.00 92.62 343 LEU A N 1
ATOM 2556 C CA . LEU A 1 343 ? -19.201 -17.618 2.411 1.00 92.62 343 LEU A CA 1
ATOM 2557 C C . LEU A 1 343 ? -18.540 -17.434 3.785 1.00 92.62 343 LEU A C 1
ATOM 2559 O O . LEU A 1 343 ? -17.779 -16.496 3.978 1.00 92.62 343 LEU A O 1
ATOM 2563 N N . ALA A 1 344 ? -18.726 -18.396 4.691 1.00 95.19 344 ALA A N 1
ATOM 2564 C CA . ALA A 1 344 ? -18.060 -18.402 5.990 1.00 95.19 344 ALA A CA 1
ATOM 2565 C C . ALA A 1 344 ? -16.537 -18.551 5.892 1.00 95.19 344 ALA A C 1
ATOM 2567 O O . ALA A 1 344 ? -15.813 -17.938 6.671 1.00 95.19 344 ALA A O 1
ATOM 2568 N N . ALA A 1 345 ? -16.031 -19.349 4.946 1.00 96.06 345 ALA A N 1
ATOM 2569 C CA . ALA A 1 345 ? -14.594 -19.468 4.708 1.00 96.06 345 ALA A CA 1
ATOM 2570 C C . ALA A 1 345 ? -13.987 -18.150 4.200 1.00 96.06 345 ALA A C 1
ATOM 2572 O O . ALA A 1 345 ? -12.908 -17.778 4.651 1.00 96.06 345 ALA A O 1
ATOM 2573 N N . LYS A 1 346 ? -14.689 -17.423 3.320 1.00 94.69 346 LYS A N 1
ATOM 2574 C CA . LYS A 1 346 ? -14.302 -16.085 2.852 1.00 94.69 346 LYS A CA 1
ATOM 2575 C C . LYS A 1 346 ? -14.326 -15.083 4.000 1.00 94.69 346 LYS A C 1
ATOM 2577 O O . LYS A 1 346 ? -13.299 -14.468 4.260 1.00 94.69 346 LYS A O 1
ATOM 2582 N N . SER A 1 347 ? -15.430 -15.005 4.749 1.00 95.94 347 SER A N 1
ATOM 2583 C CA . SER A 1 347 ? -15.537 -14.139 5.930 1.00 95.94 347 SER A CA 1
ATOM 2584 C C . SER A 1 347 ? -14.420 -14.424 6.938 1.00 95.94 347 SER A C 1
ATOM 2586 O O . SER A 1 347 ? -13.754 -13.503 7.399 1.00 95.94 347 SER A O 1
ATOM 2588 N N . LEU A 1 348 ? -14.147 -15.697 7.243 1.00 96.81 348 LEU A N 1
ATOM 2589 C CA . LEU A 1 348 ? -13.075 -16.069 8.165 1.00 96.81 348 LEU A CA 1
ATOM 2590 C C . LEU A 1 348 ? -11.683 -15.741 7.608 1.00 96.81 348 LEU A C 1
ATOM 2592 O O . LEU A 1 348 ? -10.831 -15.273 8.357 1.00 96.81 348 LEU A O 1
ATOM 2596 N N . ALA A 1 349 ? -11.441 -15.966 6.314 1.00 96.50 349 ALA A N 1
ATOM 2597 C CA . ALA A 1 349 ? -10.185 -15.590 5.673 1.00 96.50 349 ALA A CA 1
ATOM 2598 C C . ALA A 1 349 ? -9.948 -14.077 5.763 1.00 96.50 349 ALA A C 1
ATOM 2600 O O . ALA A 1 349 ? -8.858 -13.676 6.159 1.00 96.50 349 ALA A O 1
ATOM 2601 N N . MET A 1 350 ? -10.971 -13.261 5.494 1.00 95.00 350 MET A N 1
ATOM 2602 C CA . MET A 1 350 ? -10.908 -11.802 5.635 1.00 95.00 350 MET A CA 1
ATOM 2603 C C . MET A 1 350 ? -10.609 -11.383 7.076 1.00 95.00 350 MET A C 1
ATOM 2605 O O . MET A 1 350 ? -9.628 -10.689 7.309 1.00 95.00 350 MET A O 1
ATOM 2609 N N . MET A 1 351 ? -11.345 -11.912 8.063 1.00 94.62 351 MET A N 1
ATOM 2610 C CA . MET A 1 351 ? -11.095 -11.614 9.483 1.00 94.62 351 MET A CA 1
ATOM 2611 C C . MET A 1 351 ? -9.659 -11.942 9.916 1.00 94.62 351 MET A C 1
ATOM 2613 O O . MET A 1 351 ? -9.067 -11.236 10.731 1.00 94.62 351 MET A O 1
ATOM 2617 N N . LEU A 1 352 ? -9.102 -13.041 9.404 1.00 95.31 352 LEU A N 1
ATOM 2618 C CA . LEU A 1 352 ? -7.729 -13.450 9.683 1.00 95.31 352 LEU A CA 1
ATOM 2619 C C . LEU A 1 352 ? -6.722 -12.505 9.006 1.00 95.31 352 LEU A C 1
ATOM 2621 O O . LEU A 1 352 ? -5.781 -12.058 9.668 1.00 95.31 352 LEU A O 1
ATOM 2625 N N . LEU A 1 353 ? -6.937 -12.163 7.733 1.00 89.19 353 LEU A N 1
ATOM 2626 C CA . LEU A 1 353 ? -6.108 -11.219 6.975 1.00 89.19 353 LEU A CA 1
ATOM 2627 C C . LEU A 1 353 ? -6.089 -9.828 7.623 1.00 89.19 353 LEU A C 1
ATOM 2629 O O . LEU A 1 353 ? -5.008 -9.281 7.847 1.00 89.19 353 LEU A O 1
ATOM 2633 N N . ASP A 1 354 ? -7.248 -9.310 8.033 1.00 89.50 354 ASP A N 1
ATOM 2634 C CA . ASP A 1 354 ? -7.403 -8.002 8.689 1.00 89.50 354 ASP A CA 1
ATOM 2635 C C . ASP A 1 354 ? -6.609 -7.899 9.998 1.00 89.50 354 ASP A C 1
ATOM 2637 O O . ASP A 1 354 ? -6.215 -6.816 10.442 1.00 89.50 354 ASP A O 1
ATOM 2641 N N . LYS A 1 355 ? -6.358 -9.044 10.638 1.00 90.88 355 LYS A N 1
ATOM 2642 C CA . LYS A 1 355 ? -5.582 -9.161 11.877 1.00 90.88 355 LYS A CA 1
ATOM 2643 C C . LYS A 1 355 ? -4.130 -9.578 11.639 1.00 90.88 355 LYS A C 1
ATOM 2645 O O . LYS A 1 355 ? -3.416 -9.827 12.606 1.00 90.88 355 LYS A O 1
ATOM 2650 N N . GLY A 1 356 ? -3.677 -9.623 10.386 1.00 87.44 356 GLY A N 1
ATOM 2651 C CA . GLY A 1 356 ? -2.288 -9.900 10.013 1.00 87.44 356 GLY A CA 1
ATOM 2652 C C . GLY A 1 356 ? -1.919 -11.384 9.944 1.00 87.44 356 GLY A C 1
ATOM 2653 O O . GLY A 1 356 ? -0.736 -11.713 9.847 1.00 87.44 356 GLY A O 1
ATOM 2654 N N . VAL A 1 357 ? -2.894 -12.298 9.984 1.00 90.94 357 VAL A N 1
ATOM 2655 C CA . VAL A 1 357 ? -2.643 -13.722 9.723 1.00 90.94 357 VAL A CA 1
ATOM 2656 C C . VAL A 1 357 ? -2.408 -13.907 8.225 1.00 90.94 357 VAL A C 1
ATOM 2658 O O . VAL A 1 357 ? -3.214 -13.494 7.397 1.00 90.94 357 VAL A O 1
ATOM 2661 N N . GLN A 1 358 ? -1.313 -14.573 7.863 1.00 89.88 358 GLN A N 1
ATOM 2662 C CA . GLN A 1 358 ? -0.934 -14.810 6.470 1.00 89.88 358 GLN A CA 1
ATOM 2663 C C . GLN A 1 358 ? -1.749 -15.955 5.847 1.00 89.88 358 GLN A C 1
ATOM 2665 O O . GLN A 1 358 ? -1.238 -17.056 5.636 1.00 89.88 358 GLN A O 1
ATOM 2670 N N . VAL A 1 359 ? -3.024 -15.709 5.544 1.00 93.38 359 VAL A N 1
ATOM 2671 C CA . VAL A 1 359 ? -3.857 -16.665 4.803 1.00 93.38 359 VAL A CA 1
ATOM 2672 C C . VAL A 1 359 ? -3.414 -16.669 3.345 1.00 93.38 359 VAL A C 1
ATOM 2674 O O . VAL A 1 359 ? -3.490 -15.657 2.668 1.00 93.38 359 VAL A O 1
ATOM 2677 N N . LYS A 1 360 ? -2.946 -17.808 2.846 1.00 86.69 360 LYS A N 1
ATOM 2678 C CA . LYS A 1 360 ? -2.387 -17.984 1.497 1.00 86.69 360 LYS A CA 1
ATOM 2679 C C . LYS A 1 360 ? -3.323 -18.724 0.541 1.00 86.69 360 LYS A C 1
ATOM 2681 O O . LYS A 1 360 ? -2.979 -18.972 -0.613 1.00 86.69 360 LYS A O 1
ATOM 2686 N N . GLY A 1 361 ? -4.498 -19.131 1.018 1.00 89.00 361 GLY A N 1
ATOM 2687 C CA . GLY A 1 361 ? -5.485 -19.813 0.194 1.00 89.00 361 GLY A CA 1
ATOM 2688 C C . GLY A 1 361 ? -6.782 -20.148 0.915 1.00 89.00 361 GLY A C 1
ATOM 2689 O O . GLY A 1 361 ? -6.806 -20.317 2.135 1.00 89.00 361 GLY A O 1
ATOM 2690 N N . ILE A 1 362 ? -7.840 -20.319 0.121 1.00 92.12 362 ILE A N 1
ATOM 2691 C CA . ILE A 1 362 ? -9.008 -21.110 0.502 1.00 92.12 362 ILE A CA 1
ATOM 2692 C C . ILE A 1 362 ? -8.893 -22.464 -0.197 1.00 92.12 362 ILE A C 1
ATOM 2694 O O . ILE A 1 362 ? -8.522 -22.530 -1.371 1.00 92.12 362 ILE A O 1
ATOM 2698 N N . ALA A 1 363 ? -9.144 -23.548 0.528 1.00 91.06 363 ALA A N 1
ATOM 2699 C CA . ALA A 1 363 ? -8.974 -24.907 0.019 1.00 91.06 363 ALA A CA 1
ATOM 2700 C C . ALA A 1 363 ? -10.195 -25.788 0.330 1.00 91.06 363 ALA A C 1
ATOM 2702 O O . ALA A 1 363 ? -10.915 -25.523 1.294 1.00 91.06 363 ALA A O 1
ATOM 2703 N N . PRO A 1 364 ? -10.410 -26.883 -0.413 1.00 88.62 364 PRO A N 1
ATOM 2704 C CA . PRO A 1 364 ? -11.320 -27.933 0.031 1.00 88.62 364 PRO A CA 1
ATOM 2705 C C . PRO A 1 364 ? -10.826 -28.562 1.328 1.00 88.62 364 PRO A C 1
ATOM 2707 O O . PRO A 1 364 ? -9.625 -28.718 1.565 1.00 88.62 364 PRO A O 1
ATOM 2710 N N . GLN A 1 365 ? -11.757 -29.070 2.123 1.00 85.19 365 GLN A N 1
ATOM 2711 C CA . GLN A 1 365 ? -11.412 -30.009 3.182 1.00 85.19 365 GLN A CA 1
ATOM 2712 C C . GLN A 1 365 ? -10.903 -31.338 2.622 1.00 85.19 365 GLN A C 1
ATOM 2714 O O . GLN A 1 365 ? -11.417 -31.871 1.637 1.00 85.19 365 GLN A O 1
ATOM 2719 N N . ARG A 1 366 ? -9.922 -31.944 3.306 1.00 78.50 366 ARG A N 1
ATOM 2720 C CA . ARG A 1 366 ? -9.430 -33.296 2.965 1.00 78.50 366 ARG A CA 1
ATOM 2721 C C . ARG A 1 366 ? -10.526 -34.354 3.069 1.00 78.50 366 ARG A C 1
ATOM 2723 O O . ARG A 1 366 ? -10.531 -35.317 2.312 1.00 78.50 366 ARG A O 1
ATOM 2730 N N . LYS A 1 367 ? -11.432 -34.178 4.031 1.00 79.75 367 LYS A N 1
ATOM 2731 C CA . LYS A 1 367 ? -12.663 -34.957 4.174 1.00 79.75 367 LYS A CA 1
ATOM 2732 C C . LYS A 1 367 ? -13.816 -33.966 4.031 1.00 79.75 367 LYS A C 1
ATOM 2734 O O . LYS A 1 367 ? -14.008 -33.199 4.970 1.00 79.75 367 LYS A O 1
ATOM 2739 N N . PRO A 1 368 ? -14.521 -33.930 2.890 1.00 68.31 368 PRO A N 1
ATOM 2740 C CA . PRO A 1 368 ? -15.538 -32.921 2.619 1.00 68.31 368 PRO A CA 1
ATOM 2741 C C . PRO A 1 368 ? -16.720 -33.117 3.568 1.00 68.31 368 PRO A C 1
ATOM 2743 O O . PRO A 1 368 ? -17.588 -33.958 3.349 1.00 68.31 368 PRO A O 1
ATOM 2746 N N . ILE A 1 369 ? -16.716 -32.372 4.669 1.00 80.19 369 ILE A N 1
ATOM 2747 C CA . ILE A 1 369 ? -17.814 -32.327 5.623 1.00 80.19 369 ILE A CA 1
ATOM 2748 C C . ILE A 1 369 ? -18.480 -30.970 5.419 1.00 80.19 369 ILE A C 1
ATOM 2750 O O . ILE A 1 369 ? -17.927 -29.929 5.766 1.00 80.19 369 ILE A O 1
ATOM 2754 N N . SER A 1 370 ? -19.668 -30.981 4.818 1.00 78.06 370 SER A N 1
ATOM 2755 C CA . SER A 1 370 ? -20.318 -29.787 4.265 1.00 78.06 370 SER A CA 1
ATOM 2756 C C . SER A 1 370 ? -20.567 -28.662 5.275 1.00 78.06 370 SER A C 1
ATOM 2758 O O . SER A 1 370 ? -20.673 -27.509 4.865 1.00 78.06 370 SER A O 1
ATOM 2760 N N . ASN A 1 371 ? -20.654 -28.973 6.571 1.00 86.12 371 ASN A N 1
ATOM 2761 C CA . ASN A 1 371 ? -20.935 -28.026 7.651 1.00 86.12 371 ASN A CA 1
ATOM 2762 C C . ASN A 1 371 ? -19.695 -27.616 8.466 1.00 86.12 371 ASN A C 1
ATOM 2764 O O . ASN A 1 371 ? -19.827 -27.251 9.633 1.00 86.12 371 ASN A O 1
ATOM 2768 N N . LYS A 1 372 ? -18.494 -27.696 7.888 1.00 91.38 372 LYS A N 1
ATOM 2769 C CA . LYS A 1 372 ? -17.251 -27.302 8.562 1.00 91.38 372 LYS A CA 1
ATOM 2770 C C . LYS A 1 372 ? -16.510 -26.213 7.806 1.00 91.38 372 LYS A C 1
ATOM 2772 O O . LYS A 1 372 ? -16.440 -26.248 6.578 1.00 91.38 372 LYS A O 1
ATOM 2777 N N . VAL A 1 373 ? -15.865 -25.340 8.569 1.00 95.25 373 VAL A N 1
ATOM 2778 C CA . VAL A 1 373 ? -14.836 -24.405 8.102 1.00 95.25 373 VAL A CA 1
ATOM 2779 C C . VAL A 1 373 ? -13.636 -24.578 9.018 1.00 95.25 373 VAL A C 1
ATOM 2781 O O . VAL A 1 373 ? -13.805 -24.646 10.235 1.00 95.25 373 VAL A O 1
ATOM 2784 N N . THR A 1 374 ? -12.432 -24.703 8.467 1.00 96.50 374 THR A N 1
ATOM 2785 C CA . THR A 1 374 ? -11.240 -24.918 9.302 1.00 96.50 374 THR A CA 1
ATOM 2786 C C . THR A 1 374 ? -10.132 -23.926 9.006 1.00 96.50 374 THR A C 1
ATOM 2788 O O . THR A 1 374 ? -10.033 -23.427 7.891 1.00 96.50 374 THR A O 1
ATOM 2791 N N . VAL A 1 375 ? -9.295 -23.654 10.005 1.00 97.06 375 VAL A N 1
ATOM 2792 C CA . VAL A 1 375 ? -8.043 -22.903 9.855 1.00 97.06 375 VAL A CA 1
ATOM 2793 C C . VAL A 1 375 ? -6.889 -23.883 10.038 1.00 97.06 375 VAL A C 1
ATOM 2795 O O . VAL A 1 375 ? -6.749 -24.498 11.101 1.00 97.06 375 VAL A O 1
ATOM 2798 N N . GLU A 1 376 ? -6.109 -24.086 8.976 1.00 94.62 376 GLU A N 1
ATOM 2799 C CA . GLU A 1 376 ? -5.128 -25.166 8.852 1.00 94.62 376 GLU A CA 1
ATOM 2800 C C . GLU A 1 376 ? -3.826 -24.707 8.168 1.00 94.62 376 GLU A C 1
ATOM 2802 O O . GLU A 1 376 ? -3.709 -23.598 7.646 1.00 94.62 376 GLU A O 1
ATOM 2807 N N . TYR A 1 377 ? -2.828 -25.597 8.162 1.00 93.31 377 TYR A N 1
ATOM 2808 C CA . TYR A 1 377 ? -1.618 -25.459 7.354 1.00 93.31 377 TYR A CA 1
ATOM 2809 C C . TYR A 1 377 ? -1.585 -26.540 6.283 1.00 93.31 377 TYR A C 1
ATOM 2811 O O . TYR A 1 377 ? -1.539 -27.729 6.621 1.00 93.31 377 TYR A O 1
ATOM 2819 N N . TYR A 1 378 ? -1.503 -26.134 5.018 1.00 90.56 378 TYR A N 1
ATOM 2820 C CA . TYR A 1 378 ? -1.205 -27.012 3.892 1.00 90.56 378 TYR A CA 1
ATOM 2821 C C . TYR A 1 378 ? 0.173 -26.688 3.298 1.00 90.56 378 TYR A C 1
ATOM 2823 O O . TYR A 1 378 ? 0.399 -25.555 2.863 1.00 90.56 378 TYR A O 1
ATOM 2831 N N . PRO A 1 379 ? 1.091 -27.678 3.214 1.00 83.12 379 PRO A N 1
ATOM 2832 C CA . PRO A 1 379 ? 2.431 -27.473 2.663 1.00 83.12 379 PRO A CA 1
ATOM 2833 C C . PRO A 1 379 ? 2.433 -26.862 1.261 1.00 83.12 379 PRO A C 1
ATOM 2835 O O . PRO A 1 379 ? 3.249 -25.985 0.987 1.00 83.12 379 PRO A O 1
ATOM 2838 N N . ASN A 1 380 ? 1.490 -27.269 0.406 1.00 76.50 380 ASN A N 1
ATOM 2839 C CA . ASN A 1 380 ? 1.388 -26.780 -0.972 1.00 76.50 380 ASN A CA 1
ATOM 2840 C C . ASN A 1 380 ? 1.150 -25.265 -1.026 1.00 76.50 380 ASN A C 1
ATOM 2842 O O . ASN A 1 380 ? 1.698 -24.597 -1.888 1.00 76.50 380 ASN A O 1
ATOM 2846 N N . TYR A 1 381 ? 0.442 -24.712 -0.040 1.00 79.12 381 TYR A N 1
ATOM 2847 C CA . TYR A 1 381 ? 0.172 -23.279 0.058 1.00 79.12 381 TYR A CA 1
ATOM 2848 C C . TYR A 1 381 ? 1.295 -22.496 0.750 1.00 79.12 381 TYR A C 1
ATOM 2850 O O . TYR A 1 381 ? 1.238 -21.276 0.818 1.00 79.12 381 TYR A O 1
ATOM 2858 N N . SER A 1 382 ? 2.329 -23.143 1.303 1.00 77.38 382 SER A N 1
ATOM 2859 C CA . SER A 1 382 ? 3.363 -22.442 2.091 1.00 77.38 382 SER A CA 1
ATOM 2860 C C . SER A 1 382 ? 4.158 -21.415 1.284 1.00 77.38 382 SER A C 1
ATOM 2862 O O . SER A 1 382 ? 4.611 -20.419 1.848 1.00 77.38 382 SER A O 1
ATOM 2864 N N . ARG A 1 383 ? 4.271 -21.624 -0.031 1.00 67.62 383 ARG A N 1
ATOM 2865 C CA . ARG A 1 383 ? 4.968 -20.737 -0.971 1.00 67.62 383 ARG A CA 1
ATOM 2866 C C . ARG A 1 383 ? 4.045 -19.757 -1.686 1.00 67.62 383 ARG A C 1
ATOM 2868 O O . ARG A 1 383 ? 4.535 -18.886 -2.384 1.00 67.62 383 ARG A O 1
ATOM 2875 N N . HIS A 1 384 ? 2.732 -19.896 -1.518 1.00 65.56 384 HIS A N 1
ATOM 2876 C CA . HIS A 1 384 ? 1.790 -19.000 -2.172 1.00 65.56 384 HIS A CA 1
ATOM 2877 C C . HIS A 1 384 ? 1.906 -17.585 -1.584 1.00 65.56 384 HIS A C 1
ATOM 2879 O O . HIS A 1 384 ? 2.299 -17.431 -0.411 1.00 65.56 384 HIS A O 1
ATOM 2885 N N . PRO A 1 385 ? 1.565 -16.557 -2.379 1.00 62.00 385 PRO A N 1
ATOM 2886 C CA . PRO A 1 385 ? 1.362 -15.223 -1.843 1.00 62.00 385 PRO A CA 1
ATOM 2887 C C . PRO A 1 385 ? 0.228 -15.241 -0.812 1.00 62.00 385 PRO A C 1
ATOM 2889 O O . PRO A 1 385 ? -0.630 -16.128 -0.801 1.00 62.00 385 PRO A O 1
ATOM 2892 N N . VAL A 1 386 ? 0.247 -14.258 0.082 1.00 78.12 386 VAL A N 1
ATOM 2893 C CA . VAL A 1 386 ? -0.878 -14.008 0.985 1.00 78.12 386 VAL A CA 1
ATOM 2894 C C . VAL A 1 386 ? -2.064 -13.546 0.138 1.00 78.12 386 VAL A C 1
ATOM 2896 O O . VAL A 1 386 ? -1.893 -12.749 -0.783 1.00 78.12 386 VAL A O 1
ATOM 2899 N N . LEU A 1 387 ? -3.253 -14.075 0.417 1.00 79.44 387 LEU A N 1
ATOM 2900 C CA . LEU A 1 387 ? -4.478 -13.645 -0.238 1.00 79.44 387 LEU A CA 1
ATOM 2901 C C . LEU A 1 387 ? -4.744 -12.171 0.066 1.00 79.44 387 LEU A C 1
ATOM 2903 O O . LEU A 1 387 ? -4.571 -11.711 1.192 1.00 79.44 387 LEU A O 1
ATOM 2907 N N . THR A 1 388 ? -5.212 -11.450 -0.943 1.00 76.31 388 THR A N 1
ATOM 2908 C CA . THR A 1 388 ? -5.772 -10.107 -0.788 1.00 76.31 388 THR A CA 1
ATOM 2909 C C . THR A 1 388 ? -7.290 -10.198 -0.651 1.00 76.31 388 THR A C 1
ATOM 2911 O O . THR A 1 388 ? -7.887 -11.203 -1.043 1.00 76.31 388 THR A O 1
ATOM 2914 N N . GLY A 1 389 ? -7.930 -9.141 -0.145 1.00 78.38 389 GLY A N 1
ATOM 2915 C CA . GLY A 1 389 ? -9.394 -9.062 -0.100 1.00 78.38 389 GLY A CA 1
ATOM 2916 C C . GLY A 1 389 ? -10.062 -9.345 -1.452 1.00 78.38 389 GLY A C 1
ATOM 2917 O O . GLY A 1 389 ? -10.846 -10.288 -1.544 1.00 78.38 389 GLY A O 1
ATOM 2918 N N . PRO A 1 390 ? -9.654 -8.661 -2.540 1.00 69.25 390 PRO A N 1
ATOM 2919 C CA . PRO A 1 390 ? -10.167 -8.945 -3.878 1.00 69.25 390 PRO A CA 1
ATOM 2920 C C . PRO A 1 390 ? -9.958 -10.397 -4.330 1.00 69.25 390 PRO A C 1
ATOM 2922 O O . PRO A 1 390 ? -10.832 -10.974 -4.977 1.00 69.25 390 PRO A O 1
ATOM 2925 N N . ALA A 1 391 ? -8.826 -11.018 -3.974 1.00 68.69 391 ALA A N 1
ATOM 2926 C CA . ALA A 1 391 ? -8.569 -12.418 -4.304 1.00 68.69 391 ALA A CA 1
ATOM 2927 C C . ALA A 1 391 ? -9.498 -13.371 -3.538 1.00 68.69 391 ALA A C 1
ATOM 2929 O O . ALA A 1 391 ? -9.936 -14.366 -4.106 1.00 68.69 391 ALA A O 1
ATOM 2930 N N . VAL A 1 392 ? -9.823 -13.071 -2.275 1.00 78.38 392 VAL A N 1
ATOM 2931 C CA . VAL A 1 392 ? -10.834 -13.814 -1.507 1.00 78.38 392 VAL A CA 1
ATOM 2932 C C . VAL A 1 392 ? -12.210 -13.636 -2.150 1.00 78.38 392 VAL A C 1
ATOM 2934 O O . VAL A 1 392 ? -12.915 -14.623 -2.378 1.00 78.38 392 VAL A O 1
ATOM 2937 N N . ASP A 1 393 ? -12.582 -12.404 -2.494 1.00 75.56 393 ASP A N 1
ATOM 2938 C CA . ASP A 1 393 ? -13.886 -12.067 -3.066 1.00 75.56 393 ASP A CA 1
ATOM 2939 C C . ASP A 1 393 ? -14.132 -12.704 -4.433 1.00 75.56 393 ASP A C 1
ATOM 2941 O O . ASP A 1 393 ? -15.248 -13.164 -4.691 1.00 75.56 393 ASP A O 1
ATOM 2945 N N . ALA A 1 394 ? -13.093 -12.831 -5.257 1.00 68.44 394 ALA A N 1
ATOM 2946 C CA . ALA A 1 394 ? -13.158 -13.485 -6.561 1.00 68.44 394 ALA A CA 1
ATOM 2947 C C . ALA A 1 394 ? -13.439 -15.000 -6.487 1.00 68.44 394 ALA A C 1
ATOM 2949 O O . ALA A 1 394 ? -13.828 -15.604 -7.488 1.00 68.44 394 ALA A O 1
ATOM 2950 N N . ILE A 1 395 ? -13.275 -15.639 -5.321 1.00 77.56 395 ILE A N 1
ATOM 2951 C CA . ILE A 1 395 ? -13.563 -17.068 -5.156 1.00 77.56 395 ILE A CA 1
ATOM 2952 C C . ILE A 1 395 ? -15.081 -17.267 -5.163 1.00 77.56 395 ILE A C 1
ATOM 2954 O O . ILE A 1 395 ? -15.786 -16.876 -4.225 1.00 77.56 395 ILE A O 1
ATOM 2958 N N . SER A 1 396 ? -15.574 -17.878 -6.241 1.00 79.81 396 SER A N 1
ATOM 2959 C CA . SER A 1 396 ? -17.002 -18.067 -6.522 1.00 79.81 396 SER A CA 1
ATOM 2960 C C . SER A 1 396 ? -17.546 -19.444 -6.124 1.00 79.81 396 SER A C 1
ATOM 2962 O O . SER A 1 396 ? -18.756 -19.603 -6.001 1.00 79.81 396 SER A O 1
ATOM 2964 N N . ALA A 1 397 ? -16.671 -20.434 -5.934 1.00 84.44 397 ALA A N 1
ATOM 2965 C CA . ALA A 1 397 ? -17.011 -21.794 -5.514 1.00 84.44 397 ALA A CA 1
ATOM 2966 C C . ALA A 1 397 ? -15.944 -22.332 -4.552 1.00 84.44 397 ALA A C 1
ATOM 2968 O O . ALA A 1 397 ? -14.796 -21.880 -4.566 1.00 84.44 397 ALA A O 1
ATOM 2969 N N . CYS A 1 398 ? -16.319 -23.285 -3.698 1.00 83.75 398 CYS A N 1
ATOM 2970 C CA . CYS A 1 398 ? -15.361 -23.956 -2.834 1.00 83.75 398 CYS A CA 1
ATOM 2971 C C . CYS A 1 398 ? -14.393 -24.768 -3.709 1.00 83.75 398 CYS A C 1
ATOM 2973 O O . CYS A 1 398 ? -14.853 -25.666 -4.420 1.00 83.75 398 CYS A O 1
ATOM 2975 N N . PRO A 1 399 ? -13.076 -24.486 -3.682 1.00 79.94 399 PRO A N 1
ATOM 2976 C CA . PRO A 1 399 ? -12.156 -25.133 -4.606 1.00 79.94 399 PRO A CA 1
ATOM 2977 C C . PRO A 1 399 ? -12.137 -26.642 -4.382 1.00 79.94 399 PRO A C 1
ATOM 2979 O O . PRO A 1 399 ? -12.245 -27.115 -3.256 1.00 79.94 399 PRO A O 1
ATOM 2982 N N . THR A 1 400 ? -11.958 -27.416 -5.440 1.00 76.94 400 THR A N 1
ATOM 2983 C CA . THR A 1 400 ? -11.689 -28.853 -5.380 1.00 76.94 400 THR A CA 1
ATOM 2984 C C . THR A 1 400 ? -10.188 -29.106 -5.282 1.00 76.94 400 THR A C 1
ATOM 2986 O O . THR A 1 400 ? -9.366 -28.247 -5.597 1.00 76.94 400 THR A O 1
ATOM 2989 N N . TRP A 1 401 ? -9.785 -30.312 -4.866 1.00 65.44 401 TRP A N 1
ATOM 2990 C CA . TRP A 1 401 ? -8.356 -30.639 -4.741 1.00 65.44 401 TRP A CA 1
ATOM 2991 C C . TRP A 1 401 ? -7.631 -30.580 -6.095 1.00 65.44 401 TRP A C 1
ATOM 2993 O O . TRP A 1 401 ? -6.418 -30.404 -6.129 1.00 65.44 401 TRP A O 1
ATOM 3003 N N . SER A 1 402 ? -8.378 -30.690 -7.198 1.00 56.06 402 SER A N 1
ATOM 3004 C CA . SER A 1 402 ? -7.901 -30.482 -8.567 1.00 56.06 402 SER A CA 1
ATOM 3005 C C . SER A 1 402 ? -7.696 -29.019 -8.958 1.00 56.06 402 SER A C 1
ATOM 3007 O O . SER A 1 402 ? -7.032 -28.775 -9.953 1.00 56.06 402 SER A O 1
ATOM 3009 N N . GLU A 1 403 ? -8.259 -28.065 -8.217 1.00 57.22 403 GLU A N 1
ATOM 3010 C CA . GLU A 1 403 ? -8.203 -26.626 -8.520 1.00 57.22 403 GLU A CA 1
ATOM 3011 C C . GLU A 1 403 ? -7.146 -25.894 -7.686 1.00 57.22 403 GLU A C 1
ATOM 3013 O O . GLU A 1 403 ? -6.829 -24.733 -7.947 1.00 57.22 403 GLU A O 1
ATOM 3018 N N . ILE A 1 404 ? -6.556 -26.590 -6.712 1.00 60.41 404 ILE A N 1
ATOM 3019 C CA . ILE A 1 404 ? -5.439 -26.086 -5.919 1.00 60.41 404 ILE A CA 1
ATOM 3020 C C . ILE A 1 404 ? -4.219 -25.909 -6.835 1.00 60.41 404 ILE A C 1
ATOM 3022 O O . ILE A 1 404 ? -3.859 -26.860 -7.536 1.00 60.41 404 ILE A O 1
ATOM 3026 N N . PRO A 1 405 ? -3.556 -24.737 -6.820 1.00 55.81 405 PRO A N 1
ATOM 3027 C CA . PRO A 1 405 ? -2.330 -24.519 -7.575 1.00 55.81 405 PRO A CA 1
ATOM 3028 C C . PRO A 1 405 ? -1.300 -25.608 -7.270 1.00 55.81 405 PRO A C 1
ATOM 3030 O O . PRO A 1 405 ? -1.014 -25.920 -6.111 1.00 55.81 405 PRO A O 1
ATOM 3033 N N . SER A 1 406 ? -0.775 -26.217 -8.327 1.00 57.41 406 SER A N 1
ATOM 3034 C CA . SER A 1 406 ? 0.325 -27.166 -8.226 1.00 57.41 406 SER A CA 1
ATOM 3035 C C . SER A 1 406 ? 1.624 -26.392 -8.414 1.00 57.41 406 SER A C 1
ATOM 3037 O O . SER A 1 406 ? 1.713 -25.638 -9.375 1.00 57.41 406 SER A O 1
ATOM 3039 N N . PRO A 1 407 ? 2.669 -26.606 -7.593 1.00 54.31 407 PRO A N 1
ATOM 3040 C CA . PRO A 1 407 ? 3.962 -25.941 -7.795 1.00 54.31 407 PRO A CA 1
ATOM 3041 C C . PRO A 1 407 ? 4.603 -26.282 -9.150 1.00 54.31 407 PRO A C 1
ATOM 3043 O O . PRO A 1 407 ? 5.575 -25.653 -9.554 1.00 54.31 407 PRO A O 1
ATOM 3046 N N . ILE A 1 408 ? 4.080 -27.307 -9.824 1.00 64.38 408 ILE A N 1
ATOM 3047 C CA . ILE A 1 408 ? 4.553 -27.826 -11.096 1.00 64.38 408 ILE A CA 1
ATOM 3048 C C . ILE A 1 408 ? 3.346 -28.061 -12.003 1.00 64.38 408 ILE A C 1
ATOM 3050 O O . ILE A 1 408 ? 2.394 -28.734 -11.594 1.00 64.38 408 ILE A O 1
ATOM 3054 N N . ILE A 1 409 ? 3.423 -27.608 -13.251 1.00 71.44 409 ILE A N 1
ATOM 3055 C CA . ILE A 1 409 ? 2.572 -28.132 -14.322 1.00 71.44 409 ILE A CA 1
ATOM 3056 C C . ILE A 1 409 ? 3.404 -29.127 -15.124 1.00 71.44 409 ILE A C 1
ATOM 3058 O O . ILE A 1 409 ? 4.493 -28.799 -15.588 1.00 71.44 409 ILE A O 1
ATOM 3062 N N . LYS A 1 410 ? 2.905 -30.356 -15.280 1.00 77.62 410 LYS A N 1
ATOM 3063 C CA . LYS A 1 410 ? 3.549 -31.384 -16.100 1.00 77.62 410 LYS A CA 1
ATOM 3064 C C . LYS A 1 410 ? 2.726 -31.622 -17.355 1.00 77.62 410 LYS A C 1
ATOM 3066 O O . LYS A 1 410 ? 1.583 -32.064 -17.268 1.00 77.62 410 LYS A O 1
ATOM 3071 N N . VAL A 1 411 ? 3.326 -31.397 -18.513 1.00 77.75 411 VAL A N 1
ATOM 3072 C CA . VAL A 1 411 ? 2.744 -31.738 -19.810 1.00 77.75 411 VAL A CA 1
ATOM 3073 C C . VAL A 1 411 ? 3.457 -32.965 -20.365 1.00 77.75 411 VAL A C 1
ATOM 3075 O O . VAL A 1 411 ? 4.681 -33.000 -20.407 1.00 77.75 411 VAL A O 1
ATOM 3078 N N . GLU A 1 412 ? 2.710 -33.993 -20.754 1.00 79.94 412 GLU A N 1
ATOM 3079 C CA . GLU A 1 412 ? 3.224 -35.253 -21.296 1.00 79.94 412 GLU A CA 1
ATOM 3080 C C . GLU A 1 412 ? 2.700 -35.449 -22.724 1.00 79.94 412 GLU A C 1
ATOM 3082 O O . GLU A 1 412 ? 1.484 -35.511 -22.944 1.00 79.94 412 GLU A O 1
ATOM 3087 N N . ASN A 1 413 ? 3.615 -35.607 -23.686 1.00 80.81 413 ASN A N 1
ATOM 3088 C CA . ASN A 1 413 ? 3.268 -36.103 -25.014 1.00 80.81 413 ASN A CA 1
ATOM 3089 C C . ASN A 1 413 ? 3.157 -37.633 -24.934 1.00 80.81 413 ASN A C 1
ATOM 3091 O O . ASN A 1 413 ? 4.167 -38.336 -24.921 1.00 80.81 413 ASN A O 1
ATOM 3095 N N . VAL A 1 414 ? 1.934 -38.168 -24.836 1.00 78.94 414 VAL A N 1
ATOM 3096 C CA . VAL A 1 414 ? 1.734 -39.626 -24.743 1.00 78.94 414 VAL A CA 1
ATOM 3097 C C . VAL A 1 414 ? 1.646 -40.312 -26.110 1.00 78.94 414 VAL A C 1
ATOM 3099 O O . VAL A 1 414 ? 1.443 -41.526 -26.148 1.00 78.94 414 VAL A O 1
ATOM 3102 N N . CYS A 1 415 ? 1.832 -39.574 -27.210 1.00 74.38 415 CYS A N 1
ATOM 3103 C CA . CYS A 1 415 ? 1.938 -40.151 -28.544 1.00 74.38 415 CYS A CA 1
ATOM 3104 C C . CYS A 1 415 ? 3.241 -40.938 -28.723 1.00 74.38 415 CYS A C 1
ATOM 3106 O O . CYS A 1 415 ? 4.285 -40.598 -28.163 1.00 74.38 415 CYS A O 1
ATOM 3108 N N . ASP A 1 416 ? 3.167 -41.986 -29.546 1.00 76.88 416 ASP A N 1
ATOM 3109 C CA . ASP A 1 416 ? 4.324 -42.792 -29.961 1.00 76.88 416 ASP A CA 1
ATOM 3110 C C . ASP A 1 416 ? 5.047 -42.203 -31.183 1.00 76.88 416 ASP A C 1
ATOM 3112 O O . ASP A 1 416 ? 6.164 -42.599 -31.505 1.00 76.88 416 ASP A O 1
ATOM 3116 N N . HIS A 1 417 ? 4.422 -41.240 -31.860 1.00 69.31 417 HIS A N 1
ATOM 3117 C CA . HIS A 1 417 ? 4.937 -40.556 -33.041 1.00 69.31 417 HIS A CA 1
ATOM 3118 C C . HIS A 1 417 ? 4.487 -39.088 -33.044 1.00 69.31 417 HIS A C 1
ATOM 3120 O O . HIS A 1 417 ? 3.465 -38.745 -32.457 1.00 69.31 417 HIS A O 1
ATOM 3126 N N . GLY A 1 418 ? 5.256 -38.227 -33.716 1.00 71.38 418 GLY A N 1
ATOM 3127 C CA . GLY A 1 418 ? 4.956 -36.798 -33.848 1.00 71.38 418 GLY A CA 1
ATOM 3128 C C . GLY A 1 418 ? 5.518 -35.925 -32.720 1.00 71.38 418 GLY A C 1
ATOM 3129 O O . GLY A 1 418 ? 5.632 -36.340 -31.565 1.00 71.38 418 GLY A O 1
ATOM 3130 N N . ARG A 1 419 ? 5.904 -34.698 -33.078 1.00 76.44 419 ARG A N 1
ATOM 3131 C CA . ARG A 1 419 ? 6.301 -33.644 -32.137 1.00 76.44 419 ARG A CA 1
ATOM 3132 C C . ARG A 1 419 ? 5.140 -32.668 -31.957 1.00 76.44 419 ARG A C 1
ATOM 3134 O O . ARG A 1 419 ? 4.356 -32.480 -32.885 1.00 76.44 419 ARG A O 1
ATOM 3141 N N . LEU A 1 420 ? 5.037 -32.057 -30.782 1.00 74.06 420 LEU A N 1
ATOM 3142 C CA . LEU A 1 420 ? 3.969 -31.110 -30.454 1.00 74.06 420 LEU A CA 1
ATOM 3143 C C . LEU A 1 420 ? 4.554 -29.763 -30.033 1.00 74.06 420 LEU A C 1
ATOM 3145 O O . LEU A 1 420 ? 5.447 -29.721 -29.187 1.00 74.06 420 LEU A O 1
ATOM 3149 N N . ASP A 1 421 ? 4.010 -28.683 -30.577 1.00 78.75 421 ASP A N 1
ATOM 3150 C CA . ASP A 1 421 ? 4.198 -27.345 -30.034 1.00 78.75 421 ASP A CA 1
ATOM 3151 C C . ASP A 1 421 ? 3.108 -27.109 -28.991 1.00 78.75 421 ASP A C 1
ATOM 3153 O O . ASP A 1 421 ? 1.914 -27.306 -29.242 1.00 78.75 421 ASP A O 1
ATOM 3157 N N . ILE A 1 422 ? 3.526 -26.754 -27.781 1.00 77.56 422 ILE A N 1
ATOM 3158 C CA . ILE A 1 422 ? 2.640 -26.637 -26.627 1.00 77.56 422 ILE A CA 1
ATOM 3159 C C . ILE A 1 422 ? 2.683 -25.212 -26.115 1.00 77.56 422 ILE A C 1
ATOM 3161 O O . ILE A 1 422 ? 3.739 -24.724 -25.712 1.00 77.56 422 ILE A O 1
ATOM 3165 N N . TYR A 1 423 ? 1.509 -24.596 -26.069 1.00 82.19 423 TYR A N 1
ATOM 3166 C CA . TYR A 1 423 ? 1.275 -23.280 -25.502 1.00 82.19 423 TYR A CA 1
ATOM 3167 C C . TYR A 1 423 ? 0.492 -23.469 -24.206 1.00 82.19 423 TYR A C 1
ATOM 3169 O O . TYR A 1 423 ? -0.631 -23.982 -24.199 1.00 82.19 423 TYR A O 1
ATOM 3177 N N . LEU A 1 424 ? 1.110 -23.097 -23.094 1.00 80.62 424 LEU A N 1
ATOM 3178 C CA . LEU A 1 424 ? 0.558 -23.235 -21.758 1.00 80.62 424 LEU A CA 1
ATOM 3179 C C . LEU A 1 424 ? 0.296 -21.845 -21.191 1.00 80.62 424 LEU A C 1
ATOM 3181 O O . LEU A 1 424 ? 1.240 -21.127 -20.879 1.00 80.62 424 LEU A O 1
ATOM 3185 N N . ARG A 1 425 ? -0.973 -21.496 -20.997 1.00 78.69 425 ARG A N 1
ATOM 3186 C CA . ARG A 1 425 ? -1.368 -20.278 -20.293 1.00 78.69 425 ARG A CA 1
ATOM 3187 C C . ARG A 1 425 ? -1.771 -20.624 -18.864 1.00 78.69 425 ARG A C 1
ATOM 3189 O O . ARG A 1 425 ? -2.609 -21.495 -18.630 1.00 78.69 425 ARG A O 1
ATOM 3196 N N . TYR A 1 426 ? -1.159 -19.966 -17.891 1.00 75.25 426 TYR A N 1
ATOM 3197 C CA . TYR A 1 426 ? -1.409 -20.201 -16.472 1.00 75.25 426 TYR A CA 1
ATOM 3198 C C . TYR A 1 426 ? -1.364 -18.879 -15.704 1.00 75.25 426 TYR A C 1
ATOM 3200 O O . TYR A 1 426 ? -0.746 -17.916 -16.146 1.00 75.25 426 TYR A O 1
ATOM 3208 N N . PHE A 1 427 ? -2.049 -18.797 -14.568 1.00 65.31 427 PHE A N 1
ATOM 3209 C CA . PHE A 1 427 ? -2.068 -17.569 -13.775 1.00 65.31 427 PHE A CA 1
ATOM 3210 C C . PHE A 1 427 ? -0.869 -17.548 -12.829 1.00 65.31 427 PHE A C 1
ATOM 3212 O O . PHE A 1 427 ? -0.821 -18.371 -11.922 1.00 65.31 427 PHE A O 1
ATOM 3219 N N . ASN A 1 428 ? 0.095 -16.645 -13.002 1.00 65.06 428 ASN A N 1
ATOM 3220 C CA . ASN A 1 428 ? 1.180 -16.464 -12.045 1.00 65.06 428 ASN A CA 1
ATOM 3221 C C . ASN A 1 428 ? 0.660 -15.679 -10.827 1.00 65.06 428 ASN A C 1
ATOM 3223 O O . ASN A 1 428 ? 0.307 -14.508 -10.958 1.00 65.06 428 ASN A O 1
ATOM 3227 N N . PRO A 1 429 ? 0.608 -16.286 -9.627 1.00 52.06 429 PRO A N 1
ATOM 3228 C CA . PRO A 1 429 ? 0.048 -15.622 -8.463 1.00 52.06 429 PRO A CA 1
ATOM 3229 C C . PRO A 1 429 ? 1.051 -14.641 -7.840 1.00 52.06 429 PRO A C 1
ATOM 3231 O O . PRO A 1 429 ? 0.637 -13.755 -7.102 1.00 52.06 429 PRO A O 1
ATOM 3234 N N . VAL A 1 430 ? 2.352 -14.791 -8.119 1.00 54.06 430 VAL A N 1
ATOM 3235 C CA . VAL A 1 430 ? 3.410 -13.891 -7.637 1.00 54.06 430 VAL A CA 1
ATOM 3236 C C . VAL A 1 430 ? 3.382 -12.585 -8.423 1.00 54.06 430 VAL A C 1
ATOM 3238 O O . VAL A 1 430 ? 3.399 -11.512 -7.831 1.00 54.06 430 VAL A O 1
ATOM 3241 N N . GLU A 1 431 ? 3.275 -12.683 -9.745 1.00 60.94 431 GLU A N 1
ATOM 3242 C CA . GLU A 1 431 ? 3.188 -11.527 -10.648 1.00 60.94 431 GLU A CA 1
ATOM 3243 C C . GLU A 1 431 ? 1.754 -10.994 -10.800 1.00 60.94 431 GLU A C 1
ATOM 3245 O O . GLU A 1 431 ? 1.541 -9.947 -11.405 1.00 60.94 431 GLU A O 1
ATOM 3250 N N . ASN A 1 432 ? 0.766 -11.705 -10.239 1.00 59.50 432 ASN A N 1
ATOM 3251 C CA . ASN A 1 432 ? -0.663 -11.410 -10.361 1.00 59.50 432 ASN A CA 1
ATOM 3252 C C . ASN A 1 432 ? -1.105 -11.202 -11.825 1.00 59.50 432 ASN A C 1
ATOM 3254 O O . ASN A 1 432 ? -1.910 -10.324 -12.139 1.00 59.50 432 ASN A O 1
ATOM 3258 N N . SER A 1 433 ? -0.554 -12.008 -12.730 1.00 64.50 433 SER A N 1
ATOM 3259 C CA . SER A 1 433 ? -0.706 -11.874 -14.177 1.00 64.50 433 SER A CA 1
ATOM 3260 C C . SER A 1 433 ? -0.936 -13.241 -14.824 1.00 64.50 433 SER A C 1
ATOM 3262 O O . SER A 1 433 ? -0.585 -14.288 -14.277 1.00 64.50 433 SER A O 1
ATOM 3264 N N . TRP A 1 434 ? -1.555 -13.260 -16.005 1.00 68.94 434 TRP A N 1
ATOM 3265 C CA . TRP A 1 434 ? -1.568 -14.463 -16.836 1.00 68.94 434 TRP A CA 1
ATOM 3266 C C . TRP A 1 434 ? -0.246 -14.567 -17.583 1.00 68.94 434 TRP A C 1
ATOM 3268 O O . TRP A 1 434 ? 0.142 -13.627 -18.267 1.00 68.94 434 TRP A O 1
ATOM 3278 N N . VAL A 1 435 ? 0.406 -15.719 -17.477 1.00 74.00 435 VAL A N 1
ATOM 3279 C CA . VAL A 1 435 ? 1.675 -16.014 -18.139 1.00 74.00 435 VAL A CA 1
ATOM 3280 C C . VAL A 1 435 ? 1.447 -17.079 -19.200 1.00 74.00 435 VAL A C 1
ATOM 3282 O O . VAL A 1 435 ? 0.800 -18.100 -18.943 1.00 74.00 435 VAL A O 1
ATOM 3285 N N . THR A 1 436 ? 2.003 -16.848 -20.386 1.00 79.31 436 THR A N 1
ATOM 3286 C CA . THR A 1 436 ? 2.025 -17.819 -21.479 1.00 79.31 436 THR A CA 1
ATOM 3287 C C . THR A 1 436 ? 3.431 -18.395 -21.608 1.00 79.31 436 THR A C 1
ATOM 3289 O O . THR A 1 436 ? 4.374 -17.691 -21.948 1.00 79.31 436 THR A O 1
ATOM 3292 N N . ALA A 1 437 ? 3.585 -19.690 -21.347 1.00 80.81 437 ALA A N 1
ATOM 3293 C CA . ALA A 1 437 ? 4.819 -20.430 -21.582 1.00 80.81 437 ALA A CA 1
ATOM 3294 C C . ALA A 1 437 ? 4.693 -21.283 -22.848 1.00 80.81 437 ALA A C 1
ATOM 3296 O O . ALA A 1 437 ? 3.619 -21.810 -23.148 1.00 80.81 437 ALA A O 1
ATOM 3297 N N . VAL A 1 438 ? 5.803 -21.480 -23.564 1.00 80.12 438 VAL A N 1
ATOM 3298 C CA . VAL A 1 438 ? 5.821 -22.279 -24.798 1.00 80.12 438 VAL A CA 1
ATOM 3299 C C . VAL A 1 438 ? 6.918 -23.332 -24.778 1.00 80.12 438 VAL A C 1
ATOM 3301 O O . VAL A 1 438 ? 8.048 -23.073 -24.357 1.00 80.12 438 VAL A O 1
ATOM 3304 N N . ARG A 1 439 ? 6.595 -24.517 -25.301 1.00 83.25 439 ARG A N 1
ATOM 3305 C CA . ARG A 1 439 ? 7.558 -25.564 -25.633 1.00 83.25 439 ARG A CA 1
ATOM 3306 C C . ARG A 1 439 ? 7.371 -26.007 -27.074 1.00 83.25 439 ARG A C 1
ATOM 3308 O O . ARG A 1 439 ? 6.373 -26.643 -27.396 1.00 83.25 439 ARG A O 1
ATOM 3315 N N . TYR A 1 440 ? 8.372 -25.724 -27.900 1.00 82.19 440 TYR A N 1
ATOM 3316 C CA . TYR A 1 440 ? 8.408 -26.184 -29.282 1.00 82.19 440 TYR A CA 1
ATOM 3317 C C . TYR A 1 440 ? 8.932 -27.617 -29.385 1.00 82.19 440 TYR A C 1
ATOM 3319 O O . TYR A 1 440 ? 9.924 -27.981 -28.744 1.00 82.19 440 TYR A O 1
ATOM 3327 N N . GLY A 1 441 ? 8.277 -28.416 -30.220 1.00 80.38 441 GLY A N 1
ATOM 3328 C CA . GLY A 1 441 ? 8.732 -29.723 -30.654 1.00 80.38 441 GLY A CA 1
ATOM 3329 C C . GLY A 1 441 ? 8.844 -30.780 -29.556 1.00 80.38 441 GLY A C 1
ATOM 3330 O O . GLY A 1 441 ? 9.764 -31.595 -29.631 1.00 80.38 441 GLY A O 1
ATOM 3331 N N . LEU A 1 442 ? 7.944 -30.789 -28.562 1.00 80.06 442 LEU A N 1
ATOM 3332 C CA . LEU A 1 442 ? 7.916 -31.807 -27.507 1.00 80.06 442 LEU A CA 1
ATOM 3333 C C . LEU A 1 442 ? 7.757 -33.202 -28.131 1.00 80.06 442 LEU A C 1
ATOM 3335 O O . LEU A 1 442 ? 6.727 -33.512 -28.738 1.00 80.06 442 LEU A O 1
ATOM 3339 N N . GLY A 1 443 ? 8.799 -34.025 -28.019 1.00 81.69 443 GLY A N 1
ATOM 3340 C CA . GLY A 1 443 ? 8.903 -35.311 -28.700 1.00 81.69 443 GLY A CA 1
ATOM 3341 C C . GLY A 1 443 ? 7.987 -36.399 -28.133 1.00 81.69 443 GLY A C 1
ATOM 3342 O O . GLY A 1 443 ? 7.426 -36.237 -27.047 1.00 81.69 443 GLY A O 1
ATOM 3343 N N . PRO A 1 444 ? 7.833 -37.527 -28.850 1.00 82.44 444 PRO A N 1
ATOM 3344 C CA . PRO A 1 444 ? 7.091 -38.687 -28.361 1.00 82.44 444 PRO A CA 1
ATOM 3345 C C . PRO A 1 444 ? 7.586 -39.133 -26.983 1.00 82.44 444 PRO A C 1
ATOM 3347 O O . PRO A 1 444 ? 8.791 -39.268 -26.771 1.00 82.44 444 PRO A O 1
ATOM 3350 N N . ARG A 1 445 ? 6.660 -39.377 -26.049 1.00 84.31 445 ARG A N 1
ATOM 3351 C CA . ARG A 1 445 ? 6.932 -39.770 -24.649 1.00 84.31 445 ARG A CA 1
ATOM 3352 C C . ARG A 1 445 ? 7.738 -38.761 -23.821 1.00 84.31 445 ARG A C 1
ATOM 3354 O O . ARG A 1 445 ? 8.026 -39.038 -22.653 1.00 84.31 445 ARG A O 1
ATOM 3361 N N . GLU A 1 446 ? 8.074 -37.595 -24.366 1.00 84.19 446 GLU A N 1
ATOM 3362 C CA . GLU A 1 446 ? 8.717 -36.535 -23.600 1.00 84.19 446 GLU A CA 1
ATOM 3363 C C . GLU A 1 446 ? 7.720 -35.856 -22.660 1.00 84.19 446 GLU A C 1
ATOM 3365 O O . GLU A 1 446 ? 6.502 -35.835 -22.876 1.00 84.19 446 GLU A O 1
ATOM 3370 N N . ASN A 1 447 ? 8.262 -35.283 -21.589 1.00 83.00 447 ASN A N 1
ATOM 3371 C CA . ASN A 1 447 ? 7.509 -34.426 -20.698 1.00 83.00 447 ASN A CA 1
ATOM 3372 C C . ASN A 1 447 ? 8.157 -33.049 -20.594 1.00 83.00 447 ASN A C 1
ATOM 3374 O O . ASN A 1 447 ? 9.375 -32.898 -20.672 1.00 83.00 447 ASN A O 1
ATOM 3378 N N . TRP A 1 448 ? 7.306 -32.051 -20.415 1.00 84.38 448 TRP A N 1
ATOM 3379 C CA . TRP A 1 448 ? 7.679 -30.686 -20.122 1.00 84.38 448 TRP A CA 1
ATOM 3380 C C . TRP A 1 448 ? 7.174 -30.344 -18.727 1.00 84.38 448 TRP A C 1
ATOM 3382 O O . TRP A 1 448 ? 5.982 -30.435 -18.433 1.00 84.38 448 TRP A O 1
ATOM 3392 N N . ILE A 1 449 ? 8.114 -30.008 -17.853 1.00 80.56 449 ILE A N 1
ATOM 3393 C CA . ILE A 1 449 ? 7.845 -29.537 -16.502 1.00 80.56 449 ILE A CA 1
ATOM 3394 C C . ILE A 1 449 ? 7.940 -28.019 -16.545 1.00 80.56 449 ILE A C 1
ATOM 3396 O O . ILE A 1 449 ? 9.009 -27.475 -16.814 1.00 80.56 449 ILE A O 1
ATOM 3400 N N . VAL A 1 450 ? 6.821 -27.351 -16.297 1.00 74.94 450 VAL A N 1
ATOM 3401 C CA . VAL A 1 450 ? 6.786 -25.900 -16.153 1.00 74.94 450 VAL A CA 1
ATOM 3402 C C . VAL A 1 450 ? 6.950 -25.576 -14.683 1.00 74.94 450 VAL A C 1
ATOM 3404 O O . VAL A 1 450 ? 6.189 -26.064 -13.839 1.00 74.94 450 VAL A O 1
ATOM 3407 N N . THR A 1 451 ? 7.973 -24.774 -14.407 1.00 68.31 451 THR A N 1
ATOM 3408 C CA . THR A 1 451 ? 8.285 -24.165 -13.116 1.00 68.31 451 THR A CA 1
ATOM 3409 C C . THR A 1 451 ? 8.622 -22.700 -13.358 1.00 68.31 451 THR A C 1
ATOM 3411 O O . THR A 1 451 ? 9.415 -22.408 -14.247 1.00 68.31 451 THR A O 1
ATOM 3414 N N . ASP A 1 452 ? 8.041 -21.804 -12.570 1.00 62.59 452 ASP A N 1
ATOM 3415 C CA . ASP A 1 452 ? 8.492 -20.414 -12.431 1.00 62.59 452 ASP A CA 1
ATOM 3416 C C . ASP A 1 452 ? 9.895 -20.400 -11.776 1.00 62.59 452 ASP A C 1
ATOM 3418 O O . ASP A 1 452 ? 10.215 -21.312 -11.004 1.00 62.59 452 ASP A O 1
ATOM 3422 N N . GLU A 1 453 ? 10.723 -19.388 -12.056 1.00 51.94 453 GLU A N 1
ATOM 3423 C CA . GLU A 1 453 ? 11.980 -19.091 -11.348 1.00 51.94 453 GLU A CA 1
ATOM 3424 C C . GLU A 1 453 ? 11.782 -19.023 -9.815 1.00 51.94 453 GLU A C 1
ATOM 3426 O O . GLU A 1 453 ? 12.681 -19.389 -9.055 1.00 51.94 453 GLU A O 1
ATOM 3431 N N . GLY A 1 454 ? 10.576 -18.670 -9.346 1.00 53.88 454 GLY A N 1
ATOM 3432 C CA . GLY A 1 454 ? 10.155 -18.725 -7.937 1.00 53.88 454 GLY A CA 1
ATOM 3433 C C . GLY A 1 454 ? 9.670 -20.096 -7.425 1.00 53.88 454 GLY A C 1
ATOM 3434 O O . GLY A 1 454 ? 9.393 -20.263 -6.233 1.00 53.88 454 GLY A O 1
ATOM 3435 N N . GLY A 1 455 ? 9.561 -21.110 -8.290 1.00 52.41 455 GLY A N 1
ATOM 3436 C CA . GLY A 1 455 ? 9.071 -22.451 -7.947 1.00 52.41 455 GLY A CA 1
ATOM 3437 C C . GLY A 1 455 ? 7.560 -22.539 -7.688 1.00 52.41 455 GLY A C 1
ATOM 3438 O O . GLY A 1 455 ? 7.112 -23.468 -7.005 1.00 52.41 455 GLY A O 1
ATOM 3439 N N . THR A 1 456 ? 6.786 -21.581 -8.202 1.00 51.19 456 THR A N 1
ATOM 3440 C CA . THR A 1 456 ? 5.323 -21.497 -8.086 1.00 51.19 456 THR A CA 1
ATOM 3441 C C . THR A 1 456 ? 4.690 -21.226 -9.443 1.00 51.19 456 THR A C 1
ATOM 3443 O O . THR A 1 456 ? 4.652 -20.098 -9.903 1.00 51.19 456 THR A O 1
ATOM 3446 N N . VAL A 1 457 ? 4.140 -22.255 -10.079 1.00 54.72 457 VAL A N 1
ATOM 3447 C CA . VAL A 1 457 ? 3.283 -22.087 -11.263 1.00 54.72 457 VAL A CA 1
ATOM 3448 C C . VAL A 1 457 ? 1.838 -22.032 -10.786 1.00 54.72 457 VAL A C 1
ATOM 3450 O O . VAL A 1 457 ? 1.430 -22.881 -9.996 1.00 54.72 457 VAL A O 1
ATOM 3453 N N . GLY A 1 458 ? 1.068 -21.011 -11.164 1.00 50.81 458 GLY A N 1
ATOM 3454 C CA . GLY A 1 458 ? -0.271 -20.834 -10.598 1.00 50.81 458 GLY A CA 1
ATOM 3455 C C . GLY A 1 458 ? -1.441 -21.214 -11.497 1.00 50.81 458 GLY A C 1
ATOM 3456 O O . GLY A 1 458 ? -1.337 -21.443 -12.698 1.00 50.81 458 GLY A O 1
ATOM 3457 N N . SER A 1 459 ? -2.590 -21.280 -10.827 1.00 49.38 459 SER A N 1
ATOM 3458 C CA . SER A 1 459 ? -3.827 -21.991 -11.168 1.00 49.38 459 SER A CA 1
ATOM 3459 C C . SER A 1 459 ? -3.691 -23.524 -11.182 1.00 49.38 459 SER A C 1
ATOM 3461 O O . SER A 1 459 ? -2.833 -24.102 -11.842 1.00 49.38 459 SER A O 1
ATOM 3463 N N . GLY A 1 460 ? -4.586 -24.216 -10.464 1.00 49.22 460 GLY A N 1
ATOM 3464 C CA . GLY A 1 460 ? -4.770 -25.669 -10.597 1.00 49.22 460 GLY A CA 1
ATOM 3465 C C . GLY A 1 460 ? -5.442 -26.075 -11.916 1.00 49.22 460 GLY A C 1
ATOM 3466 O O . GLY A 1 460 ? -5.721 -27.250 -12.134 1.00 49.22 460 GLY A O 1
ATOM 3467 N N . LEU A 1 461 ? -5.723 -25.109 -12.794 1.00 52.00 461 LEU A N 1
ATOM 3468 C CA . LEU A 1 461 ? -6.421 -25.302 -14.057 1.00 52.00 461 LEU A CA 1
ATOM 3469 C C . LEU A 1 461 ? -5.725 -24.509 -15.163 1.00 52.00 461 LEU A C 1
ATOM 3471 O O . LEU A 1 461 ? -6.272 -23.502 -15.617 1.00 52.00 461 LEU A O 1
ATOM 3475 N N . PRO A 1 462 ? -4.518 -24.921 -15.577 1.00 60.34 462 PRO A N 1
ATOM 3476 C CA . PRO A 1 462 ? -3.904 -24.305 -16.729 1.00 60.34 462 PRO A CA 1
ATOM 3477 C C . PRO A 1 462 ? -4.760 -24.476 -17.977 1.00 60.34 462 PRO A C 1
ATOM 3479 O O . PRO A 1 462 ? -5.491 -25.456 -18.157 1.00 60.34 462 PRO A O 1
ATOM 3482 N N . TYR A 1 463 ? -4.609 -23.507 -18.855 1.00 65.00 463 TYR A N 1
ATOM 3483 C CA . TYR A 1 463 ? -5.158 -23.485 -20.188 1.00 65.00 463 TYR A CA 1
ATOM 3484 C C . TYR A 1 463 ? -4.081 -23.990 -21.141 1.00 65.00 463 TYR A C 1
ATOM 3486 O O . TYR A 1 463 ? -2.950 -23.506 -21.128 1.00 65.00 463 TYR A O 1
ATOM 3494 N N . VAL A 1 464 ? -4.403 -24.997 -21.949 1.00 64.94 464 VAL A N 1
ATOM 3495 C CA . VAL A 1 464 ? -3.459 -25.562 -22.915 1.00 64.94 464 VAL A CA 1
ATOM 3496 C C . VAL A 1 464 ? -4.021 -25.465 -24.320 1.00 64.94 464 VAL A C 1
ATOM 3498 O O . VAL A 1 464 ? -5.159 -25.858 -24.580 1.00 64.94 464 VAL A O 1
ATOM 3501 N N . LEU A 1 465 ? -3.181 -24.976 -25.222 1.00 67.88 465 LEU A N 1
ATOM 3502 C CA . LEU A 1 465 ? -3.351 -25.049 -26.662 1.00 67.88 465 LEU A CA 1
ATOM 3503 C C . LEU A 1 465 ? -2.210 -25.912 -27.215 1.00 67.88 465 LEU A C 1
ATOM 3505 O O . LEU A 1 465 ? -1.041 -25.705 -26.887 1.00 67.88 465 LEU A O 1
ATOM 3509 N N . ILE A 1 466 ? -2.556 -26.913 -28.022 1.00 64.81 466 ILE A N 1
ATOM 3510 C CA . ILE A 1 466 ? -1.594 -27.854 -28.607 1.00 64.81 466 ILE A CA 1
ATOM 3511 C C . ILE A 1 466 ? -1.686 -27.744 -30.116 1.00 64.81 466 ILE A C 1
ATOM 3513 O O . ILE A 1 466 ? -2.764 -27.926 -30.680 1.00 64.81 466 ILE A O 1
ATOM 3517 N N . ALA A 1 467 ? -0.550 -27.478 -30.752 1.00 64.38 467 ALA A N 1
ATOM 3518 C CA . ALA A 1 467 ? -0.410 -27.491 -32.195 1.00 64.38 467 ALA A CA 1
ATOM 3519 C C . ALA A 1 467 ? 0.468 -28.689 -32.602 1.00 64.38 467 ALA A C 1
ATOM 3521 O O . ALA A 1 467 ? 1.596 -28.821 -32.117 1.00 64.38 467 ALA A O 1
ATOM 3522 N N . PRO A 1 468 ? -0.016 -29.607 -33.456 1.00 55.88 468 PRO A N 1
ATOM 3523 C CA . PRO A 1 468 ? 0.832 -30.665 -33.987 1.00 55.88 468 PRO A CA 1
ATOM 3524 C C . PRO A 1 468 ? 1.928 -30.059 -34.872 1.00 55.88 468 PRO A C 1
ATOM 3526 O O . PRO A 1 468 ? 1.634 -29.279 -35.776 1.00 55.88 468 PRO A O 1
ATOM 3529 N N . VAL A 1 469 ? 3.188 -30.451 -34.651 1.00 55.59 469 VAL A N 1
ATOM 3530 C CA . VAL A 1 469 ? 4.290 -30.103 -35.558 1.00 55.59 469 VAL A CA 1
ATOM 3531 C C . VAL A 1 469 ? 4.202 -31.043 -36.748 1.00 55.59 469 VAL A C 1
ATOM 3533 O O . VAL A 1 469 ? 4.825 -32.109 -36.779 1.00 55.59 469 VAL A O 1
ATOM 3536 N N . VAL A 1 470 ? 3.371 -30.680 -37.720 1.00 46.56 470 VAL A N 1
ATOM 3537 C CA . VAL A 1 470 ? 3.373 -31.356 -39.013 1.00 46.56 470 VAL A CA 1
ATOM 3538 C C . VAL A 1 470 ? 4.641 -30.919 -39.729 1.00 46.56 470 VAL A C 1
ATOM 3540 O O . VAL A 1 470 ? 4.791 -29.768 -40.133 1.00 46.56 470 VAL A O 1
ATOM 3543 N N . ALA A 1 471 ? 5.597 -31.839 -39.855 1.00 39.34 471 ALA A N 1
ATOM 3544 C CA . ALA A 1 471 ? 6.602 -31.696 -40.888 1.00 39.34 471 ALA A CA 1
ATOM 3545 C C . ALA A 1 471 ? 5.835 -31.628 -42.217 1.00 39.34 471 ALA A C 1
ATOM 3547 O O . ALA A 1 471 ? 5.146 -32.584 -42.566 1.00 39.34 471 ALA A O 1
ATOM 3548 N N . VAL A 1 472 ? 5.985 -30.511 -42.928 1.00 36.12 472 VAL A N 1
ATOM 3549 C CA . VAL A 1 472 ? 5.419 -30.209 -44.252 1.00 36.12 472 VAL A CA 1
ATOM 3550 C C . VAL A 1 472 ? 3.991 -29.627 -44.240 1.00 36.12 472 VAL A C 1
ATOM 3552 O O . VAL A 1 472 ? 3.015 -30.319 -43.970 1.00 36.12 472 VAL A O 1
ATOM 3555 N N . ASP A 1 473 ? 3.926 -28.327 -44.559 1.00 36.91 473 ASP A N 1
ATOM 3556 C CA . ASP A 1 473 ? 2.800 -27.521 -45.057 1.00 36.91 473 ASP A CA 1
ATOM 3557 C C . ASP A 1 473 ? 1.381 -28.077 -44.846 1.00 36.91 473 ASP A C 1
ATOM 3559 O O . ASP A 1 473 ? 0.832 -28.785 -45.690 1.00 36.91 473 ASP A O 1
ATOM 3563 N N . TYR A 1 474 ? 0.730 -27.640 -43.765 1.00 33.03 474 TYR A N 1
ATOM 3564 C CA . TYR A 1 474 ? -0.728 -27.670 -43.650 1.00 33.03 474 TYR A CA 1
ATOM 3565 C C . TYR A 1 474 ? -1.248 -26.295 -43.219 1.00 33.03 474 TYR A C 1
ATOM 3567 O O . TYR A 1 474 ? -1.365 -25.977 -42.037 1.00 33.03 474 TYR A O 1
ATOM 3575 N N . VAL A 1 475 ? -1.589 -25.476 -44.217 1.00 38.00 475 VAL A N 1
ATOM 3576 C CA . VAL A 1 475 ? -2.490 -24.327 -44.071 1.00 38.00 475 VAL A CA 1
ATOM 3577 C C . VAL A 1 475 ? -3.915 -24.878 -44.104 1.00 38.00 475 VAL A C 1
ATOM 3579 O O . VAL A 1 475 ? -4.529 -24.971 -45.164 1.00 38.00 475 VAL A O 1
ATOM 3582 N N . ALA A 1 476 ? -4.445 -25.305 -42.958 1.00 30.69 476 ALA A N 1
ATOM 3583 C CA . ALA A 1 476 ? -5.874 -25.582 -42.838 1.00 30.69 476 ALA A CA 1
ATOM 3584 C C . ALA A 1 476 ? -6.373 -25.403 -41.397 1.00 30.69 476 ALA A C 1
ATOM 3586 O O . ALA A 1 476 ? -6.146 -26.242 -40.533 1.00 30.69 476 ALA A O 1
ATOM 3587 N N . GLY A 1 477 ? -7.117 -24.313 -41.184 1.00 31.25 477 GLY A N 1
ATOM 3588 C CA . GLY A 1 477 ? -8.200 -24.256 -40.201 1.00 31.25 477 GLY A CA 1
ATOM 3589 C C . GLY A 1 477 ? -7.811 -24.050 -38.739 1.00 31.25 477 GLY A C 1
ATOM 3590 O O . GLY A 1 477 ? -8.213 -24.845 -37.898 1.00 31.25 477 GLY A O 1
ATOM 3591 N N . GLY A 1 478 ? -7.101 -22.963 -38.422 1.00 33.50 478 GLY A N 1
ATOM 3592 C CA . GLY A 1 478 ? -6.990 -22.477 -37.034 1.00 33.50 478 GLY A CA 1
ATOM 3593 C C . GLY A 1 478 ? -5.612 -21.988 -36.596 1.00 33.50 478 GLY A C 1
ATOM 3594 O O . GLY A 1 478 ? -5.438 -21.644 -35.431 1.00 33.50 478 GLY A O 1
ATOM 3595 N N . VAL A 1 479 ? -4.634 -21.947 -37.502 1.00 37.31 479 VAL A N 1
ATOM 3596 C CA . VAL A 1 479 ? -3.302 -21.414 -37.203 1.00 37.31 479 VAL A CA 1
ATOM 3597 C C . VAL A 1 479 ? -3.393 -19.893 -37.105 1.00 37.31 479 VAL A C 1
ATOM 3599 O O . VAL A 1 479 ? -3.733 -19.223 -38.080 1.00 37.31 479 VAL A O 1
ATOM 3602 N N . ILE A 1 480 ? -3.089 -19.347 -35.928 1.00 39.22 480 ILE A N 1
ATOM 3603 C CA . ILE A 1 480 ? -2.743 -17.933 -35.792 1.00 39.22 480 ILE A CA 1
ATOM 3604 C C . ILE A 1 480 ? -1.394 -17.786 -36.494 1.00 39.22 480 ILE A C 1
ATOM 3606 O O . ILE A 1 480 ? -0.348 -18.060 -35.910 1.00 39.22 480 ILE A O 1
ATOM 3610 N N . GLU A 1 481 ? -1.415 -17.448 -37.784 1.00 37.34 481 GLU A N 1
ATOM 3611 C CA . GLU A 1 481 ? -0.206 -17.035 -38.487 1.00 37.34 481 GLU A CA 1
ATOM 3612 C C . GLU A 1 481 ? 0.324 -15.789 -37.772 1.00 37.34 481 GLU A C 1
ATOM 3614 O O . GLU A 1 481 ? -0.213 -14.691 -37.926 1.00 37.34 481 GLU A O 1
ATOM 3619 N N . ALA A 1 482 ? 1.393 -15.943 -36.990 1.00 38.06 482 ALA A N 1
ATOM 3620 C CA . ALA A 1 482 ? 2.251 -14.825 -36.631 1.00 38.06 482 ALA A CA 1
ATOM 3621 C C . ALA A 1 482 ? 2.960 -14.374 -37.920 1.00 38.06 482 ALA A C 1
ATOM 3623 O O . ALA A 1 482 ? 4.110 -14.728 -38.178 1.00 38.06 482 ALA A O 1
ATOM 3624 N N . GLN A 1 483 ? 2.230 -13.687 -38.803 1.00 32.16 483 GLN A N 1
ATOM 3625 C CA . GLN A 1 483 ? 2.752 -13.236 -40.085 1.00 32.16 483 GLN A CA 1
ATOM 3626 C C . GLN A 1 483 ? 3.957 -12.317 -39.849 1.00 32.16 483 GLN A C 1
ATOM 3628 O O . GLN A 1 483 ? 3.831 -11.217 -39.315 1.00 32.16 483 GLN A O 1
ATOM 3633 N N . GLY A 1 484 ? 5.130 -12.770 -40.292 1.00 38.81 484 GLY A N 1
ATOM 3634 C CA . GLY A 1 484 ? 6.214 -11.886 -40.716 1.00 38.81 484 GLY A CA 1
ATOM 3635 C C . GLY A 1 484 ? 7.108 -11.277 -39.637 1.00 38.81 484 GLY A C 1
ATOM 3636 O O . GLY A 1 484 ? 7.763 -10.281 -39.933 1.00 38.81 484 GLY A O 1
ATOM 3637 N N . LYS A 1 485 ? 7.192 -11.841 -38.428 1.00 38.19 485 LYS A N 1
ATOM 3638 C CA . LYS A 1 485 ? 8.126 -11.345 -37.404 1.00 38.19 485 LYS A CA 1
ATOM 3639 C C . LYS A 1 485 ? 9.194 -12.384 -37.066 1.00 38.19 485 LYS A C 1
ATOM 3641 O O . LYS A 1 485 ? 8.912 -13.418 -36.474 1.00 38.19 485 LYS A O 1
ATOM 3646 N N . THR A 1 486 ? 10.424 -12.115 -37.499 1.00 41.22 486 THR A N 1
ATOM 3647 C CA . THR A 1 486 ? 11.590 -13.007 -37.368 1.00 41.22 486 THR A CA 1
ATOM 3648 C C . THR A 1 486 ? 12.273 -12.951 -36.002 1.00 41.22 486 THR A C 1
ATOM 3650 O O . THR A 1 486 ? 13.159 -13.764 -35.750 1.00 41.22 486 THR A O 1
ATOM 3653 N N . ASP A 1 487 ? 11.877 -12.031 -35.119 1.00 48.91 487 ASP A N 1
ATOM 3654 C CA . ASP A 1 487 ? 12.444 -11.933 -33.776 1.00 48.91 487 ASP A CA 1
ATOM 3655 C C . ASP A 1 487 ? 11.605 -12.700 -32.753 1.00 48.91 487 ASP A C 1
ATOM 3657 O O . ASP A 1 487 ? 10.402 -12.486 -32.602 1.00 48.91 487 ASP A O 1
ATOM 3661 N N . ALA A 1 488 ? 12.265 -13.579 -31.994 1.00 46.84 488 ALA A N 1
ATOM 3662 C CA . ALA A 1 488 ? 11.633 -14.384 -30.951 1.00 46.84 488 ALA A CA 1
ATOM 3663 C C . ALA A 1 488 ? 10.865 -13.524 -29.927 1.00 46.84 488 ALA A C 1
ATOM 3665 O O . ALA A 1 488 ? 9.822 -13.950 -29.444 1.00 46.84 488 ALA A O 1
ATOM 3666 N N . ALA A 1 489 ? 11.340 -12.305 -29.637 1.00 48.75 489 ALA A N 1
ATOM 3667 C CA . ALA A 1 489 ? 10.690 -11.354 -28.729 1.00 48.75 489 ALA A CA 1
ATOM 3668 C C . ALA A 1 489 ? 9.303 -10.897 -29.218 1.00 48.75 489 ALA A C 1
ATOM 3670 O O . ALA A 1 489 ? 8.373 -10.762 -28.427 1.00 48.75 489 ALA A O 1
ATOM 3671 N N . ASP A 1 490 ? 9.137 -10.722 -30.528 1.00 48.91 490 ASP A N 1
ATOM 3672 C CA . ASP A 1 490 ? 7.867 -10.324 -31.132 1.00 48.91 490 ASP A CA 1
ATOM 3673 C C . ASP A 1 490 ? 6.833 -11.462 -31.122 1.00 48.91 490 ASP A C 1
ATOM 3675 O O . ASP A 1 490 ? 5.625 -11.224 -31.015 1.00 48.91 490 ASP A O 1
ATOM 3679 N N . VAL A 1 491 ? 7.304 -12.712 -31.189 1.00 50.44 491 VAL A N 1
ATOM 3680 C CA . VAL A 1 491 ? 6.451 -13.897 -31.054 1.00 50.44 491 VAL A CA 1
ATOM 3681 C C . VAL A 1 491 ? 5.873 -13.968 -29.640 1.00 50.44 491 VAL A C 1
ATOM 3683 O O . VAL A 1 491 ? 4.667 -14.140 -29.510 1.00 50.44 491 VAL A O 1
ATOM 3686 N N . TRP A 1 492 ? 6.680 -13.746 -28.592 1.00 50.84 492 TRP A N 1
ATOM 3687 C CA . TRP A 1 492 ? 6.207 -13.761 -27.197 1.00 50.84 492 TRP A CA 1
ATOM 3688 C C . TRP A 1 492 ? 5.062 -12.777 -26.951 1.00 50.84 492 TRP A C 1
ATOM 3690 O O . TRP A 1 492 ? 4.020 -13.178 -26.439 1.00 50.84 492 TRP A O 1
ATOM 3700 N N . HIS A 1 493 ? 5.201 -11.527 -27.401 1.00 52.53 493 HIS A N 1
ATOM 3701 C CA . HIS A 1 493 ? 4.138 -10.530 -27.251 1.00 52.53 493 HIS A CA 1
ATOM 3702 C C . HIS A 1 493 ? 2.864 -10.900 -28.011 1.00 52.53 493 HIS A C 1
ATOM 3704 O O . HIS A 1 493 ? 1.771 -10.614 -27.539 1.00 52.53 493 HIS A O 1
ATOM 3710 N N . THR A 1 494 ? 2.982 -11.558 -29.166 1.00 56.44 494 THR A N 1
ATOM 3711 C CA . THR A 1 494 ? 1.822 -11.960 -29.976 1.00 56.44 494 THR A CA 1
ATOM 3712 C C . THR A 1 494 ? 1.002 -13.068 -29.298 1.00 56.44 494 THR A C 1
ATOM 3714 O O . THR A 1 494 ? -0.214 -13.137 -29.477 1.00 56.44 494 THR A O 1
ATOM 3717 N N . LEU A 1 495 ? 1.641 -13.913 -28.484 1.00 57.75 495 LEU A N 1
ATOM 3718 C CA . LEU A 1 495 ? 0.999 -15.053 -27.823 1.00 57.75 495 LEU A CA 1
ATOM 3719 C C . LEU A 1 495 ? 0.075 -14.655 -26.666 1.00 57.75 495 LEU A C 1
ATOM 3721 O O . LEU A 1 495 ? -0.944 -15.311 -26.454 1.00 57.75 495 LEU A O 1
ATOM 3725 N N . ASP A 1 496 ? 0.368 -13.560 -25.962 1.00 60.56 496 ASP A N 1
ATOM 3726 C CA . ASP A 1 496 ? -0.494 -13.071 -24.876 1.00 60.56 496 ASP A CA 1
ATOM 3727 C C . ASP A 1 496 ? -1.837 -12.515 -25.381 1.00 60.56 496 ASP A C 1
ATOM 3729 O O . ASP A 1 496 ? -2.818 -12.466 -24.628 1.00 60.56 496 ASP A O 1
ATOM 3733 N N . PHE A 1 497 ? -1.907 -12.164 -26.671 1.00 62.12 497 PHE A N 1
ATOM 3734 C CA . PHE A 1 497 ? -3.126 -11.715 -27.344 1.00 62.12 497 PHE A CA 1
ATOM 3735 C C . PHE A 1 497 ? -4.011 -12.856 -27.854 1.00 62.12 497 PHE A C 1
ATOM 3737 O O . PHE A 1 497 ? -5.097 -12.573 -28.362 1.00 62.12 497 PHE A O 1
ATOM 3744 N N . ILE A 1 498 ? -3.599 -14.127 -27.729 1.00 61.78 498 ILE A N 1
ATOM 3745 C CA . ILE A 1 498 ? -4.457 -15.258 -28.104 1.00 61.78 498 ILE A CA 1
ATOM 3746 C C . ILE A 1 498 ? -5.686 -15.259 -27.178 1.00 61.78 498 ILE A C 1
ATOM 3748 O O . ILE A 1 498 ? -5.533 -15.385 -25.958 1.00 61.78 498 ILE A O 1
ATOM 3752 N N . PRO A 1 499 ? -6.914 -15.127 -27.719 1.00 61.53 499 PRO A N 1
ATOM 3753 C CA . PRO A 1 499 ? -8.119 -15.143 -26.897 1.00 61.53 499 PRO A CA 1
ATOM 3754 C C . PRO A 1 499 ? -8.302 -16.478 -26.164 1.00 61.53 499 PRO A C 1
ATOM 3756 O O . PRO A 1 499 ? -8.085 -17.545 -26.738 1.00 61.53 499 PRO A O 1
ATOM 3759 N N . ASP A 1 500 ? -8.791 -16.430 -24.923 1.00 57.62 500 ASP A N 1
ATOM 3760 C CA . ASP A 1 500 ? -8.930 -17.615 -24.057 1.00 57.62 500 ASP A CA 1
ATOM 3761 C C . ASP A 1 500 ? -9.793 -18.731 -24.658 1.00 57.62 500 ASP A C 1
ATOM 3763 O O . ASP A 1 500 ? -9.585 -19.901 -24.354 1.00 57.62 500 ASP A O 1
ATOM 3767 N N . GLN A 1 50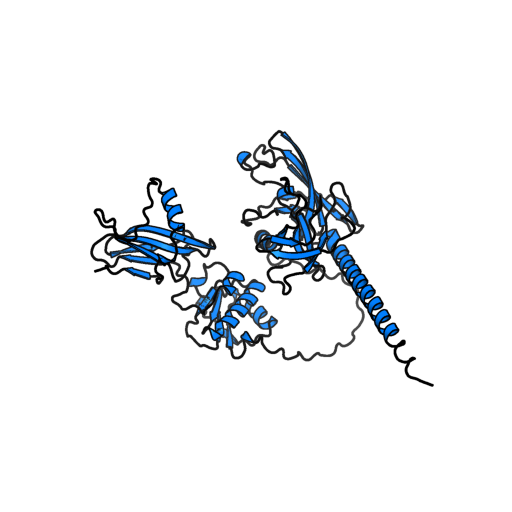1 ? -10.723 -18.395 -25.558 1.00 60.12 501 GLN A N 1
ATOM 3768 C CA . GLN A 1 501 ? -11.587 -19.367 -26.238 1.00 60.12 501 GLN A CA 1
ATOM 3769 C C . GLN A 1 501 ? -10.821 -20.426 -27.053 1.00 60.12 501 GLN A C 1
ATOM 3771 O O . GLN A 1 501 ? -11.396 -21.457 -27.392 1.00 60.12 501 GLN A O 1
ATOM 3776 N N . TYR A 1 502 ? -9.551 -20.174 -27.388 1.00 60.38 502 TYR A N 1
ATOM 3777 C CA . TYR A 1 502 ? -8.702 -21.120 -28.115 1.00 60.38 502 TYR A CA 1
ATOM 3778 C C . TYR A 1 502 ? -7.948 -22.086 -27.198 1.00 60.38 502 TYR A C 1
ATOM 3780 O O . TYR A 1 502 ? -7.428 -23.092 -27.676 1.00 60.38 502 TYR A O 1
ATOM 3788 N N . PHE A 1 503 ? -7.892 -21.819 -25.893 1.00 60.66 503 PHE A N 1
ATOM 3789 C CA . PHE A 1 503 ? -7.263 -22.726 -24.948 1.00 60.66 503 PHE A CA 1
ATOM 3790 C C . PHE A 1 503 ? -8.286 -23.645 -24.281 1.00 60.66 503 PHE A C 1
ATOM 3792 O O . PHE A 1 503 ? -9.384 -23.241 -23.901 1.00 60.66 503 PHE A O 1
ATOM 3799 N N . TYR A 1 504 ? -7.883 -24.891 -24.041 1.00 65.38 504 TYR A N 1
ATOM 3800 C CA . TYR A 1 504 ? -8.698 -25.856 -23.316 1.00 65.38 504 TYR A CA 1
ATOM 3801 C C . TYR A 1 504 ? -8.270 -25.923 -21.852 1.00 65.38 504 TYR A C 1
ATOM 3803 O O . TYR A 1 504 ? -7.088 -26.055 -21.530 1.00 65.38 504 TYR A O 1
ATOM 3811 N N . LYS A 1 505 ? -9.251 -25.864 -20.950 1.00 54.38 505 LYS A N 1
ATOM 3812 C CA . LYS A 1 505 ? -9.048 -26.003 -19.507 1.00 54.38 505 LYS A CA 1
ATOM 3813 C C . LYS A 1 505 ? -8.606 -27.429 -19.177 1.00 54.38 505 LYS A C 1
ATOM 3815 O O . LYS A 1 505 ? -9.314 -28.385 -19.495 1.00 54.38 505 LYS A O 1
ATOM 3820 N N . THR A 1 506 ? -7.467 -27.586 -18.513 1.00 62.41 506 THR A N 1
ATOM 3821 C CA . THR A 1 506 ? -6.915 -28.905 -18.176 1.00 62.41 506 THR A CA 1
ATOM 3822 C C . THR A 1 506 ? -6.417 -28.965 -16.732 1.00 62.41 506 THR A C 1
ATOM 3824 O O . THR A 1 506 ? -6.414 -27.972 -16.014 1.00 62.41 506 THR A O 1
ATOM 3827 N N . ARG A 1 507 ? -6.074 -30.167 -16.260 1.00 57.66 507 ARG A N 1
ATOM 3828 C CA . ARG A 1 507 ? -5.519 -30.410 -14.918 1.00 57.66 507 ARG A CA 1
ATOM 3829 C C . ARG A 1 507 ? -4.009 -30.112 -14.896 1.00 57.66 507 ARG A C 1
ATOM 3831 O O . ARG A 1 507 ? -3.392 -30.060 -15.955 1.00 57.66 507 ARG A O 1
ATOM 3838 N N . PRO A 1 508 ? -3.368 -30.024 -13.713 1.00 51.47 508 PRO A N 1
ATOM 3839 C CA . PRO A 1 508 ? -1.927 -29.754 -13.600 1.00 51.47 508 PRO A CA 1
ATOM 3840 C C . PRO A 1 508 ? -1.027 -30.825 -14.235 1.00 51.47 508 PRO A C 1
ATOM 3842 O O . PRO A 1 508 ? 0.153 -30.581 -14.475 1.00 51.47 508 PRO A O 1
ATOM 3845 N N . VAL A 1 509 ? -1.576 -32.018 -14.489 1.00 54.72 509 VAL A N 1
ATOM 3846 C CA . VAL A 1 509 ? -0.959 -33.037 -15.341 1.00 54.72 509 VAL A CA 1
ATOM 3847 C C . VAL A 1 509 ? -1.771 -33.125 -16.624 1.00 54.72 509 VAL A C 1
ATOM 3849 O O . VAL A 1 509 ? -2.918 -33.576 -16.610 1.00 54.72 509 VAL A O 1
ATOM 3852 N N . VAL A 1 510 ? -1.158 -32.709 -17.723 1.00 57.81 510 VAL A N 1
ATOM 3853 C CA . VAL A 1 510 ? -1.764 -32.686 -19.050 1.00 57.81 510 VAL A CA 1
ATOM 3854 C C . VAL A 1 510 ? -1.214 -33.866 -19.829 1.00 57.81 510 VAL A C 1
ATOM 3856 O O . VAL A 1 510 ? -0.016 -33.940 -20.079 1.00 57.81 510 VAL A O 1
ATOM 3859 N N . ARG A 1 511 ? -2.087 -34.802 -20.200 1.00 59.16 511 ARG A N 1
ATOM 3860 C CA . ARG A 1 511 ? -1.751 -35.923 -21.083 1.00 59.16 511 ARG A CA 1
ATOM 3861 C C . ARG A 1 511 ? -2.500 -35.741 -22.381 1.00 59.16 511 ARG A C 1
ATOM 3863 O O . ARG A 1 511 ? -3.729 -35.740 -22.364 1.00 59.16 511 ARG A O 1
ATOM 3870 N N . TYR A 1 512 ? -1.775 -35.605 -23.481 1.00 57.91 512 TYR A N 1
ATOM 3871 C CA . TYR A 1 512 ? -2.398 -35.453 -24.787 1.00 57.91 512 TYR A CA 1
ATOM 3872 C C . TYR A 1 512 ? -2.311 -36.743 -25.598 1.00 57.91 512 TYR A C 1
ATOM 3874 O O . TYR A 1 512 ? -1.216 -37.185 -25.944 1.00 57.91 512 TYR A O 1
ATOM 3882 N N . GLY A 1 513 ? -3.470 -37.351 -25.859 1.00 51.94 513 GLY A N 1
ATOM 3883 C CA . GLY A 1 513 ? -3.608 -38.474 -26.785 1.00 51.94 513 GLY A CA 1
ATOM 3884 C C . GLY A 1 513 ? -3.672 -37.978 -28.227 1.00 51.94 513 GLY A C 1
ATOM 3885 O O . GLY A 1 513 ? -4.149 -36.873 -28.473 1.00 51.94 513 GLY A O 1
ATOM 3886 N N . CYS A 1 514 ? -3.183 -38.780 -29.169 1.00 55.00 514 CYS A N 1
ATOM 3887 C CA . CYS A 1 514 ? -3.119 -38.367 -30.567 1.00 55.00 514 CYS A CA 1
ATOM 3888 C C . CYS A 1 514 ? -4.535 -38.149 -31.130 1.00 55.00 514 CYS A C 1
ATOM 3890 O O . CYS A 1 514 ? -5.406 -38.994 -3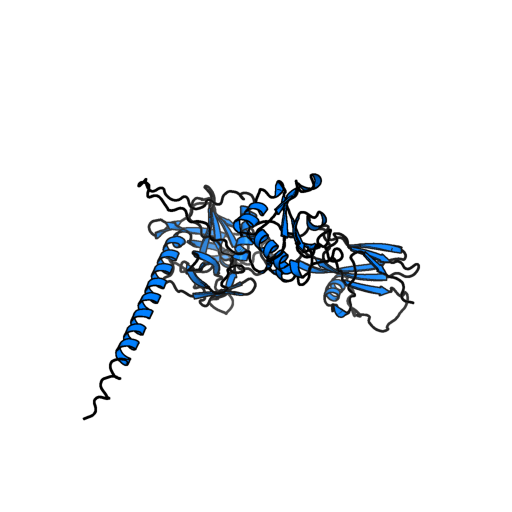0.884 1.00 55.00 514 CYS A O 1
ATOM 3892 N N . PRO A 1 515 ? -4.786 -37.058 -31.878 1.00 50.41 515 PRO A N 1
ATOM 3893 C CA . PRO A 1 515 ? -5.956 -37.003 -32.742 1.00 50.41 515 PRO A CA 1
ATOM 3894 C C . PRO A 1 515 ? -5.862 -38.162 -33.747 1.00 50.41 515 PRO A C 1
ATOM 3896 O O . PRO A 1 515 ? -4.761 -38.497 -34.192 1.00 50.41 515 PRO A O 1
ATOM 3899 N N . GLN A 1 516 ? -6.994 -38.819 -34.015 1.00 42.28 516 GLN A N 1
ATOM 3900 C CA . GLN A 1 516 ? -7.080 -39.866 -35.040 1.00 42.28 516 GLN A CA 1
ATOM 3901 C C . GLN A 1 516 ? -6.806 -39.314 -36.433 1.00 42.28 516 GLN A C 1
ATOM 3903 O O . GLN A 1 516 ? -7.238 -38.166 -36.693 1.00 42.28 516 GLN A O 1
#

Radius of gyration: 30.21 Å; chains: 1; bounding box: 100×76×90 Å

Secondary structure (DSSP, 8-state):
--TTSSTTHHHHHHHHHHHHHHHHHHHHHHHHHHHHHHHHHGGGEEEEEEEEE-TTS-EEEEEEEEEEEEE-SS-EEEEE-HHHH----SSGGG-SSS-EETTEE-EEEEEEEE-TTS-EEEE-SPEEEEP-TTPPTT---EEEEES------PPB--TTTSS-S-EEEEE--BPTT-SSB-SSPPEEEEEEETTEEEESSPPPTT-TT-EEEETTT--EEEEE----SSS--S--EEEEHHHHHHHHHHHHTT-TT--PPP--PPP------PPP--PPP--PPPGGGTT-EEEEEE-GGGTTHHHHHHHHTT--EEEEEPPTTTTTS---EEEESSHHHHHHHHHHHHHHHHTT-----EEE-SS--TTEEEEE--GGGGGSPPPPHHHHHT--SPPPTTTSPPS-EEEEE--SS-EEEEEEEEEETTTTEEEEEEEEEE-TT-EEEE--TTS----SS-EEEEEEE-SS----S-----TT--SHHHHHHHHHTS-GGGSEE--SEEEEPPP-

pLDDT: mean 76.06, std 20.81, range [30.22, 98.56]